Protein AF-0000000078526249 (afdb_homodimer)

Radius of gyration: 53.79 Å; Cα contacts (8 Å, |Δi|>4): 766; chains: 2; bounding box: 48×163×97 Å

Solvent-accessible surface area (backbone atoms only — not comparable to full-atom values): 36369 Å² total; per-residue (Å²): 118,70,72,59,51,61,48,41,41,43,64,54,56,53,46,47,48,53,42,48,51,45,42,50,48,41,50,50,52,46,53,54,42,45,56,53,38,50,55,27,34,44,26,17,44,45,28,42,70,28,26,48,55,40,25,49,48,27,41,48,41,37,35,47,51,46,52,41,50,46,46,49,52,49,38,38,71,46,83,48,70,68,58,40,51,52,42,52,50,53,43,52,51,47,52,49,51,44,53,47,43,58,56,58,44,63,79,35,58,81,49,71,68,51,47,51,40,47,51,51,17,51,49,33,39,50,55,33,48,56,52,46,55,55,41,49,57,42,18,75,71,61,38,39,69,62,29,49,56,40,52,71,44,65,48,39,54,34,45,50,49,19,42,48,29,24,49,50,42,21,48,51,28,48,52,48,24,42,50,35,24,52,49,19,52,52,51,49,56,49,48,49,54,52,44,53,52,49,46,50,51,50,40,48,51,46,50,51,50,40,54,48,49,34,54,63,48,43,52,56,49,51,50,48,32,55,48,41,42,40,38,48,59,19,40,63,82,67,78,69,82,64,81,41,75,15,64,66,19,50,33,35,48,28,51,45,49,31,37,51,38,51,50,50,47,50,53,41,48,53,51,51,44,54,33,48,70,69,69,42,46,81,71,70,80,86,52,63,82,57,37,31,63,70,42,29,62,56,56,49,46,51,52,51,45,27,50,51,52,42,52,51,52,51,44,65,71,63,75,66,84,83,68,79,72,68,65,63,62,55,61,57,58,54,54,51,55,53,51,50,59,55,51,65,66,61,63,71,66,71,72,67,68,72,75,113,117,69,74,57,52,62,47,41,39,42,63,55,57,54,46,47,48,54,42,48,51,45,41,50,47,41,51,50,52,47,52,52,44,45,56,52,38,50,56,26,32,46,27,16,44,46,28,42,71,26,26,47,54,39,25,50,47,26,42,50,42,37,34,49,52,45,52,42,50,45,45,48,54,50,39,40,69,48,82,46,69,68,58,40,52,52,43,52,50,52,42,51,52,46,50,50,50,45,52,47,43,60,56,58,44,63,79,34,59,82,49,69,68,51,47,50,39,47,50,50,17,51,49,32,40,50,55,32,48,57,53,45,55,54,41,49,57,42,20,74,69,62,38,38,69,63,29,47,56,40,53,72,42,66,47,38,55,35,44,49,49,19,42,50,29,25,50,48,43,21,50,52,29,48,52,48,24,44,49,35,25,51,50,21,52,53,50,49,55,49,48,50,54,51,46,52,51,47,45,52,52,50,39,45,53,45,50,52,51,41,55,48,49,35,54,63,46,44,51,56,48,52,52,49,30,56,47,40,42,41,38,47,60,20,41,64,81,68,75,70,81,63,82,40,75,14,66,65,19,49,34,37,49,27,51,46,48,29,39,52,39,51,50,50,48,52,54,41,50,52,52,51,44,53,34,49,69,70,68,41,46,81,71,72,79,89,51,64,82,59,39,31,62,71,42,30,62,55,54,50,46,52,51,52,46,27,50,52,51,42,53,52,51,50,45,64,70,62,73,65,83,82,70,79,74,70,65,65,63,54,63,57,56,54,56,51,55,55,51,52,58,54,51,64,68,60,62,70,65,72,69,64,68,72,79,112

InterPro domains:
  IPR003660 HAMP domain [PF00672] (219-263)
  IPR003660 HAMP domain [PS50885] (215-267)
  IPR003660 HAMP domain [SM00304] (215-267)
  IPR024478 Chemotaxis methyl-accepting receptor HlyB-like, 4HB MCP domain [PF12729] (8-188)
  IPR047347 Putative sensory transducer protein YvaQ-like, ligand-binding sensor domain [cd19411] (47-181)

Sequence (712 aa):
MKVKFIRDIKIKTKLLLLGGISILGLIFMGTESVITARQINEASTEISQSWVPAIIIAEELNTRTSDYRIKEYNHVITGDSRDMDRLESEMTQIREDITRGFTDYELYITNESDRKLMEEAEGEWNKYLEYSDRLLVISRQNHTQEAFDMIIGDSRQLFDDASDGLLKVADFNRKGAEAASIQGDNLYDQLAKVKIITICLIGGIISLLVIYIIIAIDKPVKALVEGTRRVANGDLEVYLPYRSKDEIGILTNSVNQLIKRLKNIIDDEKYLFREIGSENFEVKSTCEHAYRGDFAPILYSITSLMSRLDAAKKRKESGTEDLTAENEKEELAKRAVCREITKHGRRKMDATDKKGMKVKFIRDIKIKTKLLLLGGISILGLIFMGTESVITARQINEASTEISQSWVPAIIIAEELNTRTSDYRIKEYNHVITGDSRDMDRLESEMTQIREDITRGFTDYELYITNESDRKLMEEAEGEWNKYLEYSDRLLVISRQNHTQEAFDMIIGDSRQLFDDASDGLLKVADFNRKGAEAASIQGDNLYDQLAKVKIITICLIGGIISLLVIYIIIAIDKPVKALVEGTRRVANGDLEVYLPYRSKDEIGILTNSVNQLIKRLKNIIDDEKYLFREIGSENFEVKSTCEHAYRGDFAPILYSITSLMSRLDAAKKRKESGTEDLTAENEKEELAKRAVCREITKHGRRKMDATDKKG

Structure (mmCIF, N/CA/C/O backbone):
data_AF-0000000078526249-model_v1
#
loop_
_entity.id
_entity.type
_entity.pdbx_description
1 polymer 'Histidine kinase'
#
loop_
_atom_site.group_PDB
_atom_site.id
_atom_site.type_symbol
_atom_site.label_atom_id
_atom_site.label_alt_id
_atom_site.label_comp_id
_atom_site.label_asym_id
_atom_site.label_entity_id
_atom_site.label_seq_id
_atom_site.pdbx_PDB_ins_code
_atom_site.Cartn_x
_atom_site.Cartn_y
_atom_site.Cartn_z
_atom_site.occupancy
_atom_site.B_iso_or_equiv
_atom_site.auth_seq_id
_atom_site.auth_comp_id
_atom_site.auth_asym_id
_atom_site.auth_atom_id
_atom_site.pdbx_PDB_model_num
ATOM 1 N N . MET A 1 1 ? 15.031 -18.234 -27.312 1 37.25 1 MET A N 1
ATOM 2 C CA . MET A 1 1 ? 16.047 -18.797 -26.438 1 37.25 1 MET A CA 1
ATOM 3 C C . MET A 1 1 ? 15.523 -18.922 -25 1 37.25 1 MET A C 1
ATOM 5 O O . MET A 1 1 ? 15.797 -19.906 -24.328 1 37.25 1 MET A O 1
ATOM 9 N N . LYS A 1 2 ? 14.742 -17.797 -24.547 1 46.75 2 LYS A N 1
ATOM 10 C CA . LYS A 1 2 ? 14.305 -17.641 -23.172 1 46.75 2 LYS A CA 1
ATOM 11 C C . LYS A 1 2 ? 13.156 -18.578 -22.844 1 46.75 2 LYS A C 1
ATOM 13 O O . LYS A 1 2 ? 13.016 -19.031 -21.703 1 46.75 2 LYS A O 1
ATOM 18 N N . VAL A 1 3 ? 12.258 -18.844 -23.828 1 50.03 3 VAL A N 1
ATOM 19 C CA . VAL A 1 3 ? 11.078 -19.688 -23.719 1 50.03 3 VAL A CA 1
ATOM 20 C C . VAL A 1 3 ? 11.508 -21.141 -23.5 1 50.03 3 VAL A C 1
ATOM 22 O O . VAL A 1 3 ? 10.852 -21.891 -22.766 1 50.03 3 VAL A O 1
ATOM 25 N N . LYS A 1 4 ? 12.695 -21.406 -24.094 1 56.72 4 LYS A N 1
ATOM 26 C CA . LYS A 1 4 ? 13.258 -22.75 -23.984 1 56.72 4 LYS A CA 1
ATOM 27 C C . LYS A 1 4 ? 13.773 -23.016 -22.562 1 56.72 4 LYS A C 1
ATOM 29 O O . LYS A 1 4 ? 13.68 -24.125 -22.062 1 56.72 4 LYS A O 1
ATOM 34 N N . PHE A 1 5 ? 14.07 -21.781 -21.844 1 64.06 5 PHE A N 1
ATOM 35 C CA . PHE A 1 5 ? 14.664 -21.906 -20.516 1 64.06 5 PHE A CA 1
ATOM 36 C C . PHE A 1 5 ? 13.625 -22.328 -19.484 1 64.06 5 PHE A C 1
ATOM 38 O O . PHE A 1 5 ? 13.883 -23.219 -18.672 1 64.06 5 PHE A O 1
ATOM 45 N N . ILE A 1 6 ? 12.414 -21.844 -19.641 1 68.19 6 ILE A N 1
ATOM 46 C CA . ILE A 1 6 ? 11.406 -22.156 -18.641 1 68.19 6 ILE A CA 1
ATOM 47 C C . ILE A 1 6 ? 10.844 -23.562 -18.891 1 68.19 6 ILE A C 1
ATOM 49 O O . ILE A 1 6 ? 10.477 -24.266 -17.953 1 68.19 6 ILE A O 1
ATOM 53 N N . ARG A 1 7 ? 11.008 -23.859 -20.141 1 73.62 7 ARG A N 1
ATOM 54 C CA . ARG A 1 7 ? 10.477 -25.172 -20.5 1 73.62 7 ARG A CA 1
ATOM 55 C C . ARG A 1 7 ? 11.359 -26.297 -19.938 1 73.62 7 ARG A C 1
ATOM 57 O O . ARG A 1 7 ? 10.859 -27.375 -19.609 1 73.62 7 ARG A O 1
ATOM 64 N N . ASP A 1 8 ? 12.586 -25.922 -19.688 1 81.81 8 ASP A N 1
ATOM 65 C CA . ASP A 1 8 ? 13.531 -26.953 -19.266 1 81.81 8 ASP A CA 1
ATOM 66 C C . ASP A 1 8 ? 13.602 -27.047 -17.734 1 81.81 8 ASP A C 1
ATOM 68 O O . ASP A 1 8 ? 14.242 -27.938 -17.188 1 81.81 8 ASP A O 1
ATOM 72 N N . ILE A 1 9 ? 12.836 -26.141 -17.125 1 86.12 9 ILE A N 1
ATOM 73 C CA . ILE A 1 9 ? 12.875 -26.109 -15.664 1 86.12 9 ILE A CA 1
ATOM 74 C C . ILE A 1 9 ? 11.82 -27.062 -15.102 1 86.12 9 ILE A C 1
ATOM 76 O O . ILE A 1 9 ? 10.75 -27.234 -15.688 1 86.12 9 ILE A O 1
ATOM 80 N N . LYS A 1 10 ? 12.156 -27.594 -13.938 1 89.81 10 LYS A N 1
ATOM 81 C CA . LYS A 1 10 ? 11.266 -28.531 -13.273 1 89.81 10 LYS A CA 1
ATOM 82 C C . LYS A 1 10 ? 9.922 -27.891 -12.938 1 89.81 10 LYS A C 1
ATOM 84 O O . LYS A 1 10 ? 9.852 -26.672 -12.734 1 89.81 10 LYS A O 1
ATOM 89 N N . ILE A 1 11 ? 8.883 -28.641 -12.961 1 88.56 11 ILE A N 1
ATOM 90 C CA . ILE A 1 11 ? 7.531 -28.172 -12.68 1 88.56 11 ILE A CA 1
ATOM 91 C C . ILE A 1 11 ? 7.496 -27.484 -11.312 1 88.56 11 ILE A C 1
ATOM 93 O O . ILE A 1 11 ? 6.945 -26.391 -11.18 1 88.56 11 ILE A O 1
ATOM 97 N N . LYS A 1 12 ? 8.133 -28.109 -10.297 1 89.75 12 LYS A N 1
ATOM 98 C CA . LYS A 1 12 ? 8.195 -27.547 -8.953 1 89.75 12 LYS A CA 1
ATOM 99 C C . LYS A 1 12 ? 8.812 -26.156 -8.961 1 89.75 12 LYS A C 1
ATOM 101 O O . LYS A 1 12 ? 8.289 -25.234 -8.32 1 89.75 12 LYS A O 1
ATOM 106 N N . THR A 1 13 ? 9.852 -25.953 -9.664 1 90.88 13 THR A N 1
ATOM 107 C CA . THR A 1 13 ? 10.562 -24.672 -9.727 1 90.88 13 THR A CA 1
ATOM 108 C C . THR A 1 13 ? 9.719 -23.625 -10.445 1 90.88 13 THR A C 1
ATOM 110 O O . THR A 1 13 ? 9.742 -22.438 -10.07 1 90.88 13 THR A O 1
ATOM 113 N N . LYS A 1 14 ? 9.016 -24.047 -11.539 1 89.38 14 LYS A N 1
ATOM 114 C CA . LYS A 1 14 ? 8.133 -23.125 -12.242 1 89.38 14 LYS A CA 1
ATOM 115 C C . LYS A 1 14 ? 7.062 -22.562 -11.312 1 89.38 14 LYS A C 1
ATOM 117 O O . LYS A 1 14 ? 6.789 -21.359 -11.32 1 89.38 14 LYS A O 1
ATOM 122 N N . LEU A 1 15 ? 6.512 -23.484 -10.508 1 89.69 15 LEU A N 1
ATOM 123 C CA . LEU A 1 15 ? 5.43 -23.094 -9.609 1 89.69 15 LEU A CA 1
ATOM 124 C C . LEU A 1 15 ? 5.961 -22.234 -8.461 1 89.69 15 LEU A C 1
ATOM 126 O O . LEU A 1 15 ? 5.316 -21.266 -8.047 1 89.69 15 LEU A O 1
ATOM 130 N N . LEU A 1 16 ? 7.156 -22.547 -7.992 1 90.94 16 LEU A N 1
ATOM 131 C CA . LEU A 1 16 ? 7.785 -21.75 -6.941 1 90.94 16 LEU A CA 1
ATOM 132 C C . LEU A 1 16 ? 8.125 -20.344 -7.441 1 90.94 16 LEU A C 1
ATOM 134 O O . LEU A 1 16 ? 8.039 -19.375 -6.688 1 90.94 16 LEU A O 1
ATOM 138 N N . LEU A 1 17 ? 8.492 -20.297 -8.672 1 90.12 17 LEU A N 1
ATOM 139 C CA . LEU A 1 17 ? 8.789 -19 -9.266 1 90.12 17 LEU A CA 1
ATOM 140 C C . LEU A 1 17 ? 7.539 -18.141 -9.336 1 90.12 17 LEU A C 1
ATOM 142 O O . LEU A 1 17 ? 7.59 -16.938 -9.055 1 90.12 17 LEU A O 1
ATOM 146 N N . LEU A 1 18 ? 6.461 -18.781 -9.766 1 90.31 18 LEU A N 1
ATOM 147 C CA . LEU A 1 18 ? 5.199 -18.062 -9.828 1 90.31 18 LEU A CA 1
ATOM 148 C C . LEU A 1 18 ? 4.781 -17.562 -8.445 1 90.31 18 LEU A C 1
ATOM 150 O O . LEU A 1 18 ? 4.418 -16.406 -8.281 1 90.31 18 LEU A O 1
ATOM 154 N N . GLY A 1 19 ? 4.875 -18.5 -7.496 1 90.94 19 GLY A N 1
ATOM 155 C CA . GLY A 1 19 ? 4.555 -18.094 -6.133 1 90.94 19 GLY A CA 1
ATOM 156 C C . GLY A 1 19 ? 5.508 -17.062 -5.574 1 90.94 19 GLY A C 1
ATOM 157 O O . GLY A 1 19 ? 5.078 -16.109 -4.926 1 90.94 19 GLY A O 1
ATOM 158 N N . GLY A 1 20 ? 6.781 -17.234 -5.836 1 91.06 20 GLY A N 1
ATOM 159 C CA . GLY A 1 20 ? 7.789 -16.297 -5.359 1 91.06 20 GLY A CA 1
ATOM 160 C C . GLY A 1 20 ? 7.621 -14.898 -5.914 1 91.06 20 GLY A C 1
ATOM 161 O O . GLY A 1 20 ? 7.688 -13.914 -5.168 1 91.06 20 GLY A O 1
ATOM 162 N N . ILE A 1 21 ? 7.359 -14.805 -7.168 1 90.62 21 ILE A N 1
ATOM 163 C CA . ILE A 1 21 ? 7.176 -13.516 -7.812 1 90.62 21 ILE A CA 1
ATOM 164 C C . ILE A 1 21 ? 5.914 -12.844 -7.273 1 90.62 21 ILE A C 1
ATOM 166 O O . ILE A 1 21 ? 5.883 -11.625 -7.078 1 90.62 21 ILE A O 1
ATOM 170 N N . SER A 1 22 ? 4.883 -13.641 -7.066 1 91.31 22 SER A N 1
ATOM 171 C CA . SER A 1 22 ? 3.643 -13.109 -6.512 1 91.31 22 SER A CA 1
ATOM 172 C C . SER A 1 22 ? 3.865 -12.539 -5.117 1 91.31 22 SER A C 1
ATOM 174 O O . SER A 1 22 ? 3.412 -11.43 -4.816 1 91.31 22 SER A O 1
ATOM 176 N N . ILE A 1 23 ? 4.629 -13.227 -4.309 1 91.38 23 ILE A N 1
ATOM 177 C CA . ILE A 1 23 ? 4.887 -12.781 -2.943 1 91.38 23 ILE A CA 1
ATOM 178 C C . ILE A 1 23 ? 5.812 -11.57 -2.959 1 91.38 23 ILE A C 1
ATOM 180 O O . ILE A 1 23 ? 5.621 -10.625 -2.189 1 91.38 23 ILE A O 1
ATOM 184 N N . LEU A 1 24 ? 6.773 -11.555 -3.828 1 90.31 24 LEU A N 1
ATOM 185 C CA . LEU A 1 24 ? 7.672 -10.414 -3.963 1 90.31 24 LEU A CA 1
ATOM 186 C C . LEU A 1 24 ? 6.906 -9.164 -4.387 1 90.31 24 LEU A C 1
ATOM 188 O O . LEU A 1 24 ? 7.211 -8.062 -3.932 1 90.31 24 LEU A O 1
ATOM 192 N N . GLY A 1 25 ? 5.93 -9.43 -5.34 1 88.25 25 GLY A N 1
ATOM 193 C CA . GLY A 1 25 ? 5.086 -8.312 -5.734 1 88.25 25 GLY A CA 1
ATOM 194 C C . GLY A 1 25 ? 4.285 -7.738 -4.582 1 88.25 25 GLY A C 1
ATOM 195 O O . GLY A 1 25 ? 4.152 -6.516 -4.461 1 88.25 25 GLY A O 1
ATOM 196 N N . LEU A 1 26 ? 3.85 -8.578 -3.684 1 87.44 26 LEU A N 1
ATOM 197 C CA . LEU A 1 26 ? 3.098 -8.148 -2.508 1 87.44 26 LEU A CA 1
ATOM 198 C C . LEU A 1 26 ? 3.984 -7.352 -1.557 1 87.44 26 LEU A C 1
ATOM 200 O O . LEU A 1 26 ? 3.572 -6.305 -1.051 1 87.44 26 LEU A O 1
ATOM 204 N N . ILE A 1 27 ? 5.18 -7.871 -1.358 1 88.44 27 ILE A N 1
ATOM 205 C CA . ILE A 1 27 ? 6.117 -7.211 -0.455 1 88.44 27 ILE A CA 1
ATOM 206 C C . ILE A 1 27 ? 6.512 -5.852 -1.023 1 88.44 27 ILE A C 1
ATOM 208 O O . ILE A 1 27 ? 6.578 -4.863 -0.292 1 88.44 27 ILE A O 1
ATOM 212 N N . PHE A 1 28 ? 6.695 -5.785 -2.25 1 87.81 28 PHE A N 1
ATOM 213 C CA . PHE A 1 28 ? 7.051 -4.539 -2.912 1 87.81 28 PHE A CA 1
ATOM 214 C C . PHE A 1 28 ? 5.934 -3.51 -2.764 1 87.81 28 PHE A C 1
ATOM 216 O O . PHE A 1 28 ? 6.188 -2.355 -2.41 1 87.81 28 PHE A O 1
ATOM 223 N N . MET A 1 29 ? 4.781 -3.932 -3.018 1 84 29 MET A N 1
ATOM 224 C CA . MET A 1 29 ? 3.631 -3.039 -2.918 1 84 29 MET A CA 1
ATOM 225 C C . MET A 1 29 ? 3.428 -2.568 -1.482 1 84 29 MET A C 1
ATOM 227 O O . MET A 1 29 ? 3.123 -1.397 -1.245 1 84 29 MET A O 1
ATOM 231 N N . GLY A 1 30 ? 3.543 -3.527 -0.593 1 82.69 30 GLY A N 1
ATOM 232 C CA . GLY A 1 30 ? 3.367 -3.176 0.807 1 82.69 30 GLY A CA 1
ATOM 233 C C . GLY A 1 30 ? 4.406 -2.195 1.312 1 82.69 30 GLY A C 1
ATOM 234 O O . GLY A 1 30 ? 4.074 -1.227 1.997 1 82.69 30 GLY A O 1
ATOM 235 N N . THR A 1 31 ? 5.691 -2.371 0.98 1 85.31 31 THR A N 1
ATOM 236 C CA . THR A 1 31 ? 6.781 -1.515 1.433 1 85.31 31 THR A CA 1
A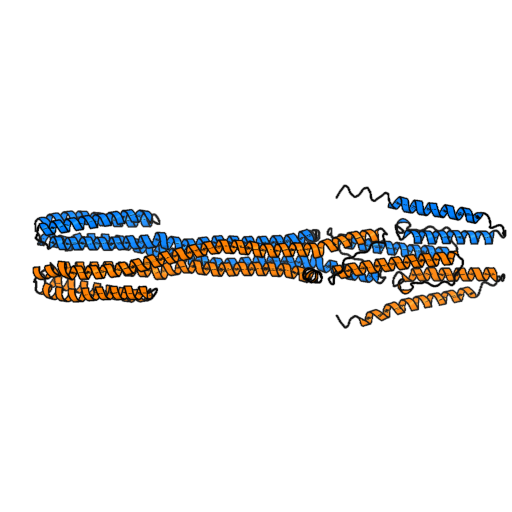TOM 237 C C . THR A 1 31 ? 6.652 -0.116 0.836 1 85.31 31 THR A C 1
ATOM 239 O O . THR A 1 31 ? 6.844 0.882 1.533 1 85.31 31 THR A O 1
ATOM 242 N N . GLU A 1 32 ? 6.32 -0.079 -0.423 1 83.56 32 GLU A N 1
ATOM 243 C CA . GLU A 1 32 ? 6.145 1.213 -1.081 1 83.56 32 GLU A CA 1
ATOM 244 C C . GLU A 1 32 ? 5 2 -0.452 1 83.56 32 GLU A C 1
ATOM 246 O O . GLU A 1 32 ? 5.086 3.221 -0.3 1 83.56 32 GLU A O 1
ATOM 251 N N . SER A 1 33 ? 3.934 1.345 -0.084 1 80.88 33 SER A N 1
ATOM 252 C CA . SER A 1 33 ? 2.779 1.996 0.526 1 80.88 33 SER A CA 1
ATOM 253 C C . SER A 1 33 ? 3.135 2.594 1.883 1 80.88 33 SER A C 1
ATOM 255 O O . SER A 1 33 ? 2.719 3.709 2.203 1 80.88 33 SER A O 1
ATOM 257 N N . VAL A 1 34 ? 3.969 1.872 2.619 1 81.81 34 VAL A N 1
ATOM 258 C CA . VAL A 1 34 ? 4.332 2.318 3.959 1 81.81 34 VAL A CA 1
ATOM 259 C C . VAL A 1 34 ? 5.254 3.533 3.867 1 81.81 34 VAL A C 1
ATOM 261 O O . VAL A 1 34 ? 5.09 4.5 4.613 1 81.81 34 VAL A O 1
ATOM 264 N N . ILE A 1 35 ? 6.16 3.531 2.963 1 82.69 35 ILE A N 1
ATOM 265 C CA . ILE A 1 35 ? 7.105 4.633 2.801 1 82.69 35 ILE A CA 1
ATOM 266 C C . ILE A 1 35 ? 6.355 5.895 2.375 1 82.69 35 ILE A C 1
ATOM 268 O O . ILE A 1 35 ? 6.578 6.973 2.93 1 82.69 35 ILE A O 1
ATOM 272 N N . THR A 1 36 ? 5.438 5.758 1.449 1 80.69 36 THR A N 1
ATOM 273 C CA . THR A 1 36 ? 4.691 6.914 0.964 1 80.69 36 THR A CA 1
ATOM 274 C C . THR A 1 36 ? 3.746 7.438 2.039 1 80.69 36 THR A C 1
ATOM 276 O O . THR A 1 36 ? 3.582 8.648 2.191 1 80.69 36 THR A O 1
ATOM 279 N N . ALA A 1 37 ? 3.15 6.566 2.787 1 80.62 37 ALA A N 1
ATOM 280 C CA . ALA A 1 37 ? 2.26 6.965 3.875 1 80.62 37 ALA A CA 1
ATOM 281 C C . ALA A 1 37 ? 3.018 7.754 4.941 1 80.62 37 ALA A C 1
ATOM 283 O O . ALA A 1 37 ? 2.473 8.688 5.531 1 80.62 37 ALA A O 1
ATOM 284 N N . ARG A 1 38 ? 4.242 7.367 5.16 1 83.38 38 ARG A N 1
ATOM 285 C CA . ARG A 1 38 ? 5.07 8.086 6.125 1 83.38 38 ARG A CA 1
ATOM 286 C C . ARG A 1 38 ? 5.309 9.523 5.68 1 83.38 38 ARG A C 1
ATOM 288 O O . ARG A 1 38 ? 5.254 10.445 6.492 1 83.38 38 ARG A O 1
ATOM 295 N N . GLN A 1 39 ? 5.535 9.688 4.449 1 83.06 39 GLN A N 1
ATOM 296 C CA . GLN A 1 39 ? 5.809 11.016 3.908 1 83.06 39 GLN A CA 1
ATOM 297 C C . GLN A 1 39 ? 4.562 11.898 3.969 1 83.06 39 GLN A C 1
ATOM 299 O O . GLN A 1 39 ? 4.656 13.094 4.266 1 83.06 39 GLN A O 1
ATOM 304 N N . ILE A 1 40 ? 3.426 11.305 3.693 1 82.06 40 ILE A N 1
ATOM 305 C CA . ILE A 1 40 ? 2.164 12.031 3.771 1 82.06 40 ILE A CA 1
ATOM 306 C C . ILE A 1 40 ? 1.894 12.445 5.219 1 82.06 40 ILE A C 1
ATOM 308 O O . ILE A 1 40 ? 1.492 13.578 5.48 1 82.06 40 ILE A O 1
ATOM 312 N N . ASN A 1 41 ? 2.199 11.547 6.113 1 84 41 ASN A N 1
ATOM 313 C CA . ASN A 1 41 ? 1.978 11.82 7.527 1 84 41 ASN A CA 1
ATOM 314 C C . ASN A 1 41 ? 2.938 12.883 8.047 1 84 41 ASN A C 1
ATOM 316 O O . ASN A 1 41 ? 2.602 13.633 8.969 1 84 41 ASN A O 1
ATOM 320 N N . GLU A 1 42 ? 4.105 12.938 7.504 1 85.31 42 GLU A N 1
ATOM 321 C CA . GLU A 1 42 ? 5.102 13.922 7.914 1 85.31 42 GLU A CA 1
ATOM 322 C C . GLU A 1 42 ? 4.617 15.344 7.648 1 85.31 42 GLU A C 1
ATOM 324 O O . GLU A 1 42 ? 4.934 16.266 8.406 1 85.31 42 GLU A O 1
ATOM 329 N N . ALA A 1 43 ? 3.838 15.5 6.617 1 83.62 43 ALA A N 1
ATOM 330 C CA . ALA A 1 43 ? 3.285 16.812 6.324 1 83.62 43 ALA A CA 1
ATOM 331 C C . ALA A 1 43 ? 2.381 17.297 7.453 1 83.62 43 ALA A C 1
ATOM 333 O O . ALA A 1 43 ? 2.514 18.438 7.922 1 83.62 43 ALA A O 1
ATOM 334 N N . SER A 1 44 ? 1.5 16.438 7.91 1 84.5 44 SER A N 1
ATOM 335 C CA . SER A 1 44 ? 0.598 16.797 9 1 84.5 44 SER A CA 1
ATOM 336 C C . SER A 1 44 ? 1.366 17.047 10.289 1 84.5 44 SER A C 1
ATOM 338 O O . SER A 1 44 ? 1.029 17.969 11.047 1 84.5 44 SER A O 1
ATOM 340 N N . THR A 1 45 ? 2.412 16.281 10.516 1 85.69 45 THR A N 1
ATOM 341 C CA . THR A 1 45 ? 3.227 16.438 11.711 1 85.69 45 THR A CA 1
ATOM 342 C C . THR A 1 45 ? 4.012 17.734 11.68 1 85.69 45 THR A C 1
ATOM 344 O O . THR A 1 45 ? 4.082 18.453 12.68 1 85.69 45 THR A O 1
ATOM 347 N N . GLU A 1 46 ? 4.543 18 10.531 1 87.88 46 GLU A N 1
ATOM 348 C CA . GLU A 1 46 ? 5.301 19.25 10.383 1 87.88 46 GLU A CA 1
ATOM 349 C C . GLU A 1 46 ? 4.406 20.469 10.57 1 87.88 46 GLU A C 1
ATOM 351 O O . GLU A 1 46 ? 4.801 21.438 11.219 1 87.88 46 GLU A O 1
ATOM 356 N N . ILE A 1 47 ? 3.211 20.406 10.031 1 90.44 47 ILE A N 1
ATOM 357 C CA . ILE A 1 47 ? 2.283 21.531 10.156 1 90.44 47 ILE A CA 1
ATOM 358 C C . ILE A 1 47 ? 1.898 21.719 11.625 1 90.44 47 ILE A C 1
ATOM 360 O O . ILE A 1 47 ? 2.035 22.812 12.164 1 90.44 47 ILE A O 1
ATOM 364 N N . SER A 1 48 ? 1.531 20.641 12.266 1 88.94 48 SER A N 1
ATOM 365 C CA . SER A 1 48 ? 0.969 20.719 13.609 1 88.94 48 SER A CA 1
ATOM 366 C C . SER A 1 48 ? 2.051 21 14.648 1 88.94 48 SER A C 1
ATOM 368 O O . SER A 1 48 ? 1.808 21.703 15.625 1 88.94 48 SER A O 1
ATOM 370 N N . GLN A 1 49 ? 3.279 20.578 14.461 1 88.31 49 GLN A N 1
ATOM 371 C CA . GLN A 1 49 ? 4.27 20.625 15.531 1 88.31 49 GLN A CA 1
ATOM 372 C C . GLN A 1 49 ? 5.316 21.703 15.266 1 88.31 49 GLN A C 1
ATOM 374 O O . GLN A 1 49 ? 6.086 22.062 16.156 1 88.31 49 GLN A O 1
ATOM 379 N N . SER A 1 50 ? 5.301 22.219 14.062 1 90.69 50 SER A N 1
ATOM 380 C CA . SER A 1 50 ? 6.305 23.25 13.773 1 90.69 50 SER A CA 1
ATOM 381 C C . SER A 1 50 ? 5.656 24.531 13.281 1 90.69 50 SER A C 1
ATOM 383 O O . SER A 1 50 ? 5.691 25.562 13.969 1 90.69 50 SER A O 1
ATOM 385 N N . TRP A 1 51 ? 4.836 24.469 12.227 1 92.81 51 TRP A N 1
ATOM 386 C CA . TRP A 1 51 ? 4.297 25.656 11.594 1 92.81 51 TRP A CA 1
ATOM 387 C C . TRP A 1 51 ? 3.232 26.312 12.469 1 92.81 51 TRP A C 1
ATOM 389 O O . TRP A 1 51 ? 3.242 27.531 12.664 1 92.81 51 TRP A O 1
ATOM 399 N N . VAL A 1 52 ? 2.336 25.516 13.062 1 93.56 52 VAL A N 1
ATOM 400 C CA . VAL A 1 52 ? 1.208 26.047 13.82 1 93.56 52 VAL A CA 1
ATOM 401 C C . VAL A 1 52 ? 1.714 26.734 15.086 1 93.56 52 VAL A C 1
ATOM 403 O O . VAL A 1 52 ? 1.4 27.906 15.336 1 93.56 52 VAL A O 1
ATOM 406 N N . PRO A 1 53 ? 2.562 26.078 15.898 1 93.88 53 PRO A N 1
ATOM 407 C CA . PRO A 1 53 ? 3.066 26.781 17.078 1 93.88 53 PRO A CA 1
ATOM 408 C C . PRO A 1 53 ? 3.824 28.062 16.734 1 93.88 53 PRO A C 1
ATOM 410 O O . PRO A 1 53 ? 3.732 29.047 17.453 1 93.88 53 PRO A O 1
ATOM 413 N N . ALA A 1 54 ? 4.578 28.047 15.641 1 96.38 54 ALA A N 1
ATOM 414 C CA . ALA A 1 54 ? 5.305 29.234 15.203 1 96.38 54 ALA A CA 1
ATOM 415 C C . ALA A 1 54 ? 4.348 30.391 14.914 1 96.38 54 ALA A C 1
ATOM 417 O O . ALA A 1 54 ? 4.602 31.531 15.305 1 96.38 54 ALA A O 1
ATOM 418 N N . ILE A 1 55 ? 3.246 30.094 14.242 1 95.75 55 ILE A N 1
ATOM 419 C CA . ILE A 1 55 ? 2.229 31.094 13.93 1 95.75 55 ILE A CA 1
ATOM 420 C C . ILE A 1 55 ? 1.634 31.656 15.219 1 95.75 55 ILE A C 1
ATOM 422 O O . ILE A 1 55 ? 1.507 32.875 15.375 1 95.75 55 ILE A O 1
ATOM 426 N N . ILE A 1 56 ? 1.313 30.781 16.141 1 94.69 56 ILE A N 1
ATOM 427 C CA . ILE A 1 56 ? 0.658 31.156 17.391 1 94.69 56 ILE A CA 1
ATOM 428 C C . ILE A 1 56 ? 1.582 32.062 18.203 1 94.69 56 ILE A C 1
ATOM 430 O O . ILE A 1 56 ? 1.168 33.125 18.672 1 94.69 56 ILE A O 1
ATOM 434 N N . ILE A 1 57 ? 2.826 31.656 18.344 1 96.25 57 ILE A N 1
ATOM 435 C CA . ILE A 1 57 ? 3.773 32.438 19.141 1 96.25 57 ILE A CA 1
ATOM 436 C C . ILE A 1 57 ? 3.949 33.812 18.5 1 96.25 57 ILE A C 1
ATOM 438 O O . ILE A 1 57 ? 3.941 34.844 19.203 1 96.25 57 ILE A O 1
ATOM 442 N N . ALA A 1 58 ? 4.082 33.906 17.172 1 97.31 58 ALA A N 1
ATOM 443 C CA . ALA A 1 58 ? 4.246 35.188 16.484 1 97.31 58 ALA A CA 1
ATOM 444 C C . ALA A 1 58 ? 3.039 36.094 16.719 1 97.31 58 ALA A C 1
ATOM 446 O O . ALA A 1 58 ? 3.193 37.281 17.016 1 97.31 58 ALA A O 1
ATOM 447 N N . GLU A 1 59 ? 1.909 35.5 16.578 1 95.75 59 GLU A N 1
ATOM 448 C CA . GLU A 1 59 ? 0.679 36.281 16.781 1 95.75 59 GLU A CA 1
ATOM 449 C C . GLU A 1 59 ? 0.541 36.719 18.234 1 95.75 59 GLU A C 1
ATOM 451 O O . GLU A 1 59 ? 0.104 37.844 18.516 1 95.75 59 GLU A O 1
ATOM 456 N N . GLU A 1 60 ? 0.857 35.844 19.156 1 94.56 60 GLU A N 1
ATOM 457 C CA . GLU A 1 60 ? 0.774 36.188 20.578 1 94.56 60 GLU A CA 1
ATOM 458 C C . GLU A 1 60 ? 1.789 37.25 20.938 1 94.56 60 GLU A C 1
ATOM 460 O O . GLU A 1 60 ? 1.504 38.125 21.766 1 94.56 60 GLU A O 1
ATOM 465 N N . LEU A 1 61 ? 2.959 37.125 20.406 1 97.25 61 LEU A N 1
ATOM 466 C CA . LEU A 1 61 ? 3.939 38.188 20.609 1 97.25 61 LEU A CA 1
ATOM 467 C C . LEU A 1 61 ? 3.389 39.5 20.141 1 97.25 61 LEU A C 1
ATOM 469 O O . LEU A 1 61 ? 3.533 40.531 20.828 1 97.25 61 LEU A O 1
ATOM 473 N N . ASN A 1 62 ? 2.773 39.5 18.953 1 96.31 62 ASN A N 1
ATOM 474 C CA . ASN A 1 62 ? 2.168 40.719 18.438 1 96.31 62 ASN A CA 1
ATOM 475 C C . ASN A 1 62 ? 1.13 41.312 19.391 1 96.31 62 ASN A C 1
ATOM 477 O O . ASN A 1 62 ? 1.109 42.5 19.641 1 96.31 62 ASN A O 1
ATOM 481 N N . THR A 1 63 ? 0.296 40.438 19.891 1 93 63 THR A N 1
ATOM 482 C CA . THR A 1 63 ? -0.711 40.844 20.859 1 93 63 THR A CA 1
ATOM 483 C C . THR A 1 63 ? -0.052 41.438 22.109 1 93 63 THR A C 1
ATOM 485 O O . THR A 1 63 ? -0.499 42.438 22.641 1 93 63 THR A O 1
ATOM 488 N N . ARG A 1 64 ? 0.958 40.781 22.625 1 94.75 64 ARG A N 1
ATOM 489 C CA . ARG A 1 64 ? 1.641 41.219 23.828 1 94.75 64 ARG A CA 1
ATOM 490 C C . ARG A 1 64 ? 2.295 42.594 23.625 1 94.75 64 ARG A C 1
ATOM 492 O O . ARG A 1 64 ? 2.375 43.406 24.547 1 94.75 64 ARG A O 1
ATOM 499 N N . THR A 1 65 ? 2.812 42.844 22.406 1 96.62 65 THR A N 1
ATOM 500 C CA . THR A 1 65 ? 3.371 44.188 22.125 1 96.62 65 THR A CA 1
ATOM 501 C C . THR A 1 65 ? 2.293 45.25 22.219 1 96.62 65 THR A C 1
ATOM 503 O O . THR A 1 65 ? 2.551 46.344 22.719 1 96.62 65 THR A O 1
ATOM 506 N N . SER A 1 66 ? 1.146 44.906 21.703 1 94.69 66 SER A N 1
ATOM 507 C CA . SER A 1 66 ? 0.027 45.812 21.828 1 94.69 66 SER A CA 1
ATOM 508 C C . SER A 1 66 ? -0.336 46.031 23.297 1 94.69 66 SER A C 1
ATOM 510 O O . SER A 1 66 ? -0.634 47.156 23.703 1 94.69 66 SER A O 1
ATOM 512 N N . ASP A 1 67 ? -0.292 44.969 24.109 1 92.88 67 ASP A N 1
ATOM 513 C CA . ASP A 1 67 ? -0.562 45.094 25.547 1 92.88 67 ASP A CA 1
ATOM 514 C C . ASP A 1 67 ? 0.434 46.031 26.219 1 92.88 67 ASP A C 1
ATOM 516 O O . ASP A 1 67 ? 0.061 46.812 27.094 1 92.88 67 ASP A O 1
ATOM 520 N N . TYR A 1 68 ? 1.642 45.875 25.859 1 96.81 68 TYR A N 1
ATOM 521 C CA . TYR A 1 68 ? 2.674 46.75 26.406 1 96.81 68 TYR A CA 1
ATOM 522 C C . TYR A 1 68 ? 2.363 48.219 26.094 1 96.81 68 TYR A C 1
ATOM 524 O O . TYR A 1 68 ? 2.449 49.062 26.969 1 96.81 68 TYR A O 1
ATOM 532 N N . ARG A 1 69 ? 2.023 48.469 24.859 1 95.25 69 ARG A N 1
ATOM 533 C CA . ARG A 1 69 ? 1.74 49.844 24.438 1 95.25 69 ARG A CA 1
ATOM 534 C C . ARG A 1 69 ? 0.545 50.406 25.203 1 95.25 69 ARG A C 1
ATOM 536 O O . ARG A 1 69 ? 0.523 51.594 25.531 1 95.25 69 ARG A O 1
ATOM 543 N N . ILE A 1 70 ? -0.408 49.625 25.453 1 93.06 70 ILE A N 1
ATOM 544 C CA . ILE A 1 70 ? -1.576 50.031 26.203 1 93.06 70 ILE A CA 1
ATOM 545 C C . ILE A 1 70 ? -1.145 50.5 27.594 1 93.06 70 ILE A C 1
ATOM 547 O O . ILE A 1 70 ? -1.597 51.531 28.078 1 93.06 70 ILE A O 1
ATOM 551 N N . LYS A 1 71 ? -0.297 49.719 28.219 1 94 71 LYS A N 1
ATOM 552 C CA . LYS A 1 71 ? 0.207 50.094 29.531 1 94 71 LYS A CA 1
ATOM 553 C C . LYS A 1 71 ? 0.984 51.406 29.453 1 94 71 LYS A C 1
ATOM 555 O O . LYS A 1 71 ? 0.96 52.219 30.391 1 94 71 LYS A O 1
ATOM 560 N N . GLU A 1 72 ? 1.687 51.656 28.359 1 94.88 72 GLU A N 1
ATOM 561 C CA . GLU A 1 72 ? 2.393 52.906 28.156 1 94.88 72 GLU A CA 1
ATOM 562 C C . GLU A 1 72 ? 1.424 54.094 28.141 1 94.88 72 GLU A C 1
ATOM 564 O O . GLU A 1 72 ? 1.681 55.125 28.75 1 94.88 72 GLU A O 1
ATOM 569 N N . TYR A 1 73 ? 0.434 53.906 27.406 1 92 73 TYR A N 1
ATOM 570 C CA . TYR A 1 73 ? -0.576 54.969 27.328 1 92 73 TYR A CA 1
ATOM 571 C C . TYR A 1 73 ? -1.143 55.25 28.719 1 92 73 TYR A C 1
ATOM 573 O O . TYR A 1 73 ? -1.325 56.406 29.078 1 92 73 TYR A O 1
ATOM 581 N N . ASN A 1 74 ? -1.396 54.219 29.484 1 91.25 74 ASN A N 1
ATOM 582 C CA . ASN A 1 74 ? -1.867 54.375 30.844 1 91.25 74 ASN A CA 1
ATOM 583 C C . ASN A 1 74 ? -0.867 55.188 31.688 1 91.25 74 ASN A C 1
ATOM 585 O O . ASN A 1 74 ? -1.255 56.062 32.469 1 91.25 74 ASN A O 1
ATOM 589 N N . HIS A 1 75 ? 0.313 54.812 31.531 1 93.25 75 HIS A N 1
ATOM 590 C CA . HIS A 1 75 ? 1.383 55.469 32.281 1 93.25 75 HIS A CA 1
ATOM 591 C C . HIS A 1 75 ? 1.453 56.969 31.953 1 93.25 75 HIS A C 1
ATOM 593 O O . HIS A 1 75 ? 1.652 57.781 32.844 1 93.25 75 HIS A O 1
ATOM 599 N N . VAL A 1 76 ? 1.283 57.344 30.703 1 90.56 76 VAL A N 1
ATOM 600 C CA . VAL A 1 76 ? 1.383 58.719 30.25 1 90.56 76 VAL A CA 1
ATOM 601 C C . VAL A 1 76 ? 0.216 59.531 30.812 1 90.56 76 VAL A C 1
ATOM 603 O O . VAL A 1 76 ? 0.383 60.719 31.172 1 90.56 76 VAL A O 1
ATOM 606 N N . ILE A 1 77 ? -0.844 58.938 30.938 1 85.88 77 ILE A N 1
ATOM 607 C CA . ILE A 1 77 ? -2.051 59.688 31.328 1 85.88 77 ILE A CA 1
ATOM 608 C C . ILE A 1 77 ? -2.123 59.781 32.844 1 85.88 77 ILE A C 1
ATOM 610 O O . ILE A 1 77 ? -2.631 60.781 33.375 1 85.88 77 ILE A O 1
ATOM 614 N N . THR A 1 78 ? -1.556 58.688 33.438 1 85.69 78 THR A N 1
ATOM 615 C CA . THR A 1 78 ? -1.657 58.688 34.906 1 85.69 78 THR A CA 1
ATOM 616 C C . THR A 1 78 ? -0.703 59.688 35.531 1 85.69 78 THR A C 1
ATOM 618 O O . THR A 1 78 ? 0.386 59.938 35 1 85.69 78 THR A O 1
ATOM 621 N N . GLY A 1 79 ? -1.076 60.5 36.469 1 79.69 79 GLY A N 1
ATOM 622 C CA . GLY A 1 79 ? -0.233 61.469 37.156 1 79.69 79 GLY A CA 1
ATOM 623 C C . GLY A 1 79 ? 0.145 61.031 38.562 1 79.69 79 GLY A C 1
ATOM 624 O O . GLY A 1 79 ? 0.9 61.719 39.25 1 79.69 79 GLY A O 1
ATOM 625 N N . ASP A 1 80 ? -0.26 59.844 38.969 1 88 80 ASP A N 1
ATOM 626 C CA . ASP A 1 80 ? -0.028 59.344 40.312 1 88 80 ASP A CA 1
ATOM 627 C C . ASP A 1 80 ? 1.188 58.438 40.344 1 88 80 ASP A C 1
ATOM 629 O O . ASP A 1 80 ? 1.283 57.5 39.562 1 88 80 ASP A O 1
ATOM 633 N N . SER A 1 81 ? 2.084 58.75 41.281 1 91.5 81 SER A N 1
ATOM 634 C CA . SER A 1 81 ? 3.336 58 41.375 1 91.5 81 SER A CA 1
ATOM 635 C C . SER A 1 81 ? 3.092 56.531 41.75 1 91.5 81 SER A C 1
ATOM 637 O O . SER A 1 81 ? 3.791 55.656 41.25 1 91.5 81 SER A O 1
ATOM 639 N N . ARG A 1 82 ? 2.174 56.25 42.531 1 93.06 82 ARG A N 1
ATOM 640 C CA . ARG A 1 82 ? 1.87 54.875 42.906 1 93.06 82 ARG A CA 1
ATOM 641 C C . ARG A 1 82 ? 1.353 54.062 41.719 1 93.06 82 ARG A C 1
ATOM 643 O O . ARG A 1 82 ? 1.745 52.906 41.531 1 93.06 82 ARG A O 1
ATOM 650 N N . ASP A 1 83 ? 0.516 54.688 40.969 1 91.5 83 ASP A N 1
ATOM 651 C CA . ASP A 1 83 ? -0.023 54.031 39.781 1 91.5 83 ASP A CA 1
ATOM 652 C C . ASP A 1 83 ? 1.065 53.844 38.75 1 91.5 83 ASP A C 1
ATOM 654 O O . ASP A 1 83 ? 1.08 52.812 38.062 1 91.5 83 ASP A O 1
ATOM 658 N N . MET A 1 84 ? 1.923 54.812 38.625 1 94.5 84 MET A N 1
ATOM 659 C CA . MET A 1 84 ? 3.025 54.688 37.688 1 94.5 84 MET A CA 1
ATOM 660 C C . MET A 1 84 ? 3.936 53.531 38.031 1 94.5 84 MET A C 1
ATOM 662 O O . MET A 1 84 ? 4.406 52.781 37.156 1 94.5 84 MET A O 1
ATOM 666 N N . ASP A 1 85 ? 4.125 53.344 39.375 1 95.31 85 ASP A N 1
ATOM 667 C CA . ASP A 1 85 ? 4.93 52.219 39.844 1 95.31 85 ASP A CA 1
ATOM 668 C C . ASP A 1 85 ? 4.277 50.875 39.469 1 95.31 85 ASP A C 1
ATOM 670 O O . ASP A 1 85 ? 4.953 49.969 39 1 95.31 85 ASP A O 1
ATOM 674 N N . ARG A 1 86 ? 3.037 50.812 39.688 1 94.88 86 ARG A N 1
ATOM 675 C CA . ARG A 1 86 ? 2.291 49.594 39.344 1 94.88 86 ARG A CA 1
ATOM 676 C C . ARG A 1 86 ? 2.359 49.312 37.844 1 94.88 86 ARG A C 1
ATOM 678 O O . ARG A 1 86 ? 2.596 48.188 37.438 1 94.88 86 ARG A O 1
ATOM 685 N N . LEU A 1 87 ? 2.137 50.281 37.062 1 95.31 87 LEU A N 1
ATOM 686 C CA . LEU A 1 87 ? 2.162 50.156 35.594 1 95.31 87 LEU A CA 1
ATOM 687 C C . LEU A 1 87 ? 3.549 49.719 35.125 1 95.31 87 LEU A C 1
ATOM 689 O O . LEU A 1 87 ? 3.676 48.875 34.25 1 95.31 87 LEU A O 1
ATOM 693 N N . GLU A 1 88 ? 4.555 50.344 35.688 1 96.62 88 GLU A N 1
ATOM 694 C CA . GLU A 1 88 ? 5.918 49.969 35.312 1 96.62 88 GLU A CA 1
ATOM 695 C C . GLU A 1 88 ? 6.207 48.5 35.656 1 96.62 88 GLU A C 1
ATOM 697 O O . GLU A 1 88 ? 6.906 47.812 34.906 1 96.62 88 GLU A O 1
ATOM 702 N N . SER A 1 89 ? 5.68 48.062 36.75 1 97 89 SER A N 1
ATOM 703 C CA . SER A 1 89 ? 5.82 46.656 37.094 1 97 89 SER A CA 1
ATOM 704 C C . SER A 1 89 ? 5.117 45.75 36.094 1 97 89 SER A C 1
ATOM 706 O O . SER A 1 89 ? 5.66 44.719 35.688 1 97 89 SER A O 1
ATOM 708 N N . GLU A 1 90 ? 3.932 46.062 35.719 1 96.12 90 GLU A N 1
ATOM 709 C CA . GLU A 1 90 ? 3.182 45.281 34.719 1 96.12 90 GLU A CA 1
ATOM 710 C C . GLU A 1 90 ? 3.9 45.281 33.375 1 96.12 90 GLU A C 1
ATOM 712 O O . GLU A 1 90 ? 3.941 44.281 32.688 1 96.12 90 GLU A O 1
ATOM 717 N N . MET A 1 91 ? 4.398 46.438 33.031 1 97.06 91 MET A N 1
ATOM 718 C CA . MET A 1 91 ? 5.141 46.562 31.781 1 97.06 91 MET A CA 1
ATOM 719 C C . MET A 1 91 ? 6.375 45.656 31.781 1 97.06 91 MET A C 1
ATOM 721 O O . MET A 1 91 ? 6.695 45.031 30.766 1 97.06 91 MET A O 1
ATOM 725 N N . THR A 1 92 ? 7.047 45.594 32.938 1 97.19 92 THR A N 1
ATOM 726 C CA . THR A 1 92 ? 8.211 44.75 33.062 1 97.19 92 THR A CA 1
ATOM 727 C C . THR A 1 92 ? 7.812 43.281 32.875 1 97.19 92 THR A C 1
ATOM 729 O O . THR A 1 92 ? 8.523 42.5 32.25 1 97.19 92 THR A O 1
ATOM 732 N N . GLN A 1 93 ? 6.727 42.906 33.438 1 97.06 93 GLN A N 1
ATOM 733 C CA . GLN A 1 93 ? 6.234 41.531 33.281 1 97.06 93 GLN A CA 1
ATOM 734 C C . GLN A 1 93 ? 5.934 41.219 31.797 1 97.06 93 GLN A C 1
ATOM 736 O O . GLN A 1 93 ? 6.25 40.156 31.312 1 97.06 93 GLN A O 1
ATOM 741 N N . ILE A 1 94 ? 5.262 42.094 31.109 1 97.31 94 ILE A N 1
ATOM 742 C CA . ILE A 1 94 ? 4.949 41.906 29.688 1 97.31 94 ILE A CA 1
ATOM 743 C C . ILE A 1 94 ? 6.242 41.781 28.891 1 97.31 94 ILE A C 1
ATOM 745 O O . ILE A 1 94 ? 6.328 40.969 27.969 1 97.31 94 ILE A O 1
ATOM 749 N N . ARG A 1 95 ? 7.219 42.656 29.25 1 97.38 95 ARG A N 1
ATOM 750 C CA . ARG A 1 95 ? 8.516 42.562 28.578 1 97.38 95 ARG A CA 1
ATOM 751 C C . ARG A 1 95 ? 9.133 41.188 28.766 1 97.38 95 ARG A C 1
ATOM 753 O O . ARG A 1 95 ? 9.711 40.625 27.828 1 97.38 95 ARG A O 1
ATOM 760 N N . GLU A 1 96 ? 9.023 40.625 29.922 1 97.12 96 GLU A N 1
ATOM 761 C CA . GLU A 1 96 ? 9.547 39.281 30.188 1 97.12 96 GLU A CA 1
ATOM 762 C C . GLU A 1 96 ? 8.805 38.25 29.375 1 97.12 96 GLU A C 1
ATOM 764 O O . GLU A 1 96 ? 9.422 37.312 28.859 1 97.12 96 GLU A O 1
ATOM 769 N N . ASP A 1 97 ? 7.551 38.344 29.344 1 96.56 97 ASP A N 1
ATOM 770 C CA . ASP A 1 97 ? 6.75 37.438 28.547 1 96.56 97 ASP A CA 1
ATOM 771 C C . ASP A 1 97 ? 7.156 37.469 27.078 1 96.56 97 ASP A C 1
ATOM 773 O O . ASP A 1 97 ? 7.219 36.438 26.406 1 96.56 97 ASP A O 1
ATOM 777 N N . ILE A 1 98 ? 7.312 38.688 26.594 1 97.88 98 ILE A N 1
ATOM 778 C CA . ILE A 1 98 ? 7.711 38.875 25.203 1 97.88 98 ILE A CA 1
ATOM 779 C C . ILE A 1 98 ? 9.078 38.25 24.969 1 97.88 98 ILE A C 1
ATOM 781 O O . ILE A 1 98 ? 9.281 37.531 23.984 1 97.88 98 ILE A O 1
ATOM 785 N N . THR A 1 99 ? 10.008 38.469 25.891 1 97.44 99 THR A N 1
ATOM 786 C CA . THR A 1 99 ? 11.328 37.875 25.781 1 97.44 99 THR A CA 1
ATOM 787 C C . THR A 1 99 ? 11.219 36.344 25.781 1 97.44 99 THR A C 1
ATOM 789 O O . THR A 1 99 ? 11.891 35.656 25 1 97.44 99 THR A O 1
ATOM 792 N N . ARG A 1 100 ? 10.398 35.844 26.609 1 97 100 ARG A N 1
ATOM 793 C CA . ARG A 1 100 ? 10.164 34.406 26.641 1 97 100 ARG A CA 1
ATOM 794 C C . ARG A 1 100 ? 9.578 33.906 25.312 1 97 100 ARG A C 1
ATOM 796 O O . ARG A 1 100 ? 9.922 32.844 24.828 1 97 100 ARG A O 1
ATOM 803 N N . GLY A 1 101 ? 8.656 34.688 24.812 1 97.31 101 GLY A N 1
ATOM 804 C CA . GLY A 1 101 ? 8.086 34.344 23.516 1 97.31 101 GLY A CA 1
ATOM 805 C C . GLY A 1 101 ? 9.125 34.25 22.422 1 97.31 101 GLY A C 1
ATOM 806 O O . GLY A 1 101 ? 9.094 33.281 21.625 1 97.31 101 GLY A O 1
ATOM 807 N N . PHE A 1 102 ? 10.055 35.188 22.391 1 97.62 102 PHE A N 1
ATOM 808 C CA . PHE A 1 102 ? 11.133 35.125 21.406 1 97.62 102 PHE A CA 1
ATOM 809 C C . PHE A 1 102 ? 12 33.906 21.609 1 97.62 102 PHE A C 1
ATOM 811 O O . PHE A 1 102 ? 12.398 33.25 20.641 1 97.62 102 PHE A O 1
ATOM 818 N N . THR A 1 103 ? 12.258 33.531 22.812 1 96.88 103 THR A N 1
ATOM 819 C CA . THR A 1 103 ? 13.055 32.375 23.141 1 96.88 103 THR A CA 1
ATOM 820 C C . THR A 1 103 ? 12.336 31.078 22.734 1 96.88 103 THR A C 1
ATOM 822 O O . THR A 1 103 ? 12.938 30.188 22.141 1 96.88 103 THR A O 1
ATOM 825 N N . ASP A 1 104 ? 11.102 30.984 23.078 1 96.06 104 ASP A N 1
ATOM 826 C CA . ASP A 1 104 ? 10.305 29.812 22.734 1 96.06 104 ASP A CA 1
ATOM 827 C C . ASP A 1 104 ? 10.25 29.594 21.234 1 96.06 104 ASP A C 1
ATOM 829 O O . ASP A 1 104 ? 10.25 28.469 20.75 1 96.06 104 ASP A O 1
ATOM 833 N N . TYR A 1 105 ? 10.195 30.734 20.531 1 97.38 105 TYR A N 1
ATOM 834 C CA . TYR A 1 105 ? 10.078 30.672 19.078 1 97.38 105 TYR A CA 1
ATOM 835 C C . TYR A 1 105 ? 11.297 29.984 18.469 1 97.38 105 TYR A C 1
ATOM 837 O O . TYR A 1 105 ? 11.195 29.375 17.406 1 97.38 105 TYR A O 1
ATOM 845 N N . GLU A 1 106 ? 12.453 29.984 19.094 1 95.38 106 GLU A N 1
ATOM 846 C CA . GLU A 1 106 ? 13.688 29.375 18.594 1 95.38 106 GLU A CA 1
ATOM 847 C C . GLU A 1 106 ? 13.531 27.875 18.391 1 95.38 106 GLU A C 1
ATOM 849 O O . GLU A 1 106 ? 14.148 27.297 17.516 1 95.38 106 GLU A O 1
ATOM 854 N N . LEU A 1 107 ? 12.656 27.281 19.141 1 94.19 107 LEU A N 1
ATOM 855 C CA . LEU A 1 107 ? 12.438 25.844 19.078 1 94.19 107 LEU A CA 1
ATOM 856 C C . LEU A 1 107 ? 11.648 25.469 17.828 1 94.19 107 LEU A C 1
ATOM 858 O O . LEU A 1 107 ? 11.625 24.297 17.438 1 94.19 107 LEU A O 1
ATOM 862 N N . TYR A 1 108 ? 11.062 26.5 17.188 1 95 108 TYR A N 1
ATOM 863 C CA . TYR A 1 108 ? 10.141 26.188 16.109 1 95 108 TYR A CA 1
ATOM 864 C C . TYR A 1 108 ? 10.609 26.812 14.797 1 95 108 TYR A C 1
ATOM 866 O O . TYR A 1 108 ? 9.852 26.875 13.828 1 95 108 TYR A O 1
ATOM 874 N N . ILE A 1 109 ? 11.875 27.281 14.781 1 94.62 109 ILE A N 1
ATOM 875 C CA . ILE A 1 109 ? 12.414 27.875 13.562 1 94.62 109 ILE A CA 1
ATOM 876 C C . ILE A 1 109 ? 12.508 26.812 12.477 1 94.62 109 ILE A C 1
ATOM 878 O O . ILE A 1 109 ? 13.078 25.734 12.695 1 94.62 109 ILE A O 1
ATOM 882 N N . THR A 1 110 ? 11.93 27.109 11.328 1 90.06 110 THR A N 1
ATOM 883 C CA . THR A 1 110 ? 11.805 26.109 10.266 1 90.06 110 THR A CA 1
ATOM 884 C C . THR A 1 110 ? 12.992 26.172 9.32 1 90.06 110 THR A C 1
ATOM 886 O O . THR A 1 110 ? 13.469 25.141 8.836 1 90.06 110 THR A O 1
ATOM 889 N N . ASN A 1 111 ? 13.453 27.359 8.961 1 92.12 111 ASN A N 1
ATOM 890 C CA . ASN A 1 111 ? 14.586 27.531 8.055 1 92.12 111 ASN A CA 1
ATOM 891 C C . ASN A 1 111 ? 15.281 28.859 8.266 1 92.12 111 ASN A C 1
ATOM 893 O O . ASN A 1 111 ? 14.953 29.609 9.195 1 92.12 111 ASN A O 1
ATOM 897 N N . GLU A 1 112 ? 16.219 29.25 7.477 1 95.12 112 GLU A N 1
ATOM 898 C CA . GLU A 1 112 ? 17.031 30.438 7.648 1 95.12 112 GLU A CA 1
ATOM 899 C C . GLU A 1 112 ? 16.219 31.703 7.398 1 95.12 112 GLU A C 1
ATOM 901 O O . GLU A 1 112 ? 16.453 32.75 8.031 1 95.12 112 GLU A O 1
ATOM 906 N N . SER A 1 113 ? 15.312 31.641 6.469 1 96.12 113 SER A N 1
ATOM 907 C CA . SER A 1 113 ? 14.438 32.781 6.215 1 96.12 113 SER A CA 1
ATOM 908 C C . SER A 1 113 ? 13.57 33.094 7.43 1 96.12 113 SER A C 1
ATOM 910 O O . SER A 1 113 ? 13.375 34.281 7.77 1 96.12 113 SER A O 1
ATOM 912 N N . ASP A 1 114 ? 13.125 32.031 8 1 96.62 114 ASP A N 1
ATOM 913 C CA . ASP A 1 114 ? 12.344 32.156 9.227 1 96.62 114 ASP A CA 1
ATOM 914 C C . ASP A 1 114 ? 13.164 32.812 10.336 1 96.62 114 ASP A C 1
ATOM 916 O O . ASP A 1 114 ? 12.695 33.75 10.992 1 96.62 114 ASP A O 1
ATOM 920 N N . ARG A 1 115 ? 14.305 32.375 10.5 1 96.44 115 ARG A N 1
ATOM 921 C CA . ARG A 1 115 ? 15.211 32.906 11.523 1 96.44 115 ARG A CA 1
ATOM 922 C C . ARG A 1 115 ? 15.484 34.375 11.305 1 96.44 115 ARG A C 1
ATOM 924 O O . ARG A 1 115 ? 15.438 35.188 12.242 1 96.44 115 ARG A O 1
ATOM 931 N N . LYS A 1 116 ? 15.742 34.719 10.109 1 97.44 116 LYS A N 1
ATOM 932 C CA . LYS A 1 116 ? 16.047 36.125 9.766 1 97.44 116 LYS A CA 1
ATOM 933 C C . LYS A 1 116 ? 14.852 37.031 10.031 1 97.44 116 LYS A C 1
ATOM 935 O O . LYS A 1 116 ? 15.008 38.125 10.555 1 97.44 116 LYS A O 1
ATOM 940 N N . LEU A 1 117 ? 13.672 36.531 9.641 1 97.62 117 LEU A N 1
ATOM 941 C CA . LEU A 1 117 ? 12.461 37.312 9.852 1 97.62 117 LEU A CA 1
ATOM 942 C C . LEU A 1 117 ? 12.227 37.562 11.344 1 97.62 117 LEU A C 1
ATOM 944 O O . LEU A 1 117 ? 11.883 38.688 11.742 1 97.62 117 LEU A O 1
ATOM 948 N N . MET A 1 118 ? 12.477 36.562 12.133 1 97.62 118 MET A N 1
ATOM 949 C CA . MET A 1 118 ? 12.242 36.688 13.562 1 97.62 118 MET A CA 1
ATOM 950 C C . MET A 1 118 ? 13.297 37.594 14.211 1 97.62 118 MET A C 1
ATOM 952 O O . MET A 1 118 ? 12.977 38.375 15.094 1 97.62 118 MET A O 1
ATOM 956 N N . GLU A 1 119 ? 14.453 37.469 13.734 1 97.25 119 GLU A N 1
ATOM 957 C CA . GLU A 1 119 ? 15.516 38.344 14.227 1 97.25 119 GLU A CA 1
ATOM 958 C C . GLU A 1 119 ? 15.234 39.812 13.906 1 97.25 119 GLU A C 1
ATOM 960 O O . GLU A 1 119 ? 15.469 40.688 14.727 1 97.25 119 GLU A O 1
ATOM 965 N N . GLU A 1 120 ? 14.773 40.031 12.734 1 97.81 120 GLU A N 1
ATOM 966 C CA . GLU A 1 120 ? 14.398 41.375 12.328 1 97.81 120 GLU A CA 1
ATOM 967 C C . GLU A 1 120 ? 13.25 41.906 13.188 1 97.81 120 GLU A C 1
ATOM 969 O O . GLU A 1 120 ? 13.258 43.062 13.594 1 97.81 120 GLU A O 1
ATOM 974 N N . ALA A 1 121 ? 12.266 41.062 13.414 1 98.12 121 ALA A N 1
ATOM 975 C CA . ALA A 1 121 ? 11.141 41.438 14.25 1 98.12 121 ALA A CA 1
ATOM 976 C C . ALA A 1 121 ? 11.602 41.781 15.672 1 98.12 121 ALA A C 1
ATOM 978 O O . ALA A 1 121 ? 11.141 42.75 16.266 1 98.12 121 ALA A O 1
ATOM 979 N N . GLU A 1 122 ? 12.461 40.938 16.203 1 97.94 122 GLU A N 1
ATOM 980 C CA . GLU A 1 122 ? 13 41.188 17.547 1 97.94 122 GLU A CA 1
ATOM 981 C C . GLU A 1 122 ? 13.797 42.5 17.578 1 97.94 122 GLU A C 1
ATOM 983 O O . GLU A 1 122 ? 13.734 43.219 18.562 1 97.94 122 GLU A O 1
ATOM 988 N N . GLY A 1 123 ? 14.523 42.719 16.531 1 98 123 GLY A N 1
ATOM 989 C CA . GLY A 1 123 ? 15.266 43.969 16.438 1 98 123 GLY A CA 1
ATOM 990 C C . GLY A 1 123 ? 14.367 45.188 16.438 1 98 123 GLY A C 1
ATOM 991 O O . GLY A 1 123 ? 14.664 46.156 17.109 1 98 123 GLY A O 1
ATOM 992 N N . GLU A 1 124 ? 13.305 45.094 15.664 1 98.12 124 GLU A N 1
ATOM 993 C CA . GLU A 1 124 ? 12.352 46.219 15.633 1 98.12 124 GLU A CA 1
ATOM 994 C C . GLU A 1 124 ? 11.711 46.438 17 1 98.12 124 GLU A C 1
ATOM 996 O O . GLU A 1 124 ? 11.492 47.562 17.406 1 98.12 124 GLU A O 1
ATOM 1001 N N . TRP A 1 125 ? 11.406 45.375 17.672 1 98.06 125 TRP A N 1
ATOM 1002 C CA . TRP A 1 125 ? 10.844 45.469 19.016 1 98.06 125 TRP A CA 1
ATOM 1003 C C . TRP A 1 125 ? 11.828 46.125 19.984 1 98.06 125 TRP A C 1
ATOM 1005 O O . TRP A 1 125 ? 11.438 46.969 20.797 1 98.06 125 TRP A O 1
ATOM 1015 N N . ASN A 1 126 ? 13.094 45.781 19.906 1 97.88 126 ASN A N 1
ATOM 1016 C CA . ASN A 1 126 ? 14.117 46.344 20.781 1 97.88 126 ASN A CA 1
ATOM 1017 C C . ASN A 1 126 ? 14.273 47.844 20.531 1 97.88 126 ASN A C 1
ATOM 1019 O O . ASN A 1 126 ? 14.484 48.625 21.469 1 97.88 126 ASN A O 1
ATOM 1023 N N . LYS A 1 127 ? 14.18 48.25 19.266 1 97.75 127 LYS A N 1
ATOM 1024 C CA . LYS A 1 127 ? 14.195 49.688 18.953 1 97.75 127 LYS A CA 1
ATOM 1025 C C . LYS A 1 127 ? 13.023 50.406 19.625 1 97.75 127 LYS A C 1
ATOM 1027 O O . LYS A 1 127 ? 13.188 51.5 20.156 1 97.75 127 LYS A O 1
ATOM 1032 N N . TYR A 1 128 ? 11.898 49.719 19.531 1 98.06 128 TYR A N 1
ATOM 1033 C CA . TYR A 1 128 ? 10.711 50.281 20.188 1 98.06 128 TYR A CA 1
ATOM 1034 C C . TYR A 1 128 ? 10.914 50.406 21.688 1 98.06 128 TYR A C 1
ATOM 1036 O O . TYR A 1 128 ? 10.562 51.438 22.281 1 98.06 128 TYR A O 1
ATOM 1044 N N . LEU A 1 129 ? 11.516 49.406 22.312 1 97.44 129 LEU A N 1
ATOM 1045 C CA . LEU A 1 129 ? 11.719 49.406 23.75 1 97.44 129 LEU A CA 1
ATOM 1046 C C . LEU A 1 129 ? 12.672 50.5 24.188 1 97.44 129 LEU A C 1
ATOM 1048 O O . LEU A 1 129 ? 12.484 51.125 25.234 1 97.44 129 LEU A O 1
ATOM 1052 N N . GLU A 1 130 ? 13.664 50.719 23.422 1 97 130 GLU A N 1
ATOM 1053 C CA . GLU A 1 130 ? 14.617 51.781 23.734 1 97 130 GLU A CA 1
ATOM 1054 C C . GLU A 1 130 ? 13.922 53.156 23.75 1 97 130 GLU A C 1
ATOM 1056 O O . GLU A 1 130 ? 14.164 53.969 24.641 1 97 130 GLU A O 1
ATOM 1061 N N . TYR A 1 131 ? 13.109 53.312 22.719 1 97.31 131 TYR A N 1
ATOM 1062 C CA . TYR A 1 131 ? 12.367 54.562 22.672 1 97.31 131 TYR A CA 1
ATOM 1063 C C . TYR A 1 131 ? 11.367 54.625 23.828 1 97.31 131 TYR A C 1
ATOM 1065 O O . TYR A 1 131 ? 11.156 55.719 24.391 1 97.31 131 TYR A O 1
ATOM 1073 N N . SER A 1 132 ? 10.773 53.562 24.125 1 97 132 SER A N 1
ATOM 1074 C CA . SER A 1 132 ? 9.812 53.469 25.219 1 97 132 SER A CA 1
ATOM 1075 C C . SER A 1 132 ? 10.461 53.844 26.547 1 97 132 SER A C 1
ATOM 1077 O O . SER A 1 132 ? 9.859 54.562 27.359 1 97 132 SER A O 1
ATOM 1079 N N . ASP A 1 133 ? 11.648 53.406 26.844 1 96.62 133 ASP A N 1
ATOM 1080 C CA . ASP A 1 133 ? 12.367 53.719 28.078 1 96.62 133 ASP A CA 1
ATOM 1081 C C . ASP A 1 133 ? 12.57 55.219 28.234 1 96.62 133 ASP A C 1
ATOM 1083 O O . ASP A 1 133 ? 12.438 55.75 29.328 1 96.62 133 ASP A O 1
ATOM 1087 N N . ARG A 1 134 ? 12.836 55.812 27.125 1 95.94 134 ARG A N 1
ATOM 1088 C CA . ARG A 1 134 ? 12.984 57.281 27.141 1 95.94 134 ARG A CA 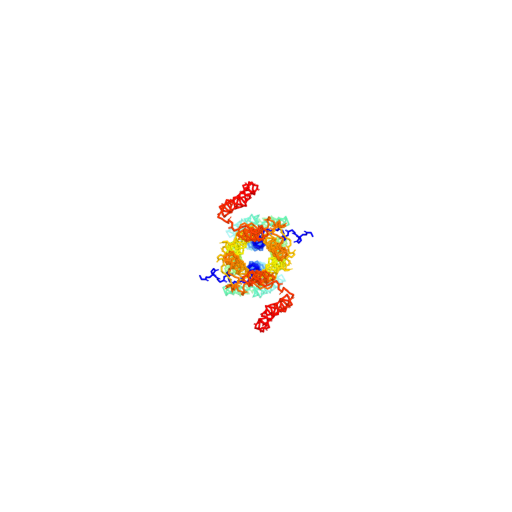1
ATOM 1089 C C . ARG A 1 134 ? 11.648 57.969 27.422 1 95.94 134 ARG A C 1
ATOM 1091 O O . ARG A 1 134 ? 11.586 58.938 28.188 1 95.94 134 ARG A O 1
ATOM 1098 N N . LEU A 1 135 ? 10.68 57.438 26.812 1 96.25 135 LEU A N 1
ATOM 1099 C CA . LEU A 1 135 ? 9.328 57.969 26.969 1 96.25 135 LEU A CA 1
ATOM 1100 C C . LEU A 1 135 ? 8.875 57.875 28.422 1 96.25 135 LEU A C 1
ATOM 1102 O O . LEU A 1 135 ? 8.281 58.812 28.953 1 96.25 135 LEU A O 1
ATOM 1106 N N . LEU A 1 136 ? 9.188 56.812 29.094 1 95.62 136 LEU A N 1
ATOM 1107 C CA . LEU A 1 136 ? 8.719 56.562 30.453 1 95.62 136 LEU A CA 1
ATOM 1108 C C . LEU A 1 136 ? 9.406 57.5 31.438 1 95.62 136 LEU A C 1
ATOM 1110 O O . LEU A 1 136 ? 8.805 57.906 32.438 1 95.62 136 LEU A O 1
ATOM 1114 N N . VAL A 1 137 ? 10.656 57.875 31.156 1 95.12 137 VAL A N 1
ATOM 1115 C CA . VAL A 1 137 ? 11.375 58.844 31.984 1 95.12 137 VAL A CA 1
ATOM 1116 C C . VAL A 1 137 ? 10.688 60.188 31.938 1 95.12 137 VAL A C 1
ATOM 1118 O O . VAL A 1 137 ? 10.5 60.844 32.969 1 95.12 137 VAL A O 1
ATOM 1121 N N . ILE A 1 138 ? 10.289 60.594 30.75 1 95.44 138 ILE A N 1
ATOM 1122 C CA . ILE A 1 138 ? 9.602 61.844 30.547 1 95.44 138 ILE A CA 1
ATOM 1123 C C . ILE A 1 138 ? 8.227 61.812 31.203 1 95.44 138 ILE A C 1
ATOM 1125 O O . ILE A 1 138 ? 7.805 62.781 31.844 1 95.44 138 ILE A O 1
ATOM 1129 N N . SER A 1 139 ? 7.57 60.75 31.047 1 94.75 139 SER A N 1
ATOM 1130 C CA . SER A 1 139 ? 6.25 60.562 31.641 1 94.75 139 SER A CA 1
ATOM 1131 C C . SER A 1 139 ? 6.316 60.594 33.156 1 94.75 139 SER A C 1
ATOM 1133 O O . SER A 1 139 ? 5.438 61.188 33.812 1 94.75 139 SER A O 1
ATOM 1135 N N . ARG A 1 140 ? 7.305 60 33.781 1 93.62 140 ARG A N 1
ATOM 1136 C CA . ARG A 1 140 ? 7.461 59.938 35.25 1 93.62 140 ARG A CA 1
ATOM 1137 C C . ARG A 1 140 ? 7.652 61.344 35.812 1 93.62 140 ARG A C 1
ATOM 1139 O O . ARG A 1 140 ? 7.352 61.594 37 1 93.62 140 ARG A O 1
ATOM 1146 N N . GLN A 1 141 ? 8.133 62.25 35 1 93.56 141 GLN A N 1
ATOM 1147 C CA . GLN A 1 141 ? 8.312 63.656 35.406 1 93.56 141 GLN A CA 1
ATOM 1148 C C . GLN A 1 141 ? 7.035 64.438 35.219 1 93.56 141 GLN A C 1
ATOM 1150 O O . GLN A 1 141 ? 7.027 65.688 35.406 1 93.56 141 GLN A O 1
ATOM 1155 N N . ASN A 1 142 ? 6.012 63.781 34.781 1 90.62 142 ASN A N 1
ATOM 1156 C CA . ASN A 1 142 ? 4.676 64.375 34.594 1 90.62 142 ASN A CA 1
ATOM 1157 C C . ASN A 1 142 ? 4.668 65.438 33.5 1 90.62 142 ASN A C 1
ATOM 1159 O O . ASN A 1 142 ? 3.912 66.375 33.562 1 90.62 142 ASN A O 1
ATOM 1163 N N . HIS A 1 143 ? 5.598 65.25 32.594 1 91.56 143 HIS A N 1
ATOM 1164 C CA . HIS A 1 143 ? 5.516 66 31.344 1 91.56 143 HIS A CA 1
ATOM 1165 C C . HIS A 1 143 ? 4.555 65.375 30.375 1 91.56 143 HIS A C 1
ATOM 1167 O O . HIS A 1 143 ? 4.973 64.875 29.312 1 91.56 143 HIS A O 1
ATOM 1173 N N . THR A 1 144 ? 3.338 65.438 30.656 1 88.62 144 THR A N 1
ATOM 1174 C CA . THR A 1 144 ? 2.299 64.625 30.031 1 88.62 144 THR A CA 1
ATOM 1175 C C . THR A 1 144 ? 2.166 65 28.547 1 88.62 144 THR A C 1
ATOM 1177 O O . THR A 1 144 ? 2.061 64.125 27.703 1 88.62 144 THR A O 1
ATOM 1180 N N . GLN A 1 145 ? 2.162 66.25 28.219 1 88.94 145 GLN A N 1
ATOM 1181 C CA . GLN A 1 145 ? 1.983 66.688 26.828 1 88.94 145 GLN A CA 1
ATOM 1182 C C . GLN A 1 145 ? 3.17 66.25 25.969 1 88.94 145 GLN A C 1
ATOM 1184 O O . GLN A 1 145 ? 2.992 65.75 24.844 1 88.94 145 GLN A O 1
ATOM 1189 N N . GLU A 1 146 ? 4.297 66.375 26.516 1 93.06 146 GLU A N 1
ATOM 1190 C CA . GLU A 1 146 ? 5.496 65.938 25.797 1 93.06 146 GLU A CA 1
ATOM 1191 C C . GLU A 1 146 ? 5.512 64.438 25.594 1 93.06 146 GLU A C 1
ATOM 1193 O O . GLU A 1 146 ? 5.855 63.969 24.516 1 93.06 146 GLU A O 1
ATOM 1198 N N . ALA A 1 147 ? 5.195 63.719 26.641 1 93.94 147 ALA A N 1
ATOM 1199 C CA . ALA A 1 147 ? 5.137 62.281 26.562 1 93.94 147 ALA A CA 1
ATOM 1200 C C . ALA A 1 147 ? 4.094 61.812 25.547 1 93.94 147 ALA A C 1
ATOM 1202 O O . ALA A 1 147 ? 4.312 60.844 24.812 1 93.94 147 ALA A O 1
ATOM 1203 N N . PHE A 1 148 ? 3.049 62.5 25.547 1 90.69 148 PHE A N 1
ATOM 1204 C CA . PHE A 1 148 ? 1.974 62.156 24.625 1 90.69 148 PHE A CA 1
ATOM 1205 C C . PHE A 1 148 ? 2.404 62.406 23.188 1 90.69 148 PHE A C 1
ATOM 1207 O O . PHE A 1 148 ? 2.113 61.594 22.297 1 90.69 148 PHE A O 1
ATOM 1214 N N . ASP A 1 149 ? 3.066 63.531 22.922 1 91.56 149 ASP A N 1
ATOM 1215 C CA . ASP A 1 149 ? 3.582 63.844 21.578 1 91.56 149 ASP A CA 1
ATOM 1216 C C . ASP A 1 149 ? 4.551 62.75 21.109 1 91.56 149 ASP A C 1
ATOM 1218 O O . ASP A 1 149 ? 4.574 62.406 19.938 1 91.56 149 ASP A O 1
ATOM 1222 N N . MET A 1 150 ? 5.227 62.156 22.047 1 93.94 150 MET A N 1
ATOM 1223 C CA . MET A 1 150 ? 6.176 61.094 21.734 1 93.94 150 MET A CA 1
ATOM 1224 C C . MET A 1 150 ? 5.445 59.812 21.359 1 93.94 150 MET A C 1
ATOM 1226 O O . MET A 1 150 ? 5.809 59.125 20.391 1 93.94 150 MET A O 1
ATOM 1230 N N . ILE A 1 151 ? 4.473 59.438 22.109 1 93.06 151 ILE A N 1
ATOM 1231 C CA . ILE A 1 151 ? 3.814 58.156 21.953 1 93.06 151 ILE A CA 1
ATOM 1232 C C . ILE A 1 151 ? 3.029 58.125 20.641 1 93.06 151 ILE A C 1
ATOM 1234 O O . ILE A 1 151 ? 2.939 57.094 19.984 1 93.06 151 ILE A O 1
ATOM 1238 N N . ILE A 1 152 ? 2.469 59.281 20.188 1 89.38 152 ILE A N 1
ATOM 1239 C CA . ILE A 1 152 ? 1.643 59.312 18.984 1 89.38 152 ILE A CA 1
ATOM 1240 C C . ILE A 1 152 ? 2.518 59.562 17.766 1 89.38 152 ILE A C 1
ATOM 1242 O O . ILE A 1 152 ? 2.072 59.406 16.625 1 89.38 152 ILE A O 1
ATOM 1246 N N . GLY A 1 153 ? 3.766 60 17.906 1 91.12 153 GLY A N 1
ATOM 1247 C CA . GLY A 1 153 ? 4.668 60.344 16.812 1 91.12 153 GLY A CA 1
ATOM 1248 C C . GLY A 1 153 ? 5.621 59.219 16.469 1 91.12 153 GLY A C 1
ATOM 1249 O O . GLY A 1 153 ? 5.207 58.188 15.922 1 91.12 153 GLY A O 1
ATOM 1250 N N . ASP A 1 154 ? 6.84 59.375 16.969 1 93.44 154 ASP A N 1
ATOM 1251 C CA . ASP A 1 154 ? 7.891 58.438 16.609 1 93.44 154 ASP A CA 1
ATOM 1252 C C . ASP A 1 154 ? 7.621 57.062 17.219 1 93.44 154 ASP A C 1
ATOM 1254 O O . ASP A 1 154 ? 7.91 56.031 16.594 1 93.44 154 ASP A O 1
ATOM 1258 N N . SER A 1 155 ? 7.152 57.031 18.375 1 95.75 155 SER A N 1
ATOM 1259 C CA . SER A 1 155 ? 6.859 55.75 19.047 1 95.75 155 SER A CA 1
ATOM 1260 C C . SER A 1 155 ? 5.852 54.938 18.25 1 95.75 155 SER A C 1
ATOM 1262 O O . SER A 1 155 ? 5.949 53.688 18.203 1 95.75 155 SER A O 1
ATOM 1264 N N . ARG A 1 156 ? 4.918 55.562 17.641 1 93.62 156 ARG A N 1
ATOM 1265 C CA . ARG A 1 156 ? 3.896 54.875 16.859 1 93.62 156 ARG A CA 1
ATOM 1266 C C . ARG A 1 156 ? 4.52 54.125 15.672 1 93.62 156 ARG A C 1
ATOM 1268 O O . ARG A 1 156 ? 4.18 52.969 15.398 1 93.62 156 ARG A O 1
ATOM 1275 N N . GLN A 1 157 ? 5.387 54.875 15.016 1 95 157 GLN A N 1
ATOM 1276 C CA . GLN A 1 157 ? 6.035 54.25 13.859 1 95 157 GLN A CA 1
ATOM 1277 C C . GLN A 1 157 ? 6.871 53.031 14.281 1 95 157 GLN A C 1
ATOM 1279 O O . GLN A 1 157 ? 6.859 52 13.617 1 95 157 GLN A O 1
ATOM 1284 N N . LEU A 1 158 ? 7.617 53.188 15.336 1 97 158 LEU A N 1
ATOM 1285 C CA . LEU A 1 158 ? 8.422 52.094 15.844 1 97 158 LEU A CA 1
ATOM 1286 C C . LEU A 1 158 ? 7.531 50.906 16.234 1 97 158 LEU A C 1
ATOM 1288 O O . LEU A 1 158 ? 7.887 49.75 15.992 1 97 158 LEU A O 1
ATOM 1292 N N . PHE A 1 159 ? 6.434 51.188 16.812 1 96.44 159 PHE A N 1
ATOM 1293 C CA . PHE A 1 159 ? 5.48 50.156 17.203 1 96.44 159 PHE A CA 1
ATOM 1294 C C . PHE A 1 159 ? 4.93 49.438 15.977 1 96.44 159 PHE A C 1
ATOM 1296 O O . PHE A 1 159 ? 4.848 48.188 15.953 1 96.44 159 PHE A O 1
ATOM 1303 N N . ASP A 1 160 ? 4.543 50.188 14.977 1 94.75 160 ASP A N 1
ATOM 1304 C CA . ASP A 1 160 ? 4.008 49.625 13.742 1 94.75 160 ASP A CA 1
ATOM 1305 C C . ASP A 1 160 ? 5.031 48.719 13.062 1 94.75 160 ASP A C 1
ATOM 1307 O O . ASP A 1 160 ? 4.684 47.656 12.547 1 94.75 160 ASP A O 1
ATOM 1311 N N . ASP A 1 161 ? 6.211 49.156 13.102 1 96.69 161 ASP A N 1
ATOM 1312 C CA . ASP A 1 161 ? 7.273 48.375 12.508 1 96.69 161 ASP A CA 1
ATOM 1313 C C . ASP A 1 161 ? 7.441 47.031 13.258 1 96.69 161 ASP A C 1
ATOM 1315 O O . ASP A 1 161 ? 7.613 46 12.633 1 96.69 161 ASP A O 1
ATOM 1319 N N . ALA A 1 162 ? 7.445 47.062 14.57 1 96.75 162 ALA A N 1
ATOM 1320 C CA . ALA A 1 162 ? 7.562 45.875 15.383 1 96.75 162 ALA A CA 1
ATOM 1321 C C . ALA A 1 162 ? 6.391 44.938 15.141 1 96.75 162 ALA A C 1
ATOM 1323 O O . ALA A 1 162 ? 6.582 43.719 14.953 1 96.75 162 ALA A O 1
ATOM 1324 N N . SER A 1 163 ? 5.211 45.469 15.133 1 96.25 163 SER A N 1
ATOM 1325 C CA . SER A 1 163 ? 4 44.688 14.898 1 96.25 163 SER A CA 1
ATOM 1326 C C . SER A 1 163 ? 4.012 44.062 13.516 1 96.25 163 SER A C 1
ATOM 1328 O O . SER A 1 163 ? 3.723 42.875 13.375 1 96.25 163 SER A O 1
ATOM 1330 N N . ASP A 1 164 ? 4.363 44.875 12.531 1 95.38 164 ASP A N 1
ATOM 1331 C CA . ASP A 1 164 ? 4.426 44.375 11.156 1 95.38 164 ASP A CA 1
ATOM 1332 C C . ASP A 1 164 ? 5.445 43.25 11.023 1 95.38 164 ASP A C 1
ATOM 1334 O O . ASP A 1 164 ? 5.227 42.281 10.273 1 95.38 164 ASP A O 1
ATOM 1338 N N . GLY A 1 165 ? 6.586 43.438 11.641 1 97 165 GLY A N 1
ATOM 1339 C CA . GLY A 1 165 ? 7.586 42.375 11.617 1 97 165 GLY A CA 1
ATOM 1340 C C . GLY A 1 165 ? 7.062 41.062 12.125 1 97 165 GLY A C 1
ATOM 1341 O O . GLY A 1 165 ? 7.312 40 11.523 1 97 165 GLY A O 1
ATOM 1342 N N . LEU A 1 166 ? 6.359 41.031 13.195 1 97.44 166 LEU A N 1
ATOM 1343 C CA . LEU A 1 166 ? 5.801 39.812 13.773 1 97.44 166 LEU A CA 1
ATOM 1344 C C . LEU A 1 166 ? 4.723 39.219 12.867 1 97.44 166 LEU A C 1
ATOM 1346 O O . LEU A 1 166 ? 4.598 38 12.75 1 97.44 166 LEU A O 1
ATOM 1350 N N . LEU A 1 167 ? 3.92 40.062 12.203 1 95.62 167 LEU A N 1
ATOM 1351 C CA . LEU A 1 167 ? 2.898 39.625 11.273 1 95.62 167 LEU A CA 1
ATOM 1352 C C . LEU A 1 167 ? 3.533 38.969 10.047 1 95.62 167 LEU A C 1
ATOM 1354 O O . LEU A 1 167 ? 2.986 38 9.5 1 95.62 167 LEU A O 1
ATOM 1358 N N . LYS A 1 168 ? 4.656 39.531 9.656 1 96.69 168 LYS A N 1
ATOM 1359 C CA . LYS A 1 168 ? 5.387 38.906 8.547 1 96.69 168 LYS A CA 1
ATOM 1360 C C . LYS A 1 168 ? 5.852 37.5 8.922 1 96.69 168 LYS A C 1
ATOM 1362 O O . LYS A 1 168 ? 5.828 36.594 8.086 1 96.69 168 LYS A O 1
ATOM 1367 N N . VAL A 1 169 ? 6.328 37.344 10.133 1 97.44 169 VAL A N 1
ATOM 1368 C CA . VAL A 1 169 ? 6.746 36.031 10.609 1 97.44 169 VAL A CA 1
ATOM 1369 C C . VAL A 1 169 ? 5.555 35.062 10.602 1 97.44 169 VAL A C 1
ATOM 1371 O O . VAL A 1 169 ? 5.672 33.938 10.148 1 97.44 169 VAL A O 1
ATOM 1374 N N . ALA A 1 170 ? 4.43 35.469 11.102 1 96.5 170 ALA A N 1
ATOM 1375 C CA . ALA A 1 170 ? 3.221 34.656 11.117 1 96.5 170 ALA A CA 1
ATOM 1376 C C . ALA A 1 170 ? 2.797 34.281 9.703 1 96.5 170 ALA A C 1
ATOM 1378 O O . ALA A 1 170 ? 2.424 33.125 9.445 1 96.5 170 ALA A O 1
ATOM 1379 N N . ASP A 1 171 ? 2.873 35.25 8.812 1 95.25 171 ASP A N 1
ATOM 1380 C CA . ASP A 1 171 ? 2.482 35 7.426 1 95.25 171 ASP A CA 1
ATOM 1381 C C . ASP A 1 171 ? 3.424 34 6.758 1 95.25 171 ASP A C 1
ATOM 1383 O O . ASP A 1 171 ? 2.986 33.156 5.973 1 95.25 171 ASP A O 1
ATOM 1387 N N . PHE A 1 172 ? 4.699 34.156 7.035 1 96.44 172 PHE A N 1
ATOM 1388 C CA . PHE A 1 172 ? 5.68 33.219 6.512 1 96.44 172 PHE A CA 1
ATOM 1389 C C . PHE A 1 172 ? 5.34 31.781 6.938 1 96.44 172 PHE A C 1
ATOM 1391 O O . PHE A 1 172 ? 5.355 30.859 6.113 1 96.44 172 PHE A O 1
ATOM 1398 N N . ASN A 1 173 ? 5.082 31.672 8.133 1 95.62 173 ASN A N 1
ATOM 1399 C CA . ASN A 1 173 ? 4.785 30.344 8.664 1 95.62 173 ASN A CA 1
ATOM 1400 C C . ASN A 1 173 ? 3.434 29.828 8.172 1 95.62 173 ASN A C 1
ATOM 1402 O O . ASN A 1 173 ? 3.256 28.625 7.969 1 95.62 173 ASN A O 1
ATOM 1406 N N . ARG A 1 174 ? 2.457 30.734 8.031 1 94.25 174 ARG A N 1
ATOM 1407 C CA . ARG A 1 174 ? 1.188 30.344 7.422 1 94.25 174 ARG A CA 1
ATOM 1408 C C . ARG A 1 174 ? 1.4 29.781 6.023 1 94.25 174 ARG A C 1
ATOM 1410 O O . ARG A 1 174 ? 0.851 28.719 5.688 1 94.25 174 ARG A O 1
ATOM 1417 N N . LYS A 1 175 ? 2.166 30.469 5.223 1 94 175 LYS A N 1
ATOM 1418 C CA . LYS A 1 175 ? 2.463 30.016 3.871 1 94 175 LYS A CA 1
ATOM 1419 C C . LYS A 1 175 ? 3.227 28.688 3.898 1 94 175 LYS A C 1
ATOM 1421 O O . LYS A 1 175 ? 3.035 27.844 3.027 1 94 175 LYS A O 1
ATOM 1426 N N . GLY A 1 176 ? 4.074 28.578 4.863 1 93.12 176 GLY A N 1
ATOM 1427 C CA . GLY A 1 176 ? 4.773 27.312 5.039 1 93.12 176 GLY A CA 1
ATOM 1428 C C . GLY A 1 176 ? 3.844 26.156 5.344 1 93.12 176 GLY A C 1
ATOM 1429 O O . GLY A 1 176 ? 3.979 25.078 4.766 1 93.12 176 GLY A O 1
ATOM 1430 N N . ALA A 1 177 ? 2.939 26.359 6.242 1 92.06 177 ALA A N 1
ATOM 1431 C CA . ALA A 1 177 ? 1.948 25.344 6.582 1 92.06 177 ALA A CA 1
ATOM 1432 C C . ALA A 1 177 ? 1.11 24.953 5.363 1 92.06 177 ALA A C 1
ATOM 1434 O O . ALA A 1 177 ? 0.835 23.781 5.137 1 92.06 177 ALA A O 1
ATOM 1435 N N . GLU A 1 178 ? 0.696 25.969 4.598 1 90.81 178 GLU A N 1
ATOM 1436 C CA . GLU A 1 178 ? -0.073 25.719 3.381 1 90.81 178 GLU A CA 1
ATOM 1437 C C . GLU A 1 178 ? 0.738 24.922 2.367 1 90.81 178 GLU A C 1
ATOM 1439 O O . GLU A 1 178 ? 0.215 24 1.736 1 90.81 178 GLU A O 1
ATOM 1444 N N . ALA A 1 179 ? 1.946 25.328 2.221 1 90.44 179 ALA A N 1
ATOM 1445 C CA . ALA A 1 179 ? 2.822 24.625 1.285 1 90.44 179 ALA A CA 1
ATOM 1446 C C . ALA A 1 179 ? 3.018 23.172 1.701 1 90.44 179 ALA A C 1
ATOM 1448 O O . ALA A 1 179 ? 3.074 22.266 0.853 1 90.44 179 ALA A O 1
ATOM 1449 N N . ALA A 1 180 ? 3.182 22.953 2.951 1 87.44 180 ALA A N 1
ATOM 1450 C CA . ALA A 1 180 ? 3.328 21.594 3.465 1 87.44 180 ALA A CA 1
ATOM 1451 C C . ALA A 1 180 ? 2.088 20.75 3.164 1 87.44 180 ALA A C 1
ATOM 1453 O O . ALA A 1 180 ? 2.195 19.578 2.799 1 87.44 180 ALA A O 1
ATOM 1454 N N . SER A 1 181 ? 0.919 21.328 3.357 1 88.38 181 SER A N 1
ATOM 1455 C CA . SER A 1 181 ? -0.334 20.641 3.061 1 88.38 181 SER A CA 1
ATOM 1456 C C . SER A 1 181 ? -0.451 20.328 1.575 1 88.38 181 SER A C 1
ATOM 1458 O O . SER A 1 181 ? -0.852 19.219 1.204 1 88.38 181 SER A O 1
ATOM 1460 N N . ILE A 1 182 ? -0.108 21.297 0.721 1 87.38 182 ILE A N 1
ATOM 1461 C CA . ILE A 1 182 ? -0.149 21.094 -0.723 1 87.38 182 ILE A CA 1
ATOM 1462 C C . ILE A 1 182 ? 0.812 19.984 -1.117 1 87.38 182 ILE A C 1
ATOM 1464 O O . ILE A 1 182 ? 0.492 19.156 -1.973 1 87.38 182 ILE A O 1
ATOM 1468 N N . GLN A 1 183 ? 1.94 20 -0.471 1 84.75 183 GLN A N 1
ATOM 1469 C CA . GLN A 1 183 ? 2.9 18.938 -0.732 1 84.75 183 GLN A CA 1
ATOM 1470 C C . GLN A 1 183 ? 2.324 17.562 -0.359 1 84.75 183 GLN A C 1
ATOM 1472 O O . GLN A 1 183 ? 2.521 16.594 -1.078 1 84.75 183 GLN A O 1
ATOM 1477 N N . GLY A 1 184 ? 1.664 17.531 0.81 1 82.75 184 GLY A N 1
ATOM 1478 C CA . GLY A 1 184 ? 0.978 16.312 1.199 1 82.75 184 GLY A CA 1
ATOM 1479 C C . GLY A 1 184 ? -0.051 15.852 0.182 1 82.75 184 GLY A C 1
ATOM 1480 O O . GLY A 1 184 ? -0.111 14.672 -0.161 1 82.75 184 GLY A O 1
ATOM 1481 N N . ASP A 1 185 ? -0.824 16.781 -0.385 1 83.75 185 ASP A N 1
ATOM 1482 C CA . ASP A 1 185 ? -1.84 16.484 -1.393 1 83.75 185 ASP A CA 1
ATOM 1483 C C . ASP A 1 185 ? -1.206 15.945 -2.67 1 83.75 185 ASP A C 1
ATOM 1485 O O . ASP A 1 185 ? -1.721 15 -3.27 1 83.75 185 ASP A O 1
ATOM 1489 N N . ASN A 1 186 ? -0.136 16.562 -3.076 1 84.38 186 ASN A N 1
ATOM 1490 C CA . ASN A 1 186 ? 0.565 16.125 -4.277 1 84.38 186 ASN A CA 1
ATOM 1491 C C . ASN A 1 186 ? 1.112 14.703 -4.117 1 84.38 186 ASN A C 1
ATOM 1493 O O . ASN A 1 186 ? 1.055 13.898 -5.051 1 84.38 186 ASN A O 1
ATOM 1497 N N . LEU A 1 187 ? 1.641 14.445 -2.914 1 79.5 187 LEU A N 1
ATOM 1498 C CA . LEU A 1 187 ? 2.18 13.117 -2.637 1 79.5 187 LEU A CA 1
ATOM 1499 C C . LEU A 1 187 ? 1.08 12.062 -2.689 1 79.5 187 LEU A C 1
ATOM 1501 O O . LEU A 1 187 ? 1.287 10.977 -3.223 1 79.5 187 LEU A O 1
ATOM 1505 N N . TYR A 1 188 ? -0.062 12.391 -2.213 1 81.94 188 TYR A N 1
ATOM 1506 C CA . TYR A 1 188 ? -1.194 11.469 -2.242 1 81.94 188 TYR A CA 1
ATOM 1507 C C . TYR A 1 188 ? -1.626 11.18 -3.676 1 81.94 188 TYR A C 1
ATOM 1509 O O . TYR A 1 188 ? -1.871 10.031 -4.039 1 81.94 188 TYR A O 1
ATOM 1517 N N . ASP A 1 189 ? -1.734 12.188 -4.504 1 81.62 189 ASP A N 1
ATOM 1518 C CA . ASP A 1 189 ? -2.139 12.008 -5.895 1 81.62 189 ASP A CA 1
ATOM 1519 C C . ASP A 1 189 ? -1.13 11.148 -6.648 1 81.62 189 ASP A C 1
ATOM 1521 O O . ASP A 1 189 ? -1.514 10.297 -7.457 1 81.62 189 ASP A O 1
ATOM 1525 N N . GLN A 1 190 ? 0.085 11.336 -6.375 1 81 190 GLN A N 1
ATOM 1526 C CA . GLN A 1 190 ? 1.141 10.555 -7.016 1 81 190 GLN A CA 1
ATOM 1527 C C . GLN A 1 190 ? 1.113 9.102 -6.543 1 81 190 GLN A C 1
ATOM 1529 O O . GLN A 1 190 ? 1.339 8.188 -7.336 1 81 190 GLN A O 1
ATOM 1534 N N . LEU A 1 191 ? 0.816 8.969 -5.238 1 79.56 191 LEU A N 1
ATOM 1535 C CA . LEU A 1 191 ? 0.755 7.621 -4.672 1 79.56 191 LEU A CA 1
ATOM 1536 C C . LEU A 1 191 ? -0.329 6.793 -5.352 1 79.56 191 LEU A C 1
ATOM 1538 O O . LEU A 1 191 ? -0.099 5.637 -5.711 1 79.56 191 LEU A O 1
ATOM 1542 N N . ALA A 1 192 ? -1.48 7.383 -5.57 1 81.69 192 ALA A N 1
ATOM 1543 C CA . ALA A 1 192 ? -2.602 6.672 -6.184 1 81.69 192 ALA A CA 1
ATOM 1544 C C . ALA A 1 192 ? -2.264 6.242 -7.605 1 81.69 192 ALA A C 1
ATOM 1546 O O . ALA A 1 192 ? -2.527 5.102 -7.996 1 81.69 192 ALA A O 1
ATOM 1547 N N . LYS A 1 193 ? -1.653 7.105 -8.375 1 85.19 193 LYS A N 1
ATOM 1548 C CA . LYS A 1 193 ? -1.287 6.809 -9.758 1 85.19 193 LYS A CA 1
ATOM 1549 C C . LYS A 1 193 ? -0.199 5.738 -9.82 1 85.19 193 LYS A C 1
ATOM 1551 O O . LYS A 1 193 ? -0.294 4.797 -10.609 1 85.19 193 LYS A O 1
ATOM 1556 N N . VAL A 1 194 ? 0.816 5.906 -9 1 83.38 194 VAL A N 1
ATOM 1557 C CA . VAL A 1 194 ? 1.934 4.965 -8.977 1 83.38 194 VAL A CA 1
ATOM 1558 C C . VAL A 1 194 ? 1.44 3.586 -8.555 1 83.38 194 VAL A C 1
ATOM 1560 O O . VAL A 1 194 ? 1.894 2.568 -9.086 1 83.38 194 VAL A O 1
ATOM 1563 N N . LYS A 1 195 ? 0.485 3.57 -7.582 1 85 195 LYS A N 1
ATOM 1564 C CA . LYS A 1 195 ? -0.051 2.297 -7.109 1 85 195 LYS A CA 1
ATOM 1565 C C . LYS A 1 195 ? -0.792 1.562 -8.219 1 85 195 LYS A C 1
ATOM 1567 O O . LYS A 1 195 ? -0.643 0.349 -8.375 1 85 195 LYS A O 1
ATOM 1572 N N . ILE A 1 196 ? -1.584 2.268 -9.062 1 86.56 196 ILE A N 1
ATOM 1573 C CA . ILE A 1 196 ? -2.328 1.668 -10.164 1 86.56 196 ILE A CA 1
ATOM 1574 C C . ILE A 1 196 ? -1.356 1.103 -11.195 1 86.56 196 ILE A C 1
ATOM 1576 O O . ILE A 1 196 ? -1.522 -0.028 -11.664 1 86.56 196 ILE A O 1
ATOM 1580 N N . ILE A 1 197 ? -0.318 1.821 -11.469 1 88.31 197 ILE A N 1
ATOM 1581 C CA . ILE A 1 197 ? 0.674 1.397 -12.453 1 88.31 197 ILE A CA 1
ATOM 1582 C C . ILE A 1 197 ? 1.402 0.155 -11.945 1 88.31 197 ILE A C 1
ATOM 1584 O O . ILE A 1 197 ? 1.609 -0.8 -12.695 1 88.31 197 ILE A O 1
ATOM 1588 N N . THR A 1 198 ? 1.742 0.229 -10.633 1 86.94 198 THR A N 1
ATOM 1589 C CA . THR A 1 198 ? 2.479 -0.888 -10.047 1 86.94 198 THR A CA 1
ATOM 1590 C C . THR A 1 198 ? 1.625 -2.152 -10.039 1 86.94 198 THR A C 1
ATOM 1592 O O . THR A 1 198 ? 2.117 -3.24 -10.352 1 86.94 198 THR A O 1
ATOM 1595 N N . ILE A 1 199 ? 0.311 -2.02 -9.734 1 88.25 199 ILE A N 1
ATOM 1596 C CA . ILE A 1 199 ? -0.598 -3.16 -9.727 1 88.25 199 ILE A CA 1
ATOM 1597 C C . ILE A 1 199 ? -0.711 -3.74 -11.133 1 88.25 199 ILE A C 1
ATOM 1599 O O . ILE A 1 199 ? -0.648 -4.957 -11.32 1 88.25 199 ILE A O 1
ATOM 1603 N N . CYS A 1 200 ? -0.792 -2.879 -12.164 1 91.75 200 CYS A N 1
ATOM 1604 C CA . CYS A 1 200 ? -0.917 -3.318 -13.547 1 91.75 200 CYS A CA 1
ATOM 1605 C C . CYS A 1 200 ? 0.362 -4 -14.016 1 91.75 200 CYS A C 1
ATOM 1607 O O . CYS A 1 200 ? 0.309 -5.031 -14.688 1 91.75 200 CYS A O 1
ATOM 1609 N N . LEU A 1 201 ? 1.484 -3.471 -13.594 1 91.88 201 LEU A N 1
ATOM 1610 C CA . LEU A 1 201 ? 2.77 -4.027 -14.008 1 91.88 201 LEU A CA 1
ATOM 1611 C C . LEU A 1 201 ? 2.992 -5.402 -13.383 1 91.88 201 LEU A C 1
ATOM 1613 O O . LEU A 1 201 ? 3.273 -6.371 -14.094 1 91.88 201 LEU A O 1
ATOM 1617 N N . ILE A 1 202 ? 2.822 -5.504 -12.031 1 91.19 202 ILE A N 1
ATOM 1618 C CA . ILE A 1 202 ? 3.049 -6.762 -11.328 1 91.19 202 ILE A CA 1
ATOM 1619 C C . ILE A 1 202 ? 1.976 -7.773 -11.727 1 91.19 202 ILE A C 1
ATOM 1621 O O . ILE A 1 202 ? 2.275 -8.953 -11.953 1 91.19 202 ILE A O 1
ATOM 1625 N N . GLY A 1 203 ? 0.712 -7.227 -11.789 1 91.88 203 GLY A N 1
ATOM 1626 C CA . GLY A 1 203 ? -0.358 -8.086 -12.266 1 91.88 203 GLY A CA 1
ATOM 1627 C C . GLY A 1 203 ? -0.121 -8.617 -13.664 1 91.88 203 GLY A C 1
ATOM 1628 O O . GLY A 1 203 ? -0.392 -9.789 -13.945 1 91.88 203 GLY A O 1
ATOM 1629 N N . GLY A 1 204 ? 0.418 -7.742 -14.547 1 93.94 204 GLY A N 1
ATOM 1630 C CA . GLY A 1 204 ? 0.769 -8.156 -15.891 1 93.94 204 GLY A CA 1
ATOM 1631 C C . GLY A 1 204 ? 1.846 -9.227 -15.93 1 93.94 204 GLY A C 1
ATOM 1632 O O . GLY A 1 204 ? 1.734 -10.203 -16.672 1 93.94 204 GLY A O 1
ATOM 1633 N N . ILE A 1 205 ? 2.846 -9.07 -15.117 1 93.62 205 ILE A N 1
ATOM 1634 C CA . ILE A 1 205 ? 3.941 -10.031 -15.039 1 93.62 205 ILE A CA 1
ATOM 1635 C C . ILE A 1 205 ? 3.416 -11.375 -14.547 1 93.62 205 ILE A C 1
ATOM 1637 O O . ILE A 1 205 ? 3.744 -12.422 -15.109 1 93.62 205 ILE A O 1
ATOM 1641 N N . ILE A 1 206 ? 2.549 -11.344 -13.484 1 92.75 206 ILE A N 1
ATOM 1642 C CA . ILE A 1 206 ? 1.969 -12.562 -12.938 1 92.75 206 ILE A CA 1
ATOM 1643 C C . ILE A 1 206 ? 1.095 -13.234 -13.992 1 92.75 206 ILE A C 1
ATOM 1645 O O . ILE A 1 206 ? 1.175 -14.453 -14.188 1 92.75 206 ILE A O 1
ATOM 1649 N N . SER A 1 207 ? 0.332 -12.406 -14.711 1 94.06 207 SER A N 1
ATOM 1650 C CA . SER A 1 207 ? -0.545 -12.938 -15.75 1 94.06 207 SER A CA 1
ATOM 1651 C C . SER A 1 207 ? 0.257 -13.594 -16.859 1 94.06 207 SER A C 1
ATOM 1653 O O . SER A 1 207 ? -0.096 -14.68 -17.328 1 94.06 207 SER A O 1
ATOM 1655 N N . LEU A 1 208 ? 1.301 -12.992 -17.281 1 94.25 208 LEU A N 1
ATOM 1656 C CA . LEU A 1 208 ? 2.16 -13.539 -18.328 1 94.25 208 LEU A CA 1
ATOM 1657 C C . LEU A 1 208 ? 2.797 -14.844 -17.875 1 94.25 208 LEU A C 1
ATOM 1659 O O . LEU A 1 208 ? 2.881 -15.805 -18.656 1 94.25 208 LEU A O 1
ATOM 1663 N N . LEU A 1 209 ? 3.234 -14.883 -16.609 1 92.19 209 LEU A N 1
ATOM 1664 C CA . LEU A 1 209 ? 3.857 -16.078 -16.078 1 92.19 209 LEU A CA 1
ATOM 1665 C C . LEU A 1 209 ? 2.85 -17.234 -15.992 1 92.19 209 LEU A C 1
ATOM 1667 O O . LEU A 1 209 ? 3.184 -18.375 -16.297 1 92.19 209 LEU A O 1
ATOM 1671 N N . VAL A 1 210 ? 1.615 -16.938 -15.57 1 92.19 210 VAL A N 1
ATOM 1672 C CA . VAL A 1 210 ? 0.56 -17.938 -15.469 1 92.19 210 VAL A CA 1
ATOM 1673 C C . VAL A 1 210 ? 0.272 -18.531 -16.844 1 92.19 210 VAL A C 1
ATOM 1675 O O . VAL A 1 210 ? 0.207 -19.75 -17.016 1 92.19 210 VAL A O 1
ATOM 1678 N N . ILE A 1 211 ? 0.121 -17.641 -17.844 1 92.12 211 ILE A N 1
ATOM 1679 C CA . ILE A 1 211 ? -0.165 -18.078 -19.203 1 92.12 211 ILE A CA 1
ATOM 1680 C C . ILE A 1 211 ? 0.98 -18.953 -19.703 1 92.12 211 ILE A C 1
ATOM 1682 O O . ILE A 1 211 ? 0.75 -20.016 -20.297 1 92.12 211 ILE A O 1
ATOM 1686 N N . TYR A 1 212 ? 2.135 -18.562 -19.391 1 92.12 212 TYR A N 1
ATOM 1687 C CA . TYR A 1 212 ? 3.316 -19.312 -19.828 1 92.12 212 TYR A CA 1
ATOM 1688 C C . TYR A 1 212 ? 3.359 -20.688 -19.172 1 92.12 212 TYR A C 1
ATOM 1690 O O . TYR A 1 212 ? 3.633 -21.688 -19.859 1 92.12 212 TYR A O 1
ATOM 1698 N N . ILE A 1 213 ? 3.141 -20.766 -17.938 1 90.5 213 ILE A N 1
ATOM 1699 C CA . ILE A 1 213 ? 3.213 -22.031 -17.219 1 90.5 213 ILE A CA 1
ATOM 1700 C C . ILE A 1 213 ? 2.09 -22.953 -17.672 1 90.5 213 ILE A C 1
ATOM 1702 O O . ILE A 1 213 ? 2.287 -24.156 -17.812 1 90.5 213 ILE A O 1
ATOM 1706 N N . ILE A 1 214 ? 0.948 -22.391 -17.953 1 90.06 214 ILE A N 1
ATOM 1707 C CA . ILE A 1 214 ? -0.173 -23.156 -18.469 1 90.06 214 ILE A CA 1
ATOM 1708 C C . ILE A 1 214 ? 0.216 -23.812 -19.797 1 90.06 214 ILE A C 1
ATOM 1710 O O . ILE A 1 214 ? 0.015 -25.016 -19.984 1 90.06 214 ILE A O 1
ATOM 1714 N N . ILE A 1 215 ? 0.829 -23.078 -20.641 1 88.62 215 ILE A N 1
ATOM 1715 C CA . ILE A 1 215 ? 1.225 -23.578 -21.953 1 88.62 215 ILE A CA 1
ATOM 1716 C C . ILE A 1 215 ? 2.34 -24.609 -21.781 1 88.62 215 ILE A C 1
ATOM 1718 O O . ILE A 1 215 ? 2.365 -25.625 -22.484 1 88.62 215 ILE A O 1
ATOM 1722 N N . ALA A 1 216 ? 3.189 -24.375 -20.812 1 87.94 216 ALA A N 1
ATOM 1723 C CA . ALA A 1 216 ? 4.367 -25.219 -20.625 1 87.94 216 ALA A CA 1
ATOM 1724 C C . ALA A 1 216 ? 3.992 -26.547 -19.953 1 87.94 216 ALA A C 1
ATOM 1726 O O . ALA A 1 216 ? 4.695 -27.547 -20.109 1 87.94 216 ALA A O 1
ATOM 1727 N N . ILE A 1 217 ? 2.936 -26.578 -19.203 1 87 217 ILE A N 1
ATOM 1728 C CA . ILE A 1 217 ? 2.58 -27.797 -18.453 1 87 217 ILE A CA 1
ATOM 1729 C C . ILE A 1 217 ? 1.319 -28.406 -19.062 1 87 217 ILE A C 1
ATOM 1731 O O . ILE A 1 217 ? 1.325 -29.578 -19.469 1 87 217 ILE A O 1
ATOM 1735 N N . ASP A 1 218 ? 0.286 -27.656 -19.219 1 87.06 218 ASP A N 1
ATOM 1736 C CA . ASP A 1 218 ? -1.032 -28.156 -19.609 1 87.06 218 ASP A CA 1
ATOM 1737 C C . ASP A 1 218 ? -1.005 -28.734 -21.016 1 87.06 218 ASP A C 1
ATOM 1739 O O . ASP A 1 218 ? -1.492 -29.844 -21.25 1 87.06 218 ASP A O 1
ATOM 1743 N N . LYS A 1 219 ? -0.456 -28.062 -22.016 1 88.38 219 LYS A N 1
ATOM 1744 C CA . LYS A 1 219 ? -0.495 -28.484 -23.422 1 88.38 219 LYS A CA 1
ATOM 1745 C C . LYS A 1 219 ? 0.257 -29.797 -23.625 1 88.38 219 LYS A C 1
ATOM 1747 O O . LYS A 1 219 ? -0.277 -30.75 -24.203 1 88.38 219 LYS A O 1
ATOM 1752 N N . PRO A 1 220 ? 1.5 -29.781 -23.078 1 89.81 220 PRO A N 1
ATOM 1753 C CA . PRO A 1 220 ? 2.217 -31.047 -23.25 1 89.81 220 PRO A CA 1
ATOM 1754 C C . PRO A 1 220 ? 1.536 -32.219 -22.547 1 89.81 220 PRO A C 1
ATOM 1756 O O . PRO A 1 220 ? 1.55 -33.344 -23.047 1 89.81 220 PRO A O 1
ATOM 1759 N N . VAL A 1 221 ? 0.967 -32.031 -21.375 1 89.81 221 VAL A N 1
ATOM 1760 C CA . VAL A 1 221 ? 0.3 -33.094 -20.641 1 89.81 221 VAL A CA 1
ATOM 1761 C C . VAL A 1 221 ? -0.918 -33.594 -21.422 1 89.81 221 VAL A C 1
ATOM 1763 O O . VAL A 1 221 ? -1.175 -34.781 -21.484 1 89.81 221 VAL A O 1
ATOM 1766 N N . LYS A 1 222 ? -1.648 -32.688 -22.016 1 90 222 LYS A N 1
ATOM 1767 C CA . LYS A 1 222 ? -2.805 -33.062 -22.828 1 90 222 LYS A CA 1
ATOM 1768 C C . LYS A 1 222 ? -2.387 -33.875 -24.047 1 90 222 LYS A C 1
ATOM 1770 O O . LYS A 1 222 ? -3.078 -34.844 -24.422 1 90 222 LYS A O 1
ATOM 1775 N N . ALA A 1 223 ? -1.265 -33.5 -24.641 1 90.69 223 ALA A N 1
ATOM 1776 C CA . ALA A 1 223 ? -0.73 -34.25 -25.766 1 90.69 223 ALA A CA 1
ATOM 1777 C C . ALA A 1 223 ? -0.36 -35.688 -25.344 1 90.69 223 ALA A C 1
ATOM 1779 O O . ALA A 1 223 ? -0.588 -36.625 -26.078 1 90.69 223 ALA A O 1
ATOM 1780 N N . LEU A 1 224 ? 0.204 -35.781 -24.141 1 92.06 224 LEU A N 1
ATOM 1781 C CA . LEU A 1 224 ? 0.566 -37.094 -23.594 1 92.06 224 LEU A CA 1
ATOM 1782 C C . LEU A 1 224 ? -0.675 -37.938 -23.359 1 92.06 224 LEU A C 1
ATOM 1784 O O . LEU A 1 224 ? -0.66 -39.156 -23.609 1 92.06 224 LEU A O 1
ATOM 1788 N N . VAL A 1 225 ? -1.698 -37.281 -22.797 1 90.88 225 VAL A N 1
ATOM 1789 C CA . VAL A 1 225 ? -2.951 -38 -22.547 1 90.88 225 VAL A CA 1
ATOM 1790 C C . VAL A 1 225 ? -3.502 -38.562 -23.859 1 90.88 225 VAL A C 1
ATOM 1792 O O . VAL A 1 225 ? -3.842 -39.75 -23.938 1 90.88 225 VAL A O 1
ATOM 1795 N N . GLU A 1 226 ? -3.588 -37.75 -24.891 1 92.19 226 GLU A N 1
ATOM 1796 C CA . GLU A 1 226 ? -4.109 -38.156 -26.188 1 92.19 226 GLU A CA 1
ATOM 1797 C C . GLU A 1 226 ? -3.23 -39.25 -26.812 1 92.19 226 GLU A C 1
ATOM 1799 O O . GLU A 1 226 ? -3.736 -40.219 -27.344 1 92.19 226 GLU A O 1
ATOM 1804 N N . GLY A 1 227 ? -1.919 -39.031 -26.766 1 90.38 227 GLY A N 1
ATOM 1805 C CA . GLY A 1 227 ? -0.986 -40 -27.312 1 90.38 227 GLY A CA 1
ATOM 1806 C C . GLY A 1 227 ? -1.057 -41.344 -26.625 1 90.38 227 GLY A C 1
ATOM 1807 O O . GLY A 1 227 ? -1.132 -42.406 -27.297 1 90.38 227 GLY A O 1
ATOM 1808 N N . THR A 1 228 ? -1.08 -41.344 -25.281 1 90.69 228 THR A N 1
ATOM 1809 C CA . THR A 1 228 ? -1.1 -42.594 -24.516 1 90.69 228 THR A CA 1
ATOM 1810 C C . THR A 1 228 ? -2.432 -43.312 -24.688 1 90.69 228 THR A C 1
ATOM 1812 O O . THR A 1 228 ? -2.479 -44.531 -24.703 1 90.69 228 THR A O 1
ATOM 1815 N N . ARG A 1 229 ? -3.482 -42.531 -24.797 1 89.56 229 ARG A N 1
ATOM 1816 C CA . ARG A 1 229 ? -4.789 -43.125 -25.062 1 89.56 229 ARG A CA 1
ATOM 1817 C C . ARG A 1 229 ? -4.801 -43.844 -26.406 1 89.56 229 ARG A C 1
ATOM 1819 O O . ARG A 1 229 ? -5.348 -44.938 -26.516 1 89.56 229 ARG A O 1
ATOM 1826 N N . ARG A 1 230 ? -4.223 -43.25 -27.406 1 91 230 ARG A N 1
ATOM 1827 C CA . ARG A 1 230 ? -4.137 -43.844 -28.719 1 91 230 ARG A CA 1
ATOM 1828 C C . ARG A 1 230 ? -3.297 -45.125 -28.672 1 91 230 ARG A C 1
ATOM 1830 O O . ARG A 1 230 ? -3.664 -46.125 -29.266 1 91 230 ARG A O 1
ATOM 1837 N N . VAL A 1 231 ? -2.234 -45.125 -27.969 1 88.31 231 VAL A N 1
ATOM 1838 C CA . VAL A 1 231 ? -1.37 -46.281 -27.828 1 88.31 231 VAL A CA 1
ATOM 1839 C C . VAL A 1 231 ? -2.113 -47.375 -27.078 1 88.31 231 VAL A C 1
ATOM 1841 O O . VAL A 1 231 ? -2.031 -48.562 -27.453 1 88.31 231 VAL A O 1
ATOM 1844 N N . ALA A 1 232 ? -2.771 -46.938 -25.984 1 86.38 232 ALA A N 1
ATOM 1845 C CA . ALA A 1 232 ? -3.555 -47.906 -25.219 1 86.38 232 ALA A CA 1
ATOM 1846 C C . ALA A 1 232 ? -4.617 -48.562 -26.078 1 86.38 232 ALA A C 1
ATOM 1848 O O . ALA A 1 232 ? -5.012 -49.719 -25.828 1 86.38 232 ALA A O 1
ATOM 1849 N N . ASN A 1 233 ? -5.016 -47.875 -27.141 1 86.94 233 ASN A N 1
ATOM 1850 C CA . ASN A 1 233 ? -6.027 -48.406 -28.047 1 86.94 233 ASN A CA 1
ATOM 1851 C C . ASN A 1 233 ? -5.391 -49.125 -29.234 1 86.94 233 ASN A C 1
ATOM 1853 O O . ASN A 1 233 ? -6.078 -49.5 -30.188 1 86.94 233 ASN A O 1
ATOM 1857 N N . GLY A 1 234 ? -4.074 -49.344 -29.188 1 86.88 234 GLY A N 1
ATOM 1858 C CA . GLY A 1 234 ? -3.396 -50.219 -30.141 1 86.88 234 GLY A CA 1
ATOM 1859 C C . GLY A 1 234 ? -2.697 -49.469 -31.25 1 86.88 234 GLY A C 1
ATOM 1860 O O . GLY A 1 234 ? -2.184 -50.062 -32.188 1 86.88 234 GLY A O 1
ATOM 1861 N N . ASP A 1 235 ? -2.707 -48.125 -31.172 1 90.5 235 ASP A N 1
ATOM 1862 C CA . ASP A 1 235 ? -2.02 -47.344 -32.188 1 90.5 235 ASP A CA 1
ATOM 1863 C C . ASP A 1 235 ? -0.548 -47.156 -31.828 1 90.5 235 ASP A C 1
ATOM 1865 O O . ASP A 1 235 ? -0.203 -46.25 -31.047 1 90.5 235 ASP A O 1
ATOM 1869 N N . LEU A 1 236 ? 0.313 -47.906 -32.438 1 90.38 236 LEU A N 1
ATOM 1870 C CA . LEU A 1 236 ? 1.731 -47.812 -32.125 1 90.38 236 LEU A CA 1
ATOM 1871 C C . LEU A 1 236 ? 2.459 -46.906 -33.094 1 90.38 236 LEU A C 1
ATOM 1873 O O . LEU A 1 236 ? 3.689 -46.812 -33.062 1 90.38 236 LEU A O 1
ATOM 1877 N N . GLU A 1 237 ? 1.696 -46.156 -33.969 1 91.19 237 GLU A N 1
ATOM 1878 C CA . GLU A 1 237 ? 2.281 -45.188 -34.906 1 91.19 237 GLU A CA 1
ATOM 1879 C C . GLU A 1 237 ? 2.365 -43.812 -34.281 1 91.19 237 GLU A C 1
ATOM 1881 O O . GLU A 1 237 ? 2.939 -42.875 -34.875 1 91.19 237 GLU A O 1
ATOM 1886 N N . VAL A 1 238 ? 1.858 -43.75 -33.125 1 91.62 238 VAL A N 1
ATOM 1887 C CA . VAL A 1 238 ? 1.863 -42.469 -32.438 1 91.62 238 VAL A CA 1
ATOM 1888 C C . VAL A 1 238 ? 3.297 -42.094 -32.062 1 91.62 238 VAL A C 1
ATOM 1890 O O . VAL A 1 238 ? 4.102 -42.969 -31.703 1 91.62 238 VAL A O 1
ATOM 1893 N N . TYR A 1 239 ? 3.723 -40.812 -32.281 1 90.56 239 TYR A N 1
ATOM 1894 C CA . TYR A 1 239 ? 4.988 -40.25 -31.844 1 90.56 239 TYR A CA 1
ATOM 1895 C C . TYR A 1 239 ? 4.77 -38.906 -31.141 1 90.56 239 TYR A C 1
ATOM 1897 O O . TYR A 1 239 ? 4.148 -38 -31.703 1 90.56 239 TYR A O 1
ATOM 1905 N N . LEU A 1 240 ? 5.195 -38.812 -29.906 1 91.38 240 LEU A N 1
ATOM 1906 C CA . LEU A 1 240 ? 5.074 -37.594 -29.125 1 91.38 240 LEU A CA 1
ATOM 1907 C C . LEU A 1 240 ? 6.316 -36.719 -29.297 1 91.38 240 LEU A C 1
ATOM 1909 O O . LEU A 1 240 ? 7.383 -37.062 -28.766 1 91.38 240 LEU A O 1
ATOM 1913 N N . PRO A 1 241 ? 6.195 -35.531 -29.953 1 88.88 241 PRO A N 1
ATOM 1914 C CA . PRO A 1 241 ? 7.355 -34.719 -30.328 1 88.88 241 PRO A CA 1
ATOM 1915 C C . PRO A 1 241 ? 7.855 -33.844 -29.188 1 88.88 241 PRO A C 1
ATOM 1917 O O . PRO A 1 241 ? 8.93 -33.219 -29.297 1 88.88 241 PRO A O 1
ATOM 1920 N N . TYR A 1 242 ? 7.176 -33.812 -28.125 1 88.06 242 TYR A N 1
ATOM 1921 C CA . TYR A 1 242 ? 7.562 -32.875 -27.062 1 88.06 242 TYR A CA 1
ATOM 1922 C C . TYR A 1 242 ? 8.914 -33.25 -26.469 1 88.06 242 TYR A C 1
ATOM 1924 O O . TYR A 1 242 ? 9.125 -34.406 -26.062 1 88.06 242 TYR A O 1
ATOM 1932 N N . ARG A 1 243 ? 9.898 -32.188 -26.562 1 87.19 243 ARG A N 1
ATOM 1933 C CA . ARG A 1 243 ? 11.234 -32.406 -26.016 1 87.19 243 ARG A CA 1
ATOM 1934 C C . ARG A 1 243 ? 11.57 -31.391 -24.953 1 87.19 243 ARG A C 1
ATOM 1936 O O . ARG A 1 243 ? 11.383 -30.188 -25.156 1 87.19 243 ARG A O 1
ATOM 1943 N N . SER A 1 244 ? 11.727 -31.875 -23.766 1 88.44 244 SER A N 1
ATOM 1944 C CA . SER A 1 244 ? 12.125 -31.031 -22.641 1 88.44 244 SER A CA 1
ATOM 1945 C C . SER A 1 244 ? 12.891 -31.828 -21.594 1 88.44 244 SER A C 1
ATOM 1947 O O . SER A 1 244 ? 12.867 -33.062 -21.625 1 88.44 244 SER A O 1
ATOM 1949 N N . LYS A 1 245 ? 13.688 -31.062 -20.781 1 88.12 245 LYS A N 1
ATOM 1950 C CA . LYS A 1 245 ? 14.453 -31.734 -19.719 1 88.12 245 LYS A CA 1
ATOM 1951 C C . LYS A 1 245 ? 13.625 -31.875 -18.453 1 88.12 245 LYS A C 1
ATOM 1953 O O . LYS A 1 245 ? 14.07 -32.5 -17.484 1 88.12 245 LYS A O 1
ATOM 1958 N N . ASP A 1 246 ? 12.414 -31.391 -18.438 1 88.25 246 ASP A N 1
ATOM 1959 C CA . ASP A 1 246 ? 11.586 -31.484 -17.234 1 88.25 246 ASP A CA 1
ATOM 1960 C C . ASP A 1 246 ? 10.898 -32.844 -17.141 1 88.25 246 ASP A C 1
ATOM 1962 O O . ASP A 1 246 ? 11.219 -33.75 -17.906 1 88.25 246 ASP A O 1
ATOM 1966 N N . GLU A 1 247 ? 10.031 -33 -16.109 1 90.56 247 GLU A N 1
ATOM 1967 C CA . GLU A 1 247 ? 9.352 -34.25 -15.828 1 90.56 247 GLU A CA 1
ATOM 1968 C C . GLU A 1 247 ? 8.477 -34.688 -17 1 90.56 247 GLU A C 1
ATOM 1970 O O . GLU A 1 247 ? 8.383 -35.875 -17.328 1 90.56 247 GLU A O 1
ATOM 1975 N N . ILE A 1 248 ? 7.91 -33.656 -17.688 1 90.56 248 ILE A N 1
ATOM 1976 C CA . ILE A 1 248 ? 7.02 -33.969 -18.812 1 90.56 248 ILE A CA 1
ATOM 1977 C C . ILE A 1 248 ? 7.836 -34.469 -20 1 90.56 248 ILE A C 1
ATOM 1979 O O . ILE A 1 248 ? 7.418 -35.406 -20.703 1 90.56 248 ILE A O 1
ATOM 1983 N N . GLY A 1 249 ? 8.977 -33.844 -20.219 1 90.38 249 GLY A N 1
ATOM 1984 C CA . GLY A 1 249 ? 9.867 -34.281 -21.281 1 90.38 249 GLY A CA 1
ATOM 1985 C C . GLY A 1 249 ? 10.367 -35.719 -21.062 1 90.38 249 GLY A C 1
ATOM 1986 O O . GLY A 1 249 ? 10.383 -36.531 -21.984 1 90.38 249 GLY A O 1
ATOM 1987 N N . ILE A 1 250 ? 10.742 -36.031 -19.844 1 90.25 250 ILE A N 1
ATOM 1988 C CA . ILE A 1 250 ? 11.219 -37.375 -19.5 1 90.25 250 ILE A CA 1
ATOM 1989 C C . ILE A 1 250 ? 10.102 -38.375 -19.688 1 90.25 250 ILE A C 1
ATOM 1991 O O . ILE A 1 250 ? 10.32 -39.469 -20.219 1 90.25 250 ILE A O 1
ATOM 1995 N N . LEU A 1 251 ? 8.938 -38 -19.234 1 90.81 251 LEU A N 1
ATOM 1996 C CA . LEU A 1 251 ? 7.773 -38.844 -19.406 1 90.81 251 LEU A CA 1
ATOM 1997 C C . LEU A 1 251 ? 7.508 -39.125 -20.875 1 90.81 251 LEU A C 1
ATOM 1999 O O . LEU A 1 251 ? 7.254 -40.281 -21.266 1 90.81 251 LEU A O 1
ATOM 2003 N N . THR A 1 252 ? 7.527 -38.062 -21.703 1 92.5 252 THR A N 1
ATOM 2004 C CA . THR A 1 252 ? 7.305 -38.156 -23.141 1 92.5 252 THR A CA 1
ATOM 2005 C C . THR A 1 252 ? 8.312 -39.125 -23.766 1 92.5 252 THR A C 1
ATOM 2007 O O . THR A 1 252 ? 7.945 -39.969 -24.578 1 92.5 252 THR A O 1
ATOM 2010 N N . ASN A 1 253 ? 9.539 -39 -23.406 1 91.25 253 ASN A N 1
ATOM 2011 C CA . ASN A 1 253 ? 10.594 -39.875 -23.906 1 91.25 253 ASN A CA 1
ATOM 2012 C C . ASN A 1 253 ? 10.375 -41.312 -23.5 1 91.25 253 ASN A C 1
ATOM 2014 O O . ASN A 1 253 ? 10.602 -42.25 -24.297 1 91.25 253 ASN A O 1
ATOM 2018 N N . SER A 1 254 ? 9.984 -41.5 -22.266 1 89 254 SER A N 1
ATOM 2019 C CA . SER A 1 254 ? 9.734 -42.875 -21.766 1 89 254 SER A CA 1
ATOM 2020 C C . SER A 1 254 ? 8.594 -43.531 -22.531 1 89 254 SER A C 1
ATOM 2022 O O . SER A 1 254 ? 8.68 -44.719 -22.859 1 89 254 SER A O 1
ATOM 2024 N N . VAL A 1 255 ? 7.586 -42.781 -22.828 1 91 255 VAL A N 1
ATOM 2025 C CA . VAL A 1 255 ? 6.449 -43.312 -23.578 1 91 255 VAL A CA 1
ATOM 2026 C C . VAL A 1 255 ? 6.879 -43.656 -25 1 91 255 VAL A C 1
ATOM 2028 O O . VAL A 1 255 ? 6.547 -44.719 -25.531 1 91 255 VAL A O 1
ATOM 2031 N N . ASN A 1 256 ? 7.621 -42.75 -25.609 1 92.81 256 ASN A N 1
ATOM 2032 C CA . ASN A 1 256 ? 8.117 -43 -26.953 1 92.81 256 ASN A CA 1
ATOM 2033 C C . ASN A 1 256 ? 9.008 -44.25 -27.016 1 92.81 256 ASN A C 1
ATOM 2035 O O . ASN A 1 256 ? 8.953 -45 -27.984 1 92.81 256 ASN A O 1
ATOM 2039 N N . GLN A 1 257 ? 9.805 -44.406 -26 1 90.19 257 GLN A N 1
ATOM 2040 C CA . GLN A 1 257 ? 10.664 -45.594 -25.938 1 90.19 257 GLN A CA 1
ATOM 2041 C C . GLN A 1 257 ? 9.844 -46.875 -25.828 1 90.19 257 GLN A C 1
ATOM 2043 O O . GLN A 1 257 ? 10.195 -47.875 -26.422 1 90.19 257 GLN A O 1
ATOM 2048 N N . LEU A 1 258 ? 8.852 -46.812 -25.016 1 87.56 258 LEU A N 1
ATOM 2049 C CA . LEU A 1 258 ? 7.961 -47.938 -24.875 1 87.56 258 LEU A CA 1
ATOM 2050 C C . LEU A 1 258 ? 7.312 -48.281 -26.219 1 87.56 258 LEU A C 1
ATOM 2052 O O . LEU A 1 258 ? 7.266 -49.469 -26.609 1 87.56 258 LEU A O 1
ATOM 2056 N N . ILE A 1 259 ? 6.801 -47.25 -26.906 1 90.38 259 ILE A N 1
ATOM 2057 C CA . ILE A 1 259 ? 6.168 -47.438 -28.203 1 90.38 259 ILE A CA 1
ATOM 2058 C C . ILE A 1 259 ? 7.152 -48.062 -29.172 1 90.38 259 ILE A C 1
ATOM 2060 O O . ILE A 1 259 ? 6.809 -49.031 -29.875 1 90.38 259 ILE A O 1
ATOM 2064 N N . LYS A 1 260 ? 8.32 -47.531 -29.188 1 90.56 260 LYS A N 1
ATOM 2065 C CA . LYS A 1 260 ? 9.359 -48.062 -30.062 1 90.56 260 LYS A CA 1
ATOM 2066 C C . LYS A 1 260 ? 9.664 -49.531 -29.734 1 90.56 260 LYS A C 1
ATOM 2068 O O . LYS A 1 260 ? 9.82 -50.344 -30.641 1 90.56 260 LYS A O 1
ATOM 2073 N N . ARG A 1 261 ? 9.758 -49.906 -28.531 1 88.56 261 ARG A N 1
ATOM 2074 C CA . ARG A 1 261 ? 10.023 -51.281 -28.078 1 88.56 261 ARG A CA 1
ATOM 2075 C C . ARG A 1 261 ? 8.906 -52.219 -28.516 1 88.56 261 ARG A C 1
ATOM 2077 O O . ARG A 1 261 ? 9.172 -53.312 -29.016 1 88.56 261 ARG A O 1
ATOM 2084 N N . LEU A 1 262 ? 7.699 -51.781 -28.344 1 88.69 262 LEU A N 1
ATOM 2085 C CA . LEU A 1 262 ? 6.547 -52.594 -28.734 1 88.69 262 LEU A CA 1
ATOM 2086 C C . LEU A 1 262 ? 6.516 -52.812 -30.234 1 88.69 262 LEU A C 1
ATOM 2088 O O . LEU A 1 262 ? 6.242 -53.938 -30.688 1 88.69 262 LEU A O 1
ATOM 2092 N N . LYS A 1 263 ? 6.812 -51.75 -30.922 1 89.62 263 LYS A N 1
ATOM 2093 C CA . LYS A 1 263 ? 6.871 -51.906 -32.375 1 89.62 263 LYS A CA 1
ATOM 2094 C C . LYS A 1 263 ? 7.938 -52.906 -32.781 1 89.62 263 LYS A C 1
ATOM 2096 O O . LYS A 1 263 ? 7.711 -53.719 -33.688 1 89.62 263 LYS A O 1
ATOM 2101 N N . ASN A 1 264 ? 9.07 -52.875 -32.188 1 90.06 264 ASN A N 1
ATOM 2102 C CA . ASN A 1 264 ? 10.164 -53.781 -32.469 1 90.06 264 ASN A CA 1
ATOM 2103 C C . ASN A 1 264 ? 9.766 -55.219 -32.156 1 90.06 264 ASN A C 1
ATOM 2105 O O . ASN A 1 264 ? 10.078 -56.125 -32.938 1 90.06 264 ASN A O 1
ATOM 2109 N N . ILE A 1 265 ? 9.133 -55.406 -31.078 1 87.44 265 ILE A N 1
ATOM 2110 C CA . ILE A 1 265 ? 8.711 -56.75 -30.672 1 87.44 265 ILE A CA 1
ATOM 2111 C C . ILE A 1 265 ? 7.695 -57.312 -31.672 1 87.44 265 ILE A C 1
ATOM 2113 O O . ILE A 1 265 ? 7.816 -58.438 -32.125 1 87.44 265 ILE A O 1
ATOM 2117 N N . ILE A 1 266 ? 6.758 -56.469 -32.062 1 86.5 266 ILE A N 1
ATOM 2118 C CA . ILE A 1 266 ? 5.707 -56.875 -32.969 1 86.5 266 ILE A CA 1
ATOM 2119 C C . ILE A 1 266 ? 6.316 -57.219 -34.344 1 86.5 266 ILE A C 1
ATOM 2121 O O . ILE A 1 266 ? 5.984 -58.25 -34.938 1 86.5 266 ILE A O 1
ATOM 2125 N N . ASP A 1 267 ? 7.172 -56.406 -34.781 1 87.81 267 ASP A N 1
ATOM 2126 C CA . ASP A 1 267 ? 7.832 -56.625 -36.062 1 87.81 267 ASP A CA 1
ATOM 2127 C C . ASP A 1 267 ? 8.672 -57.906 -36.031 1 87.81 267 ASP A C 1
ATOM 2129 O O . ASP A 1 267 ? 8.711 -58.656 -37 1 87.81 267 ASP A O 1
ATOM 2133 N N . ASP A 1 268 ? 9.344 -58.125 -34.938 1 90 268 ASP A N 1
ATOM 2134 C CA . ASP A 1 268 ? 10.156 -59.312 -34.75 1 90 268 ASP A CA 1
ATOM 2135 C C . ASP A 1 268 ? 9.281 -60.562 -34.719 1 90 268 ASP A C 1
ATOM 2137 O O . ASP A 1 268 ? 9.641 -61.594 -35.312 1 90 268 ASP A O 1
ATOM 2141 N N . GLU A 1 269 ? 8.172 -60.469 -34.062 1 87.19 269 GLU A N 1
ATOM 2142 C CA . GLU A 1 269 ? 7.246 -61.594 -34 1 87.19 269 GLU A CA 1
ATOM 2143 C C . GLU A 1 269 ? 6.707 -61.938 -35.375 1 87.19 269 GLU A C 1
ATOM 2145 O O . GLU A 1 269 ? 6.637 -63.125 -35.75 1 87.19 269 GLU A O 1
ATOM 2150 N N . LYS A 1 270 ? 6.402 -60.938 -36.094 1 84.12 270 LYS A N 1
ATOM 2151 C CA . LYS A 1 270 ? 5.934 -61.156 -37.469 1 84.12 270 LYS A CA 1
ATOM 2152 C C . LYS A 1 270 ? 6.996 -61.875 -38.312 1 84.12 270 LYS A C 1
ATOM 2154 O O . LYS A 1 270 ? 6.688 -62.781 -39.062 1 84.12 270 LYS A O 1
ATOM 2159 N N . TYR A 1 271 ? 8.188 -61.406 -38.125 1 86.75 271 TYR A N 1
ATOM 2160 C CA . TYR A 1 271 ? 9.312 -62 -38.844 1 86.75 271 TYR A CA 1
ATOM 2161 C C . TYR A 1 271 ? 9.508 -63.469 -38.469 1 86.75 271 TYR A C 1
ATOM 2163 O O . TYR A 1 271 ? 9.625 -64.312 -39.312 1 86.75 271 TYR A O 1
ATOM 2171 N N . LEU A 1 272 ? 9.484 -63.719 -37.188 1 87.06 272 LEU A N 1
ATOM 2172 C CA . LEU A 1 272 ? 9.695 -65.062 -36.688 1 87.06 272 LEU A CA 1
ATOM 2173 C C . LEU A 1 272 ? 8.57 -66 -37.156 1 87.06 272 LEU A C 1
ATOM 2175 O O . LEU A 1 272 ? 8.828 -67.125 -37.531 1 87.06 272 LEU A O 1
ATOM 2179 N N . PHE A 1 273 ? 7.371 -65.5 -37.219 1 84 273 PHE A N 1
ATOM 2180 C CA . PHE A 1 273 ? 6.234 -66.312 -37.625 1 84 273 PHE A CA 1
ATOM 2181 C C . PHE A 1 273 ? 6.277 -66.625 -39.094 1 84 273 PHE A C 1
ATOM 2183 O O . PHE A 1 273 ? 5.891 -67.688 -39.562 1 84 273 PHE A O 1
ATOM 2190 N N . ARG A 1 274 ? 6.723 -65.688 -39.844 1 83.25 274 ARG A N 1
ATOM 2191 C CA . ARG A 1 274 ? 6.891 -65.875 -41.281 1 83.25 274 ARG A CA 1
ATOM 2192 C C . ARG A 1 274 ? 7.93 -66.938 -41.562 1 83.25 274 ARG A C 1
ATOM 2194 O O . ARG A 1 274 ? 7.734 -67.812 -42.438 1 83.25 274 ARG A O 1
ATOM 2201 N N . GLU A 1 275 ? 8.945 -66.938 -40.781 1 84.88 275 GLU A N 1
ATOM 2202 C CA . GLU A 1 275 ? 10.016 -67.938 -40.938 1 84.88 275 GLU A CA 1
ATOM 2203 C C . GLU A 1 275 ? 9.562 -69.312 -40.5 1 84.88 275 GLU A C 1
ATOM 2205 O O . GLU A 1 275 ? 9.891 -70.312 -41.125 1 84.88 275 GLU A O 1
ATOM 2210 N N . ILE A 1 276 ? 8.859 -69.375 -39.438 1 82.19 276 ILE A N 1
ATOM 2211 C CA . ILE A 1 276 ? 8.312 -70.688 -38.969 1 82.19 276 ILE A CA 1
ATOM 2212 C C . ILE A 1 276 ? 7.352 -71.25 -40 1 82.19 276 ILE A C 1
ATOM 2214 O O . ILE A 1 276 ? 7.348 -72.438 -40.25 1 82.19 276 ILE A O 1
ATOM 2218 N N . GLY A 1 277 ? 6.551 -70.312 -40.562 1 77.19 277 GLY A N 1
ATOM 2219 C CA . GLY A 1 277 ? 5.641 -70.75 -41.625 1 77.19 277 GLY A CA 1
ATOM 2220 C C . GLY A 1 277 ? 6.355 -71.312 -42.844 1 77.19 277 GLY A C 1
ATOM 2221 O O . GLY A 1 277 ? 5.82 -72.188 -43.531 1 77.19 277 GLY A O 1
ATOM 2222 N N . SER A 1 278 ? 7.559 -70.875 -43.094 1 80.62 278 SER A N 1
ATOM 2223 C CA . SER A 1 278 ? 8.352 -71.312 -44.219 1 80.62 278 SER A CA 1
ATOM 2224 C C . SER A 1 278 ? 9.234 -72.5 -43.844 1 80.62 278 SER A C 1
ATOM 2226 O O . SER A 1 278 ? 10.125 -72.875 -44.594 1 80.62 278 SER A O 1
ATOM 2228 N N . GLU A 1 279 ? 9.008 -73.062 -42.594 1 79.38 279 GLU A N 1
ATOM 2229 C CA . GLU A 1 279 ? 9.68 -74.188 -42.031 1 79.38 279 GLU A CA 1
ATOM 2230 C C . GLU A 1 279 ? 11.164 -73.938 -41.812 1 79.38 279 GLU A C 1
ATOM 2232 O O . GLU A 1 279 ? 11.992 -74.875 -42 1 79.38 279 GLU A O 1
ATOM 2237 N N . ASN A 1 280 ? 11.484 -72.75 -41.688 1 84.56 280 ASN A N 1
ATOM 2238 C CA . ASN A 1 280 ? 12.828 -72.375 -41.25 1 84.56 280 ASN A CA 1
ATOM 2239 C C . ASN A 1 280 ? 12.891 -72.188 -39.75 1 84.56 280 ASN A C 1
ATOM 2241 O O . ASN A 1 280 ? 12.75 -71.062 -39.219 1 84.56 280 ASN A O 1
ATOM 2245 N N . PHE A 1 281 ? 13.188 -73.25 -39 1 82.75 281 PHE A N 1
ATOM 2246 C CA . PHE A 1 281 ? 13.094 -73.25 -37.562 1 82.75 281 PHE A CA 1
ATOM 2247 C C . PHE A 1 281 ? 14.406 -72.812 -36.938 1 82.75 281 PHE A C 1
ATOM 2249 O O . PHE A 1 281 ? 14.516 -72.75 -35.688 1 82.75 281 PHE A O 1
ATOM 2256 N N . GLU A 1 282 ? 15.453 -72.438 -37.688 1 82.75 282 GLU A N 1
ATOM 2257 C CA . GLU A 1 282 ? 16.766 -72.125 -37.156 1 82.75 282 GLU A CA 1
ATOM 2258 C C . GLU A 1 282 ? 16.922 -70.562 -37.094 1 82.75 282 GLU A C 1
ATOM 2260 O O . GLU A 1 282 ? 17.953 -70.062 -36.625 1 82.75 282 GLU A O 1
ATOM 2265 N N . VAL A 1 283 ? 15.852 -69.875 -37.406 1 85.81 283 VAL A N 1
ATOM 2266 C CA . VAL A 1 283 ? 15.945 -68.438 -37.438 1 85.81 283 VAL A CA 1
ATOM 2267 C C . VAL A 1 283 ? 15.969 -67.875 -36 1 85.81 283 VAL A C 1
ATOM 2269 O O . VAL A 1 283 ? 15.352 -68.438 -35.125 1 85.81 283 VAL A O 1
ATOM 2272 N N . LYS A 1 284 ? 16.828 -66.875 -35.844 1 86.88 284 LYS A N 1
ATOM 2273 C CA . LYS A 1 284 ? 16.938 -66.188 -34.531 1 86.88 284 LYS A CA 1
ATOM 2274 C C . LYS A 1 284 ? 16.297 -64.812 -34.562 1 86.88 284 LYS A C 1
ATOM 2276 O O . LYS A 1 284 ? 16.125 -64.25 -35.625 1 86.88 284 LYS A O 1
ATOM 2281 N N . SER A 1 285 ? 15.828 -64.438 -33.344 1 89.44 285 SER A N 1
ATOM 2282 C CA . SER A 1 285 ? 15.234 -63.094 -33.188 1 89.44 285 SER A CA 1
ATOM 2283 C C . SER A 1 285 ? 16.203 -62 -33.625 1 89.44 285 SER A C 1
ATOM 2285 O O . SER A 1 285 ? 17.422 -62.125 -33.438 1 89.44 285 SER A O 1
ATOM 2287 N N . THR A 1 286 ? 15.68 -60.875 -34.312 1 85.31 286 THR A N 1
ATOM 2288 C CA . THR A 1 286 ? 16.469 -59.75 -34.781 1 85.31 286 THR A CA 1
ATOM 2289 C C . THR A 1 286 ? 16.578 -58.688 -33.688 1 85.31 286 THR A C 1
ATOM 2291 O O . THR A 1 286 ? 17.391 -57.75 -33.812 1 85.31 286 THR A O 1
ATOM 2294 N N . CYS A 1 287 ? 15.789 -58.844 -32.688 1 87.75 287 CYS A N 1
ATOM 2295 C CA . CYS A 1 287 ? 15.773 -57.812 -31.672 1 87.75 287 CYS A CA 1
ATOM 2296 C C . CYS A 1 287 ? 15.625 -58.406 -30.281 1 87.75 287 CYS A C 1
ATOM 2298 O O . CYS A 1 287 ? 14.758 -58.031 -29.516 1 87.75 287 CYS A O 1
ATOM 2300 N N . GLU A 1 288 ? 16.484 -59.281 -29.922 1 86.44 288 GLU A N 1
ATOM 2301 C CA . GLU A 1 288 ? 16.453 -60 -28.641 1 86.44 288 GLU A CA 1
ATOM 2302 C C . GLU A 1 288 ? 16.469 -59 -27.469 1 86.44 288 GLU A C 1
ATOM 2304 O O . GLU A 1 288 ? 15.852 -59.281 -26.438 1 86.44 288 GLU A O 1
ATOM 2309 N N . HIS A 1 289 ? 17.078 -57.844 -27.688 1 85.12 289 HIS A N 1
ATOM 2310 C CA . HIS A 1 289 ? 17.25 -56.875 -26.609 1 85.12 289 HIS A CA 1
ATOM 2311 C C . HIS A 1 289 ? 15.914 -56.25 -26.25 1 85.12 289 HIS A C 1
ATOM 2313 O O . HIS A 1 289 ? 15.766 -55.688 -25.156 1 85.12 289 HIS A O 1
ATOM 2319 N N . ALA A 1 290 ? 14.945 -56.25 -27.156 1 85.56 290 ALA A N 1
ATOM 2320 C CA . ALA A 1 290 ? 13.641 -55.656 -26.922 1 85.56 290 ALA A CA 1
ATOM 2321 C C . ALA A 1 290 ? 12.789 -56.531 -26 1 85.56 290 ALA A C 1
ATOM 2323 O O . ALA A 1 290 ? 11.875 -56 -25.344 1 85.56 290 ALA A O 1
ATOM 2324 N N . TYR A 1 291 ? 13.094 -57.812 -25.969 1 88.31 291 TYR A N 1
ATOM 2325 C CA . TYR A 1 291 ? 12.32 -58.75 -25.156 1 88.31 291 TYR A CA 1
ATOM 2326 C C . TYR A 1 291 ? 12.828 -58.781 -23.719 1 88.31 291 TYR A C 1
ATOM 2328 O O . TYR A 1 291 ? 13.297 -59.812 -23.25 1 88.31 291 TYR A O 1
ATOM 2336 N N . ARG A 1 292 ? 12.82 -57.688 -23.031 1 83.88 292 ARG A N 1
ATOM 2337 C CA . ARG A 1 292 ? 13.297 -57.594 -21.656 1 83.88 292 ARG A CA 1
ATOM 2338 C C . ARG A 1 292 ? 12.141 -57.688 -20.672 1 83.88 292 ARG A C 1
ATOM 2340 O O . ARG A 1 292 ? 11.008 -57.312 -20.984 1 83.88 292 ARG A O 1
ATOM 2347 N N . GLY A 1 293 ? 12.5 -58.25 -19.469 1 85.56 293 GLY A N 1
ATOM 2348 C CA . GLY A 1 293 ? 11.508 -58.312 -18.422 1 85.56 293 GLY A CA 1
ATOM 2349 C C . GLY A 1 293 ? 10.367 -59.281 -18.719 1 85.56 293 GLY A C 1
ATOM 2350 O O . GLY A 1 293 ? 10.594 -60.438 -19.078 1 85.56 293 GLY A O 1
ATOM 2351 N N . ASP A 1 294 ? 9.133 -58.688 -18.672 1 85.81 294 ASP A N 1
ATOM 2352 C CA . ASP A 1 294 ? 7.938 -59.5 -18.828 1 85.81 294 ASP A CA 1
ATOM 2353 C C . ASP A 1 294 ? 7.688 -59.844 -20.281 1 85.81 294 ASP A C 1
ATOM 2355 O O . ASP A 1 294 ? 6.805 -60.656 -20.609 1 85.81 294 ASP A O 1
ATOM 2359 N N . PHE A 1 295 ? 8.555 -59.281 -21.172 1 87.56 295 PHE A N 1
ATOM 2360 C CA . PHE A 1 295 ? 8.438 -59.594 -22.594 1 87.56 295 PHE A CA 1
ATOM 2361 C C . PHE A 1 295 ? 9.305 -60.812 -22.953 1 87.56 295 PHE A C 1
ATOM 2363 O O . PHE A 1 295 ? 9.133 -61.406 -24.016 1 87.56 295 PHE A O 1
ATOM 2370 N N . ALA A 1 296 ? 10.18 -61.219 -22.109 1 87.88 296 ALA A N 1
ATOM 2371 C CA . ALA A 1 296 ? 11.164 -62.25 -22.375 1 87.88 296 ALA A CA 1
ATOM 2372 C C . ALA A 1 296 ? 10.484 -63.594 -22.609 1 87.88 296 ALA A C 1
ATOM 2374 O O . ALA A 1 296 ? 10.875 -64.375 -23.5 1 87.88 296 ALA A O 1
ATOM 2375 N N . PRO A 1 297 ? 9.461 -63.875 -21.766 1 83.75 297 PRO A N 1
ATOM 2376 C CA . PRO A 1 297 ? 8.812 -65.188 -21.938 1 83.75 297 PRO A CA 1
ATOM 2377 C C . PRO A 1 297 ? 8.211 -65.375 -23.328 1 83.75 297 PRO A C 1
ATOM 2379 O O . PRO A 1 297 ? 8.055 -66.5 -23.781 1 83.75 297 PRO A O 1
ATOM 2382 N N . ILE A 1 298 ? 7.91 -64.375 -24 1 85.25 298 ILE A N 1
ATOM 2383 C CA . ILE A 1 298 ? 7.355 -64.438 -25.344 1 85.25 298 ILE A CA 1
ATOM 2384 C C . ILE A 1 298 ? 8.398 -65 -26.297 1 85.25 298 ILE A C 1
ATOM 2386 O O . ILE A 1 298 ? 8.117 -66 -27.016 1 85.25 298 ILE A O 1
ATOM 2390 N N . LEU A 1 299 ? 9.508 -64.438 -26.219 1 87.44 299 LEU A N 1
ATOM 2391 C CA . LEU A 1 299 ? 10.586 -64.875 -27.094 1 87.44 299 LEU A CA 1
ATOM 2392 C C . LEU A 1 299 ? 10.969 -66.312 -26.75 1 87.44 299 LEU A C 1
ATOM 2394 O O . LEU A 1 299 ? 11.242 -67.125 -27.656 1 87.44 299 LEU A O 1
ATOM 2398 N N . TYR A 1 300 ? 10.945 -66.625 -25.5 1 84.25 300 TYR A N 1
ATOM 2399 C CA . TYR A 1 300 ? 11.258 -68 -25.078 1 84.25 300 TYR A CA 1
ATOM 2400 C C . TYR A 1 300 ? 10.234 -69 -25.609 1 84.25 300 TYR A C 1
ATOM 2402 O O . TYR A 1 300 ? 10.586 -70.062 -26.047 1 84.25 300 TYR A O 1
ATOM 2410 N N . SER A 1 301 ? 9.023 -68.562 -25.562 1 84.5 301 SER A N 1
ATOM 2411 C CA . SER A 1 301 ? 7.953 -69.438 -26.031 1 84.5 301 SER A CA 1
ATOM 2412 C C . SER A 1 301 ? 8.055 -69.688 -27.531 1 84.5 301 SER A C 1
ATOM 2414 O O . SER A 1 301 ? 7.84 -70.812 -28.016 1 84.5 301 SER A O 1
ATOM 2416 N N . ILE A 1 302 ? 8.438 -68.688 -28.203 1 85.75 302 ILE A N 1
ATOM 2417 C CA . ILE A 1 302 ? 8.57 -68.75 -29.656 1 85.75 302 ILE A CA 1
ATOM 2418 C C . ILE A 1 302 ? 9.766 -69.688 -30 1 85.75 302 ILE A C 1
ATOM 2420 O O . ILE A 1 302 ? 9.664 -70.562 -30.844 1 85.75 302 ILE A O 1
ATOM 2424 N N . THR A 1 303 ? 10.883 -69.5 -29.312 1 84.44 303 THR A N 1
ATOM 2425 C CA . THR A 1 303 ? 12.086 -70.25 -29.562 1 84.44 303 THR A CA 1
ATOM 2426 C C . THR A 1 303 ? 11.859 -71.75 -29.203 1 84.44 303 THR A C 1
ATOM 2428 O O . THR A 1 303 ? 12.352 -72.625 -29.891 1 84.44 303 THR A O 1
ATOM 2431 N N . SER A 1 304 ? 11.148 -71.938 -28.125 1 84.94 304 SER A N 1
ATOM 2432 C CA . SER A 1 304 ? 10.828 -73.312 -27.719 1 84.94 304 SER A CA 1
ATOM 2433 C C . SER A 1 304 ? 9.953 -74 -28.766 1 84.94 304 SER A C 1
ATOM 2435 O O . SER A 1 304 ? 10.156 -75.188 -29.062 1 84.94 304 SER A O 1
ATOM 2437 N N . LEU A 1 305 ? 9.039 -73.312 -29.25 1 82.5 305 LEU A N 1
ATOM 2438 C CA . LEU A 1 305 ? 8.172 -73.812 -30.297 1 82.5 305 LEU A CA 1
ATOM 2439 C C . LEU A 1 305 ? 8.984 -74.188 -31.547 1 82.5 305 LEU A C 1
ATOM 2441 O O . LEU A 1 305 ? 8.789 -75.188 -32.156 1 82.5 305 LEU A O 1
ATOM 2445 N N . MET A 1 306 ? 9.852 -73.312 -31.891 1 83.69 306 MET A N 1
ATOM 2446 C CA . MET A 1 306 ? 10.695 -73.5 -33.062 1 83.69 306 MET A CA 1
ATOM 2447 C C . MET A 1 306 ? 11.562 -74.75 -32.906 1 83.69 306 MET A C 1
ATOM 2449 O O . MET A 1 306 ? 11.727 -75.5 -33.844 1 83.69 306 MET A O 1
ATOM 2453 N N . SER A 1 307 ? 12.07 -74.938 -31.75 1 83.88 307 SER A N 1
ATOM 2454 C CA . SER A 1 307 ? 12.898 -76.125 -31.469 1 83.88 307 SER A CA 1
ATOM 2455 C C . SER A 1 307 ? 12.094 -77.375 -31.578 1 83.88 307 SER A C 1
ATOM 2457 O O . SER A 1 307 ? 12.578 -78.375 -32.125 1 83.88 307 SER A O 1
ATOM 2459 N N . ARG A 1 308 ? 10.914 -77.375 -31.156 1 80.25 308 ARG A N 1
ATOM 2460 C CA . ARG A 1 308 ? 10.039 -78.562 -31.203 1 80.25 308 ARG A CA 1
ATOM 2461 C C . ARG A 1 308 ? 9.648 -78.875 -32.625 1 80.25 308 ARG A C 1
ATOM 2463 O O . ARG A 1 308 ? 9.609 -80 -33.031 1 80.25 308 ARG A O 1
ATOM 2470 N N 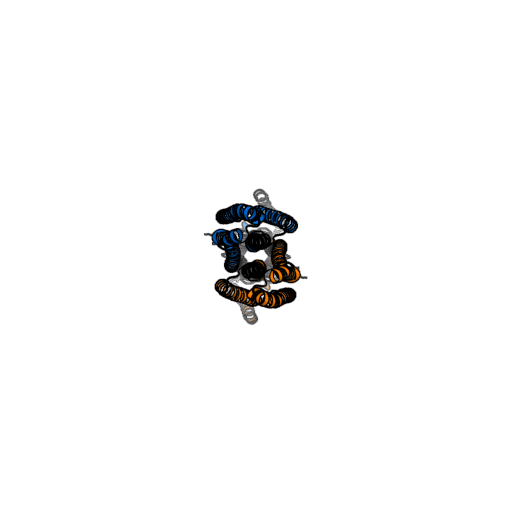. LEU A 1 309 ? 9.414 -77.812 -33.344 1 80.94 309 LEU A N 1
ATOM 2471 C CA . LEU A 1 309 ? 9.016 -78 -34.719 1 80.94 309 LEU A CA 1
ATOM 2472 C C . LEU A 1 309 ? 10.203 -78.5 -35.562 1 80.94 309 LEU A C 1
ATOM 2474 O O . LEU A 1 309 ? 10.039 -79.312 -36.469 1 80.94 309 LEU A O 1
ATOM 2478 N N . ASP A 1 310 ? 11.336 -78 -35.188 1 82.5 310 ASP A N 1
ATOM 2479 C CA . ASP A 1 310 ? 12.547 -78.438 -35.875 1 82.5 310 ASP A CA 1
ATOM 2480 C C . ASP A 1 310 ? 12.82 -79.875 -35.594 1 82.5 310 ASP A C 1
ATOM 2482 O O . ASP A 1 310 ? 13.18 -80.625 -36.5 1 82.5 310 ASP A O 1
ATOM 2486 N N . ALA A 1 311 ? 12.656 -80.312 -34.406 1 81.12 311 ALA A N 1
ATOM 2487 C CA . ALA A 1 311 ? 12.828 -81.75 -34.031 1 81.12 311 ALA A CA 1
ATOM 2488 C C . ALA A 1 311 ? 11.812 -82.625 -34.75 1 81.12 311 ALA A C 1
ATOM 2490 O O . ALA A 1 311 ? 12.141 -83.75 -35.188 1 81.12 311 ALA A O 1
ATOM 2491 N N . ALA A 1 312 ? 10.656 -82.125 -34.812 1 76.19 312 ALA A N 1
ATOM 2492 C CA . ALA A 1 312 ? 9.609 -82.875 -35.5 1 76.19 312 ALA A CA 1
ATOM 2493 C C . ALA A 1 312 ? 9.914 -83 -36.969 1 76.19 312 ALA A C 1
ATOM 2495 O O . ALA A 1 312 ? 9.672 -84.062 -37.594 1 76.19 312 ALA A O 1
ATOM 2496 N N . LYS A 1 313 ? 10.438 -82.062 -37.594 1 78.19 313 LYS A N 1
ATOM 2497 C CA . LYS A 1 313 ? 10.812 -82.062 -39 1 78.19 313 LYS A CA 1
ATOM 2498 C C . LYS A 1 313 ? 11.961 -83.062 -39.25 1 78.19 313 LYS A C 1
ATOM 2500 O O . LYS A 1 313 ? 11.93 -83.812 -40.219 1 78.19 313 LYS A O 1
ATOM 2505 N N . LYS A 1 314 ? 12.898 -83.062 -38.406 1 80.19 314 LYS A N 1
ATOM 2506 C CA . LYS A 1 314 ? 14.047 -83.938 -38.531 1 80.19 314 LYS A CA 1
ATOM 2507 C C . LYS A 1 314 ? 13.633 -85.375 -38.344 1 80.19 314 LYS A C 1
ATOM 2509 O O . LYS A 1 314 ? 14.156 -86.312 -39 1 80.19 314 LYS A O 1
ATOM 2514 N N . ARG A 1 315 ? 12.719 -85.75 -37.438 1 75.88 315 ARG A N 1
ATOM 2515 C CA . ARG A 1 315 ? 12.195 -87.062 -37.25 1 75.88 315 ARG A CA 1
ATOM 2516 C C . ARG A 1 315 ? 11.453 -87.562 -38.5 1 75.88 315 ARG A C 1
ATOM 2518 O O . ARG A 1 315 ? 11.555 -88.75 -38.875 1 75.88 315 ARG A O 1
ATOM 2525 N N . LYS A 1 316 ? 10.781 -86.75 -39.062 1 69.69 316 LYS A N 1
ATOM 2526 C CA . LYS A 1 316 ? 10.039 -87.062 -40.281 1 69.69 316 LYS A CA 1
ATOM 2527 C C . LYS A 1 316 ? 10.977 -87.375 -41.438 1 69.69 316 LYS A C 1
ATOM 2529 O O . LYS A 1 316 ? 10.719 -88.25 -42.25 1 69.69 316 LYS A O 1
ATOM 2534 N N . GLU A 1 317 ? 12 -86.625 -41.469 1 70.44 317 GLU A N 1
ATOM 2535 C CA . GLU A 1 317 ? 12.945 -86.812 -42.562 1 70.44 317 GLU A CA 1
ATOM 2536 C C . GLU A 1 317 ? 13.805 -88.062 -42.312 1 70.44 317 GLU A C 1
ATOM 2538 O O . GLU A 1 317 ? 14.227 -88.75 -43.281 1 70.44 317 GLU A O 1
ATOM 2543 N N . SER A 1 318 ? 14.164 -88.375 -40.969 1 68 318 SER A N 1
ATOM 2544 C CA . SER A 1 318 ? 15.008 -89.562 -40.719 1 68 318 SER A CA 1
ATOM 2545 C C . SER A 1 318 ? 14.18 -90.812 -40.688 1 68 318 SER A C 1
ATOM 2547 O O . SER A 1 318 ? 14.734 -91.938 -40.719 1 68 318 SER A O 1
ATOM 2549 N N . GLY A 1 319 ? 12.938 -91.062 -41.062 1 58 319 GLY A N 1
ATOM 2550 C CA . GLY A 1 319 ? 12.141 -92.312 -41.125 1 58 319 GLY A CA 1
ATOM 2551 C C . GLY A 1 319 ? 12.109 -93.062 -39.812 1 58 319 GLY A C 1
ATOM 2552 O O . GLY A 1 319 ? 11.523 -94.125 -39.75 1 58 319 GLY A O 1
ATOM 2553 N N . THR A 1 320 ? 13.117 -93.125 -38.844 1 50.66 320 THR A N 1
ATOM 2554 C CA . THR A 1 320 ? 13.359 -94.062 -37.719 1 50.66 320 THR A CA 1
ATOM 2555 C C . THR A 1 320 ? 12.625 -93.625 -36.469 1 50.66 320 THR A C 1
ATOM 2557 O O . THR A 1 320 ? 12.594 -92.438 -36.156 1 50.66 320 THR A O 1
ATOM 2560 N N . GLU A 1 321 ? 11.586 -94.375 -35.812 1 45.53 321 GLU A N 1
ATOM 2561 C CA . GLU A 1 321 ? 10.672 -94.375 -34.688 1 45.53 321 GLU A CA 1
ATOM 2562 C C . GLU A 1 321 ? 11.406 -94.062 -33.375 1 45.53 321 GLU A C 1
ATOM 2564 O O . GLU A 1 321 ? 10.805 -94.062 -32.312 1 45.53 321 GLU A O 1
ATOM 2569 N N . ASP A 1 322 ? 12.719 -94.188 -33.062 1 42.66 322 ASP A N 1
ATOM 2570 C CA . ASP A 1 322 ? 13.18 -94.375 -31.703 1 42.66 322 ASP A CA 1
ATOM 2571 C C . ASP A 1 322 ? 13.211 -93.062 -30.938 1 42.66 322 ASP A C 1
ATOM 2573 O O . ASP A 1 322 ? 14.203 -92.375 -30.984 1 42.66 322 ASP A O 1
ATOM 2577 N N . LEU A 1 323 ? 12.227 -92.312 -30.734 1 42.47 323 LEU A N 1
ATOM 2578 C CA . LEU A 1 323 ? 12.141 -90.938 -30.188 1 42.47 323 LEU A CA 1
ATOM 2579 C C . LEU A 1 323 ? 12.328 -90.938 -28.672 1 42.47 323 LEU A C 1
ATOM 2581 O O . LEU A 1 323 ? 12.18 -89.938 -28.016 1 42.47 323 LEU A O 1
ATOM 2585 N N . THR A 1 324 ? 12.727 -91.938 -27.875 1 40.34 324 THR A N 1
ATOM 2586 C CA . THR A 1 324 ? 12.719 -91.75 -26.422 1 40.34 324 THR A CA 1
ATOM 2587 C C . THR A 1 324 ? 13.758 -90.688 -26 1 40.34 324 THR A C 1
ATOM 2589 O O . THR A 1 324 ? 13.562 -90 -25.016 1 40.34 324 THR A O 1
ATOM 2592 N N . ALA A 1 325 ? 15.008 -90.625 -26.469 1 43.5 325 ALA A N 1
ATOM 2593 C CA . ALA A 1 325 ? 16.141 -90 -25.797 1 43.5 325 ALA A CA 1
ATOM 2594 C C . ALA A 1 325 ? 16.156 -88.5 -26.031 1 43.5 325 ALA A C 1
ATOM 2596 O O . ALA A 1 325 ? 16.703 -87.75 -25.234 1 43.5 325 ALA A O 1
ATOM 2597 N N . GLU A 1 326 ? 15.656 -87.875 -26.984 1 40 326 GLU A N 1
ATOM 2598 C CA . GLU A 1 326 ? 15.922 -86.5 -27.328 1 40 326 GLU A CA 1
ATOM 2599 C C . GLU A 1 326 ? 15.023 -85.562 -26.547 1 40 326 GLU A C 1
ATOM 2601 O O . GLU A 1 326 ? 15.203 -84.312 -26.594 1 40 326 GLU A O 1
ATOM 2606 N N . ASN A 1 327 ? 14.031 -85.875 -25.906 1 40.88 327 ASN A N 1
ATOM 2607 C CA . ASN A 1 327 ? 13.211 -85.062 -25.062 1 40.88 327 ASN A CA 1
ATOM 2608 C C . ASN A 1 327 ? 14 -84.5 -23.875 1 40.88 327 ASN A C 1
ATOM 2610 O O . ASN A 1 327 ? 13.586 -83.5 -23.25 1 40.88 327 ASN A O 1
ATOM 2614 N N . GLU A 1 328 ? 14.977 -85.188 -23.359 1 43.62 328 GLU A N 1
ATOM 2615 C CA . GLU A 1 328 ? 15.703 -84.812 -22.156 1 43.62 328 GLU A CA 1
ATOM 2616 C C . GLU A 1 328 ? 16.578 -83.562 -22.453 1 43.62 328 GLU A C 1
ATOM 2618 O O . GLU A 1 328 ? 16.844 -82.75 -21.578 1 43.62 328 GLU A O 1
ATOM 2623 N N . LYS A 1 329 ? 17.172 -83.438 -23.594 1 46.59 329 LYS A N 1
ATOM 2624 C CA . LYS A 1 329 ? 18.062 -82.312 -23.891 1 46.59 329 LYS A CA 1
ATOM 2625 C C . LYS A 1 329 ? 17.297 -81.062 -24.031 1 46.59 329 LYS A C 1
ATOM 2627 O O . LYS A 1 329 ? 17.875 -79.938 -23.875 1 46.59 329 LYS A O 1
ATOM 2632 N N . GLU A 1 330 ? 16.062 -81 -24.188 1 43.38 330 GLU A N 1
ATOM 2633 C CA . GLU A 1 330 ? 15.211 -79.875 -24.391 1 43.38 330 GLU A CA 1
ATOM 2634 C C . GLU A 1 330 ? 14.977 -79.125 -23.078 1 43.38 330 GLU A C 1
ATOM 2636 O O . GLU A 1 330 ? 14.891 -77.875 -23.062 1 43.38 330 GLU A O 1
ATOM 2641 N N . GLU A 1 331 ? 14.844 -79.812 -22 1 45.31 331 GLU A N 1
ATOM 2642 C CA . GLU A 1 331 ? 14.664 -79.188 -20.703 1 45.31 331 GLU A CA 1
ATOM 2643 C C . GLU A 1 331 ? 15.898 -78.375 -20.312 1 45.31 331 GLU A C 1
ATOM 2645 O O . GLU A 1 331 ? 15.789 -77.312 -19.688 1 45.31 331 GLU A O 1
ATOM 2650 N N . LEU A 1 332 ? 17.109 -78.812 -20.672 1 42.47 332 LEU A N 1
ATOM 2651 C CA . LEU A 1 332 ? 18.328 -78.125 -20.312 1 42.47 332 LEU A CA 1
ATOM 2652 C C . LEU A 1 332 ? 18.484 -76.812 -21.094 1 42.47 332 LEU A C 1
ATOM 2654 O O . LEU A 1 332 ? 18.922 -75.812 -20.547 1 42.47 332 LEU A O 1
ATOM 2658 N N . ALA A 1 333 ? 18.109 -76.75 -22.359 1 44.59 333 ALA A N 1
ATOM 2659 C CA . ALA A 1 333 ? 18.203 -75.5 -23.141 1 44.59 333 ALA A CA 1
ATOM 2660 C C . ALA A 1 333 ? 17.188 -74.438 -22.656 1 44.59 333 ALA A C 1
ATOM 2662 O O . ALA A 1 333 ? 17.422 -73.25 -22.797 1 44.59 333 ALA A O 1
ATOM 2663 N N . LYS A 1 334 ? 16.172 -74.812 -22 1 46.06 334 LYS A N 1
ATOM 2664 C CA . LYS A 1 334 ? 15.195 -74 -21.344 1 46.06 334 LYS A CA 1
ATOM 2665 C C . LYS A 1 334 ? 15.852 -73.062 -20.297 1 46.06 334 LYS A C 1
ATOM 2667 O O . LYS A 1 334 ? 15.594 -71.875 -20.234 1 46.06 334 LYS A O 1
ATOM 2672 N N . ARG A 1 335 ? 16.641 -73.75 -19.391 1 46.66 335 ARG A N 1
ATOM 2673 C CA . ARG A 1 335 ? 17.25 -73.062 -18.266 1 46.66 335 ARG A CA 1
ATOM 2674 C C . ARG A 1 335 ? 18.328 -72.125 -18.719 1 46.66 335 ARG A C 1
ATOM 2676 O O . ARG A 1 335 ? 18.562 -71.062 -18.078 1 46.66 335 ARG A O 1
ATOM 2683 N N . ALA A 1 336 ? 18.953 -72.375 -19.828 1 42.84 336 ALA A N 1
ATOM 2684 C CA . ALA A 1 336 ? 20.078 -71.562 -20.219 1 42.84 336 ALA A CA 1
ATOM 2685 C C . ALA A 1 336 ? 19.609 -70.188 -20.781 1 42.84 336 ALA A C 1
ATOM 2687 O O . ALA A 1 336 ? 20.203 -69.188 -20.5 1 42.84 336 ALA A O 1
ATOM 2688 N N . VAL A 1 337 ? 18.609 -70.188 -21.547 1 45.66 337 VAL A N 1
ATOM 2689 C CA . VAL A 1 337 ? 18.156 -68.938 -22.156 1 45.66 337 VAL A CA 1
ATOM 2690 C C . VAL A 1 337 ? 17.516 -68.062 -21.078 1 45.66 337 VAL A C 1
ATOM 2692 O O . VAL A 1 337 ? 17.734 -66.875 -21.062 1 45.66 337 VAL A O 1
ATOM 2695 N N . CYS A 1 338 ? 16.781 -68.688 -20.141 1 43.16 338 CYS A N 1
ATOM 2696 C CA . CYS A 1 338 ? 16.25 -67.875 -19.047 1 43.16 338 CYS A CA 1
ATOM 2697 C C . CYS A 1 338 ? 17.375 -67.25 -18.219 1 43.16 338 CYS A C 1
ATOM 2699 O O . CYS A 1 338 ? 17.266 -66.125 -17.766 1 43.16 338 CYS A O 1
ATOM 2701 N N . ARG A 1 339 ? 18.422 -68.125 -17.922 1 44.25 339 ARG A N 1
ATOM 2702 C CA . ARG A 1 339 ? 19.531 -67.625 -17.125 1 44.25 339 ARG A CA 1
ATOM 2703 C C . ARG A 1 339 ? 20.25 -66.438 -17.828 1 44.25 339 ARG A C 1
ATOM 2705 O O . ARG A 1 339 ? 20.688 -65.5 -17.188 1 44.25 339 ARG A O 1
ATOM 2712 N N . GLU A 1 340 ? 20.297 -66.5 -19.109 1 43.88 340 GLU A N 1
ATOM 2713 C CA . GLU A 1 340 ? 21.062 -65.5 -19.812 1 43.88 340 GLU A CA 1
ATOM 2714 C C . GLU A 1 340 ? 20.266 -64.188 -19.906 1 43.88 340 GLU A C 1
ATOM 2716 O O . GLU A 1 340 ? 20.828 -63.094 -19.766 1 43.88 340 GLU A O 1
ATOM 2721 N N . ILE A 1 341 ? 19.062 -64.312 -20.172 1 43.22 341 ILE A N 1
ATOM 2722 C CA . ILE A 1 341 ? 18.25 -63.094 -20.281 1 43.22 341 ILE A CA 1
ATOM 2723 C C . ILE A 1 341 ? 18.078 -62.438 -18.906 1 43.22 341 ILE A C 1
ATOM 2725 O O . ILE A 1 341 ? 18.125 -61.219 -18.766 1 43.22 341 ILE A O 1
ATOM 2729 N N . THR A 1 342 ? 17.922 -63.281 -17.812 1 41.75 342 THR A N 1
ATOM 2730 C CA . THR A 1 342 ? 17.844 -62.719 -16.469 1 41.75 342 THR A CA 1
ATOM 2731 C C . THR A 1 342 ? 19.156 -62.062 -16.078 1 41.75 342 THR A C 1
ATOM 2733 O O . THR A 1 342 ? 19.188 -61.156 -15.273 1 41.75 342 THR A O 1
ATOM 2736 N N . LYS A 1 343 ? 20.25 -62.625 -16.484 1 43.19 343 LYS A N 1
ATOM 2737 C CA . LYS A 1 343 ? 21.562 -62.125 -16.094 1 43.19 343 LYS A CA 1
ATOM 2738 C C . LYS A 1 343 ? 21.844 -60.781 -16.719 1 43.19 343 LYS A C 1
ATOM 2740 O O . LYS A 1 343 ? 22.422 -59.906 -16.078 1 43.19 343 LYS A O 1
ATOM 2745 N N . HIS A 1 344 ? 21.484 -60.531 -17.906 1 41.66 344 HIS A N 1
ATOM 2746 C CA . HIS A 1 344 ? 21.812 -59.25 -18.531 1 41.66 344 HIS A CA 1
ATOM 2747 C C . HIS A 1 344 ? 20.891 -58.125 -18.016 1 41.66 344 HIS A C 1
ATOM 2749 O O . HIS A 1 344 ? 21.25 -56.969 -18.047 1 41.66 344 HIS A O 1
ATOM 2755 N N . GLY A 1 345 ? 19.75 -58.375 -17.438 1 39.62 345 GLY A N 1
ATOM 2756 C CA . GLY A 1 345 ? 18.875 -57.375 -16.859 1 39.62 345 GLY A CA 1
ATOM 2757 C C . GLY A 1 345 ? 19.375 -56.875 -15.516 1 39.62 345 GLY A C 1
ATOM 2758 O O . GLY A 1 345 ? 18.953 -55.812 -15.055 1 39.62 345 GLY A O 1
ATOM 2759 N N . ARG A 1 346 ? 20.062 -57.688 -14.641 1 38.41 346 ARG A N 1
ATOM 2760 C CA . ARG A 1 346 ? 20.562 -57.25 -13.328 1 38.41 346 ARG A CA 1
ATOM 2761 C C . ARG A 1 346 ? 21.781 -56.375 -13.461 1 38.41 346 ARG A C 1
ATOM 2763 O O . ARG A 1 346 ? 22.062 -55.531 -12.586 1 38.41 346 ARG A O 1
ATOM 2770 N N . ARG A 1 347 ? 22.672 -56.438 -14.422 1 42.12 347 ARG A N 1
ATOM 2771 C CA . ARG A 1 347 ? 23.969 -55.781 -14.367 1 42.12 347 ARG A CA 1
ATOM 2772 C C . ARG A 1 347 ? 23.812 -54.281 -14.609 1 42.12 347 ARG A C 1
ATOM 2774 O O . ARG A 1 347 ? 24.609 -53.469 -14.133 1 42.12 347 ARG A O 1
ATOM 2781 N N . LYS A 1 348 ? 23 -53.688 -15.359 1 41.78 348 LYS A N 1
ATOM 2782 C CA . LYS A 1 348 ? 23.094 -52.281 -15.695 1 41.78 348 LYS A CA 1
ATOM 2783 C C . LYS A 1 348 ? 22.422 -51.406 -14.641 1 41.78 348 LYS A C 1
ATOM 2785 O O . LYS A 1 348 ? 22.422 -50.188 -14.734 1 41.78 348 LYS A O 1
ATOM 2790 N N . MET A 1 349 ? 21.734 -51.875 -13.609 1 37.28 349 MET A N 1
ATOM 2791 C CA . MET A 1 349 ? 21.094 -50.969 -12.641 1 37.28 349 MET A CA 1
ATOM 2792 C C . MET A 1 349 ? 22.125 -50.406 -11.672 1 37.28 349 MET A C 1
ATOM 2794 O O . MET A 1 349 ? 21.844 -49.406 -10.992 1 37.28 349 MET A O 1
ATOM 2798 N N . ASP A 1 350 ? 23.25 -50.969 -11.344 1 35.97 350 ASP A N 1
ATOM 2799 C CA . ASP A 1 350 ? 24.094 -50.469 -10.266 1 35.97 350 ASP A CA 1
ATOM 2800 C C . ASP A 1 350 ? 24.781 -49.156 -10.664 1 35.97 350 ASP A C 1
ATOM 2802 O O . ASP A 1 350 ? 25.281 -48.438 -9.812 1 35.97 350 ASP A O 1
ATOM 2806 N N . ALA A 1 351 ? 25.031 -48.969 -11.875 1 39.47 351 ALA A N 1
ATOM 2807 C CA . ALA A 1 351 ? 25.969 -47.875 -12.117 1 39.47 351 ALA A CA 1
ATOM 2808 C C . ALA A 1 351 ? 25.25 -46.531 -12.023 1 39.47 351 ALA A C 1
ATOM 2810 O O . ALA A 1 351 ? 25.906 -45.469 -11.984 1 39.47 351 ALA A O 1
ATOM 2811 N N . THR A 1 352 ? 23.938 -46.344 -12.195 1 34.34 352 THR A N 1
ATOM 2812 C CA . THR A 1 352 ? 23.406 -45 -12.406 1 34.34 352 THR A CA 1
ATOM 2813 C C . THR A 1 352 ? 23.078 -44.312 -11.078 1 34.34 352 THR A C 1
ATOM 2815 O O . THR A 1 352 ? 22.578 -43.188 -11.047 1 34.34 352 THR A O 1
ATOM 2818 N N . ASP A 1 353 ? 23.156 -44.875 -9.922 1 29.28 353 ASP A N 1
ATOM 2819 C CA . ASP A 1 353 ? 22.719 -44.156 -8.727 1 29.28 353 ASP A CA 1
ATOM 2820 C C . ASP A 1 353 ? 23.75 -43.094 -8.32 1 29.28 353 ASP A C 1
ATOM 2822 O O . ASP A 1 353 ? 23.547 -42.375 -7.336 1 29.28 353 ASP A O 1
ATOM 2826 N N . LYS A 1 354 ? 25 -43.25 -8.633 1 33.09 354 LYS A N 1
ATOM 2827 C CA . LYS A 1 354 ? 25.844 -42.312 -7.902 1 33.09 354 LYS A CA 1
ATOM 2828 C C . LYS A 1 354 ? 25.703 -40.906 -8.461 1 33.09 354 LYS A C 1
ATOM 2830 O O . LYS A 1 354 ? 26.25 -39.938 -7.902 1 33.09 354 LYS A O 1
ATOM 2835 N N . LYS A 1 355 ? 25.453 -40.844 -9.797 1 32 355 LYS A N 1
ATOM 2836 C CA . LYS A 1 355 ? 25.703 -39.438 -10.156 1 32 355 LYS A CA 1
ATOM 2837 C C . LYS A 1 355 ? 24.453 -38.594 -9.922 1 32 355 LYS A C 1
ATOM 2839 O O . LYS A 1 355 ? 24.406 -37.438 -10.297 1 32 355 LYS A O 1
ATOM 2844 N N . GLY A 1 356 ? 23.203 -38.969 -9.664 1 21.33 356 GLY A N 1
ATOM 2845 C CA . GLY A 1 356 ? 22.312 -37.844 -9.398 1 21.33 356 GLY A CA 1
ATOM 2846 C C . GLY A 1 356 ? 22.5 -37.25 -8.016 1 21.33 356 GLY A C 1
ATOM 2847 O O . GLY A 1 356 ? 22.906 -37.938 -7.086 1 21.33 356 GLY A O 1
ATOM 2848 N N . MET B 1 1 ? -11.898 -34 2.24 1 36.69 1 MET B N 1
ATOM 2849 C CA . MET B 1 1 ? -12.891 -33.719 1.211 1 36.69 1 MET B CA 1
ATOM 2850 C C . MET B 1 1 ? -12.414 -32.625 0.267 1 36.69 1 MET B C 1
ATOM 2852 O O . MET B 1 1 ? -12.602 -32.719 -0.948 1 36.69 1 MET B O 1
ATOM 2856 N N . LYS B 1 2 ? -11.773 -31.531 0.884 1 46.53 2 LYS B N 1
ATOM 2857 C CA . LYS B 1 2 ? -11.43 -30.312 0.177 1 46.53 2 LYS B CA 1
ATOM 2858 C C . LYS B 1 2 ? -10.195 -30.5 -0.701 1 46.53 2 LYS B C 1
ATOM 2860 O O . LYS B 1 2 ? -10.078 -29.891 -1.761 1 46.53 2 LYS B O 1
ATOM 2865 N N . VAL B 1 3 ? -9.18 -31.328 -0.186 1 51.38 3 VAL B N 1
ATOM 2866 C CA . VAL B 1 3 ? -7.934 -31.641 -0.886 1 51.38 3 VAL B CA 1
ATOM 2867 C C . VAL B 1 3 ? -8.234 -32.406 -2.16 1 51.38 3 VAL B C 1
ATOM 2869 O O . VAL B 1 3 ? -7.527 -32.281 -3.162 1 51.38 3 VAL B O 1
ATOM 2872 N N . LYS B 1 4 ? -9.391 -33.125 -2.074 1 56.5 4 LYS B N 1
ATOM 2873 C CA . LYS B 1 4 ? -9.867 -33.938 -3.197 1 56.5 4 LYS B CA 1
ATOM 2874 C C . LYS B 1 4 ? -10.43 -33.062 -4.309 1 56.5 4 LYS B C 1
ATOM 2876 O O . LYS B 1 4 ? -10.273 -33.375 -5.492 1 56.5 4 LYS B O 1
ATOM 2881 N N . PHE B 1 5 ? -10.891 -31.828 -3.773 1 66.81 5 PHE B N 1
ATOM 2882 C CA . PHE B 1 5 ? -11.547 -30.922 -4.715 1 66.81 5 PHE B CA 1
ATOM 2883 C C . PHE B 1 5 ? -10.523 -30.297 -5.656 1 66.81 5 PHE B C 1
ATOM 2885 O O . PHE B 1 5 ? -10.75 -30.234 -6.867 1 66.81 5 PHE B O 1
ATOM 2892 N N . ILE B 1 6 ? -9.352 -29.984 -5.125 1 69 6 ILE B N 1
ATOM 2893 C CA . ILE B 1 6 ? -8.367 -29.312 -5.957 1 69 6 ILE B CA 1
ATOM 2894 C C . ILE B 1 6 ? -7.656 -30.328 -6.848 1 69 6 ILE B C 1
ATOM 2896 O O . ILE B 1 6 ? -7.266 -30.016 -7.973 1 69 6 ILE B O 1
ATOM 2900 N N . ARG B 1 7 ? -7.723 -31.516 -6.301 1 74.25 7 ARG B N 1
ATOM 2901 C CA . ARG B 1 7 ? -7.055 -32.562 -7.062 1 74.25 7 ARG B CA 1
ATOM 2902 C C . ARG B 1 7 ? -7.848 -32.938 -8.32 1 74.25 7 ARG B C 1
ATOM 2904 O O . ARG B 1 7 ? -7.266 -33.281 -9.344 1 74.25 7 ARG B O 1
ATOM 2911 N N . ASP B 1 8 ? -9.094 -32.656 -8.227 1 82.25 8 ASP B N 1
ATOM 2912 C CA . ASP B 1 8 ? -9.953 -33.062 -9.328 1 82.25 8 ASP B CA 1
ATOM 2913 C C . ASP B 1 8 ? -10.094 -31.953 -10.367 1 82.25 8 ASP B C 1
ATOM 2915 O O . ASP B 1 8 ? -10.672 -32.156 -11.438 1 82.25 8 ASP B O 1
ATOM 2919 N N . ILE B 1 9 ? -9.461 -30.844 -10.062 1 86.38 9 ILE B N 1
ATOM 2920 C CA . ILE B 1 9 ? -9.57 -29.703 -10.961 1 86.38 9 ILE B CA 1
ATOM 2921 C C . ILE B 1 9 ? -8.453 -29.75 -12 1 86.38 9 ILE B C 1
ATOM 2923 O O . ILE B 1 9 ? -7.344 -30.203 -11.711 1 86.38 9 ILE B O 1
ATOM 2927 N N . LYS B 1 10 ? -8.781 -29.234 -13.148 1 89.88 10 LYS B N 1
ATOM 2928 C CA . LYS B 1 10 ? -7.836 -29.219 -14.266 1 89.88 10 LYS B CA 1
ATOM 2929 C C . LYS B 1 10 ? -6.586 -28.422 -13.914 1 89.88 10 LYS B C 1
ATOM 2931 O O . LYS B 1 10 ? -6.645 -27.484 -13.102 1 89.88 10 LYS B O 1
ATOM 2936 N N . ILE B 1 11 ? -5.469 -28.812 -14.445 1 88.56 11 ILE B N 1
ATOM 2937 C CA . ILE B 1 11 ? -4.188 -28.172 -14.195 1 88.56 11 ILE B CA 1
ATOM 2938 C C . ILE B 1 11 ? -4.285 -26.688 -14.539 1 88.56 11 ILE B C 1
ATOM 2940 O O . ILE B 1 11 ? -3.859 -25.828 -13.758 1 88.56 11 ILE B O 1
ATOM 2944 N N . LYS B 1 12 ? -4.914 -26.359 -15.703 1 89.62 12 LYS B N 1
ATOM 2945 C CA . LYS B 1 12 ? -5.094 -24.984 -16.141 1 89.62 12 LYS B CA 1
ATOM 2946 C C . LYS B 1 12 ? -5.848 -24.172 -15.086 1 89.62 12 LYS B C 1
ATOM 2948 O O . LYS B 1 12 ? -5.461 -23.047 -14.766 1 89.62 12 LYS B O 1
ATOM 2953 N N . THR B 1 13 ? -6.863 -24.688 -14.516 1 90.75 13 THR B N 1
ATOM 2954 C CA . THR B 1 13 ? -7.695 -24 -13.531 1 90.75 13 THR B CA 1
ATOM 2955 C C . THR B 1 13 ? -6.934 -23.797 -12.227 1 90.75 13 THR B C 1
ATOM 2957 O O . THR B 1 13 ? -7.094 -22.781 -11.562 1 90.75 13 THR B O 1
ATOM 2960 N N . LYS B 1 14 ? -6.137 -24.828 -11.828 1 89.31 14 LYS B N 1
ATOM 2961 C CA . LYS B 1 14 ? -5.32 -24.703 -10.625 1 89.31 14 LYS B CA 1
ATOM 2962 C C . LYS B 1 14 ? -4.359 -23.516 -10.742 1 89.31 14 LYS B C 1
ATOM 2964 O O . LYS B 1 14 ? -4.211 -22.734 -9.805 1 89.31 14 LYS B O 1
ATOM 2969 N N . LEU B 1 15 ? -3.754 -23.422 -11.938 1 89.69 15 LEU B N 1
ATOM 2970 C CA . LEU B 1 15 ? -2.764 -22.375 -12.164 1 89.69 15 LEU B CA 1
ATOM 2971 C C . LEU B 1 15 ? -3.432 -21.016 -12.273 1 89.69 15 LEU B C 1
ATOM 2973 O O . LEU B 1 15 ? -2.906 -20.016 -11.766 1 89.69 15 LEU B O 1
ATOM 2977 N N . LEU B 1 16 ? -4.621 -20.969 -12.844 1 90.94 16 LEU B N 1
ATOM 2978 C CA . LEU B 1 16 ? -5.379 -19.719 -12.945 1 90.94 16 LEU B CA 1
ATOM 2979 C C . LEU B 1 16 ? -5.832 -19.266 -11.562 1 90.94 16 LEU B C 1
ATOM 2981 O O . LEU B 1 16 ? -5.883 -18.062 -11.297 1 90.94 16 LEU B O 1
ATOM 2985 N N . LEU B 1 17 ? -6.141 -20.203 -10.766 1 90.19 17 LEU B N 1
ATOM 2986 C CA . LEU B 1 17 ? -6.543 -19.875 -9.398 1 90.19 17 LEU B CA 1
ATOM 2987 C C . LEU B 1 17 ? -5.383 -19.25 -8.633 1 90.19 17 LEU B C 1
ATOM 2989 O O . LEU B 1 17 ? -5.566 -18.281 -7.898 1 90.19 17 LEU B O 1
ATOM 2993 N N . LEU B 1 18 ? -4.223 -19.891 -8.812 1 90.38 18 LEU B N 1
ATOM 2994 C CA . LEU B 1 18 ? -3.041 -19.344 -8.141 1 90.38 18 LEU B CA 1
ATOM 2995 C C . LEU B 1 18 ? -2.738 -17.938 -8.633 1 90.38 18 LEU B C 1
ATOM 2997 O O . LEU B 1 18 ? -2.504 -17.031 -7.824 1 90.38 18 LEU B O 1
ATOM 3001 N N . GLY B 1 19 ? -2.781 -17.797 -9.953 1 90.88 19 GLY B N 1
ATOM 3002 C CA . GLY B 1 19 ? -2.568 -16.469 -10.5 1 90.88 19 GLY B CA 1
ATOM 3003 C C . GLY B 1 19 ? -3.645 -15.484 -10.102 1 90.88 19 GLY B C 1
ATOM 3004 O O . GLY B 1 19 ? -3.344 -14.336 -9.766 1 90.88 19 GLY B O 1
ATOM 3005 N N . GLY B 1 20 ? -4.887 -15.914 -10.133 1 91.12 20 GLY B N 1
ATOM 3006 C CA . GLY B 1 20 ? -6.004 -15.055 -9.766 1 91.12 20 GLY B CA 1
ATOM 3007 C C . GLY B 1 20 ? -5.953 -14.578 -8.328 1 91.12 20 GLY B C 1
ATOM 3008 O O . GLY B 1 20 ? -6.156 -13.398 -8.055 1 91.12 20 GLY B O 1
ATOM 3009 N N . ILE B 1 21 ? -5.637 -15.469 -7.445 1 90.62 21 ILE B N 1
ATOM 3010 C CA . ILE B 1 21 ? -5.551 -15.125 -6.027 1 90.62 21 ILE B CA 1
ATOM 3011 C C . ILE B 1 21 ? -4.391 -14.156 -5.801 1 90.62 21 ILE B C 1
ATOM 3013 O O . ILE B 1 21 ? -4.496 -13.234 -4.988 1 90.62 21 ILE B O 1
ATOM 3017 N N . SER B 1 22 ? -3.299 -14.414 -6.508 1 91.25 22 SER B N 1
ATOM 3018 C CA . SER B 1 22 ? -2.146 -13.523 -6.395 1 91.25 22 SER B CA 1
ATOM 3019 C C . SER B 1 22 ? -2.492 -12.109 -6.855 1 91.25 22 SER B C 1
ATOM 3021 O O . SER B 1 22 ? -2.166 -11.133 -6.176 1 91.25 22 SER B O 1
ATOM 3023 N N . ILE B 1 23 ? -3.223 -12 -7.934 1 91.31 23 ILE B N 1
ATOM 3024 C CA . ILE B 1 23 ? -3.59 -10.703 -8.477 1 91.31 23 ILE B CA 1
ATOM 3025 C C . ILE B 1 23 ? -4.633 -10.039 -7.582 1 91.31 23 ILE B C 1
ATOM 3027 O O . ILE B 1 23 ? -4.574 -8.828 -7.34 1 91.31 23 ILE B O 1
ATOM 3031 N N . LEU B 1 24 ? -5.547 -10.789 -7.055 1 90.44 24 LEU B N 1
ATOM 3032 C CA . LEU B 1 24 ? -6.551 -10.258 -6.133 1 90.44 24 LEU B CA 1
ATOM 3033 C C . LEU B 1 24 ? -5.891 -9.719 -4.867 1 90.44 24 LEU B C 1
ATOM 3035 O O . LEU B 1 24 ? -6.324 -8.703 -4.328 1 90.44 24 LEU B O 1
ATOM 3039 N N . GLY B 1 25 ? -4.852 -10.516 -4.426 1 88.25 25 GLY B N 1
ATOM 3040 C CA . GLY B 1 25 ? -4.102 -10.031 -3.277 1 88.25 25 GLY B CA 1
ATOM 3041 C C . GLY B 1 25 ? -3.42 -8.703 -3.533 1 88.25 25 GLY B C 1
ATOM 3042 O O . GLY B 1 25 ? -3.412 -7.824 -2.666 1 88.25 25 GLY B O 1
ATOM 3043 N N . LEU B 1 26 ? -2.938 -8.508 -4.73 1 87.56 26 LEU B N 1
ATOM 3044 C CA . LEU B 1 26 ? -2.289 -7.262 -5.121 1 87.56 26 LEU B CA 1
ATOM 3045 C C . LEU B 1 26 ? -3.293 -6.117 -5.156 1 87.56 26 LEU B C 1
ATOM 3047 O O . LEU B 1 26 ? -3.012 -5.023 -4.652 1 87.56 26 LEU B O 1
ATOM 3051 N N . ILE B 1 27 ? -4.441 -6.406 -5.742 1 88.5 27 ILE B N 1
ATOM 3052 C CA . ILE B 1 27 ? -5.48 -5.391 -5.859 1 88.5 27 ILE B CA 1
ATOM 3053 C C . ILE B 1 27 ? -5.98 -5.004 -4.469 1 88.5 27 ILE B C 1
ATOM 3055 O O . ILE B 1 27 ? -6.18 -3.822 -4.18 1 88.5 27 ILE B O 1
ATOM 3059 N N . PHE B 1 28 ? -6.109 -5.922 -3.633 1 87.88 28 PHE B N 1
ATOM 3060 C CA . PHE B 1 28 ? -6.555 -5.672 -2.268 1 87.88 28 PHE B CA 1
ATOM 3061 C C . PHE B 1 28 ? -5.555 -4.801 -1.52 1 87.88 28 PHE B C 1
ATOM 3063 O O . PHE B 1 28 ? -5.934 -3.826 -0.87 1 87.88 28 PHE B O 1
ATOM 3070 N N . MET B 1 29 ? -4.359 -5.148 -1.634 1 84 29 MET B N 1
ATOM 3071 C CA . MET B 1 29 ? -3.311 -4.395 -0.957 1 84 29 MET B CA 1
ATOM 3072 C C . MET B 1 29 ? -3.221 -2.975 -1.504 1 84 29 MET B C 1
ATOM 3074 O O . MET B 1 29 ? -3.045 -2.021 -0.742 1 84 29 MET B O 1
ATOM 3078 N N . GLY B 1 30 ? -3.277 -2.906 -2.818 1 82.69 30 GLY B N 1
ATOM 3079 C CA . GLY B 1 30 ? -3.203 -1.591 -3.434 1 82.69 30 GLY B CA 1
ATOM 3080 C C . GLY B 1 30 ? -4.359 -0.686 -3.049 1 82.69 30 GLY B C 1
ATOM 3081 O O . GLY B 1 30 ? -4.156 0.487 -2.727 1 82.69 30 GLY B O 1
ATOM 3082 N N . THR B 1 31 ? -5.605 -1.177 -3.023 1 85.31 31 THR B N 1
ATOM 3083 C CA . THR B 1 31 ? -6.797 -0.397 -2.703 1 85.31 31 THR B CA 1
ATOM 3084 C C . THR B 1 31 ? -6.777 0.038 -1.24 1 85.31 31 THR B C 1
ATOM 3086 O O . THR B 1 31 ? -7.102 1.186 -0.925 1 85.31 31 THR B O 1
ATOM 3089 N N . GLU B 1 32 ? -6.387 -0.883 -0.398 1 83.62 32 GLU B N 1
ATOM 3090 C CA . GLU B 1 32 ? -6.309 -0.558 1.022 1 83.62 32 GLU B CA 1
ATOM 3091 C C . GLU B 1 32 ? -5.277 0.538 1.282 1 83.62 32 GLU B C 1
ATOM 3093 O O . GLU B 1 32 ? -5.496 1.416 2.119 1 83.62 32 GLU B O 1
ATOM 3098 N N . SER B 1 33 ? -4.188 0.516 0.588 1 80.88 33 SER B N 1
ATOM 3099 C CA . SER B 1 33 ? -3.135 1.513 0.755 1 80.88 33 SER B CA 1
ATOM 3100 C C . SER B 1 33 ? -3.611 2.898 0.333 1 80.88 33 SER B C 1
ATOM 3102 O O . SER B 1 33 ? -3.32 3.891 1.002 1 80.88 33 SER B O 1
ATOM 3104 N N . VAL B 1 34 ? -4.398 2.926 -0.728 1 81.88 34 VAL B N 1
ATOM 3105 C CA . VAL B 1 34 ? -4.871 4.203 -1.256 1 81.88 34 VAL B CA 1
ATOM 3106 C C . VAL B 1 34 ? -5.902 4.809 -0.304 1 81.88 34 VAL B C 1
ATOM 3108 O O . VAL B 1 34 ? -5.871 6.008 -0.031 1 81.88 34 VAL B O 1
ATOM 3111 N N . ILE B 1 35 ? -6.766 4.027 0.233 1 82.88 35 ILE B N 1
ATOM 3112 C CA . ILE B 1 35 ? -7.801 4.504 1.143 1 82.88 35 ILE B CA 1
ATOM 3113 C C . ILE B 1 35 ? -7.16 5.047 2.418 1 82.88 35 ILE B C 1
ATOM 3115 O O . ILE B 1 35 ? -7.516 6.129 2.887 1 82.88 35 ILE B O 1
ATOM 3119 N N . THR B 1 36 ? -6.18 4.34 2.934 1 80.56 36 THR B N 1
ATOM 3120 C CA . THR B 1 36 ? -5.527 4.77 4.168 1 80.56 36 THR B CA 1
ATOM 3121 C C . THR B 1 36 ? -4.695 6.027 3.928 1 80.56 36 THR B C 1
ATOM 3123 O O . THR B 1 36 ? -4.664 6.926 4.77 1 80.56 36 THR B O 1
ATOM 3126 N N . ALA B 1 37 ? -4.062 6.105 2.807 1 80.88 37 ALA B N 1
ATOM 3127 C CA . ALA B 1 37 ? -3.271 7.285 2.463 1 80.88 37 ALA B CA 1
ATOM 3128 C C . ALA B 1 37 ? -4.156 8.523 2.357 1 80.88 37 ALA B C 1
ATOM 3130 O O . ALA B 1 37 ? -3.74 9.625 2.727 1 80.88 37 ALA B O 1
ATOM 3131 N N . ARG B 1 38 ? -5.34 8.328 1.854 1 83.44 38 ARG B N 1
ATOM 3132 C CA . ARG B 1 38 ? -6.285 9.438 1.755 1 83.44 38 ARG B CA 1
ATOM 3133 C C . ARG B 1 38 ? -6.648 9.977 3.135 1 83.44 38 ARG B C 1
ATOM 3135 O O . ARG B 1 38 ? -6.727 11.188 3.334 1 83.44 38 ARG B O 1
ATOM 3142 N N . GLN B 1 39 ? -6.828 9.102 4.043 1 83.06 39 GLN B N 1
ATOM 3143 C CA . GLN B 1 39 ? -7.207 9.492 5.395 1 83.06 39 GLN B CA 1
ATOM 3144 C C . GLN B 1 39 ? -6.062 10.227 6.094 1 83.06 39 GLN B C 1
ATOM 3146 O O . GLN B 1 39 ? -6.293 11.195 6.82 1 83.06 39 GLN B O 1
ATOM 3151 N N . ILE B 1 40 ? -4.863 9.758 5.867 1 82.19 40 ILE B N 1
ATOM 3152 C CA . ILE B 1 40 ? -3.689 10.406 6.441 1 82.19 40 ILE B CA 1
ATOM 3153 C C . ILE B 1 40 ? -3.533 11.805 5.848 1 82.19 40 ILE B C 1
ATOM 3155 O O . ILE B 1 40 ? -3.264 12.773 6.57 1 82.19 40 ILE B O 1
ATOM 3159 N N . ASN B 1 41 ? -3.781 11.898 4.578 1 83.94 41 ASN B N 1
ATOM 3160 C CA . ASN B 1 41 ? -3.66 13.188 3.9 1 83.94 41 ASN B CA 1
ATOM 3161 C C . ASN B 1 41 ? -4.746 14.164 4.348 1 83.94 41 ASN B C 1
ATOM 3163 O O . ASN B 1 41 ? -4.535 15.375 4.352 1 83.94 41 ASN B O 1
ATOM 3167 N N . GLU B 1 42 ? -5.898 13.648 4.676 1 85.31 42 GLU B N 1
ATOM 3168 C CA . GLU B 1 42 ? -7.012 14.484 5.129 1 85.31 42 GLU B CA 1
ATOM 3169 C C . GLU B 1 42 ? -6.656 15.227 6.414 1 85.31 42 GLU B C 1
ATOM 3171 O O . GLU B 1 42 ? -7.102 16.359 6.629 1 85.31 42 GLU B O 1
ATOM 3176 N N . ALA B 1 43 ? -5.844 14.602 7.227 1 83.81 43 ALA B N 1
ATOM 3177 C CA . ALA B 1 43 ? -5.414 15.266 8.453 1 83.81 43 ALA B CA 1
ATOM 3178 C C . ALA B 1 43 ? -4.625 16.531 8.148 1 83.81 43 ALA B C 1
ATOM 3180 O O . ALA B 1 43 ? -4.898 17.594 8.711 1 83.81 43 ALA B O 1
ATOM 3181 N N . SER B 1 44 ? -3.68 16.438 7.238 1 84.44 44 SER B N 1
ATOM 3182 C CA . SER B 1 44 ? -2.877 17.594 6.855 1 84.44 44 SER B CA 1
ATOM 3183 C C . SER B 1 44 ? -3.734 18.672 6.199 1 84.44 44 SER B C 1
ATOM 3185 O O . SER B 1 44 ? -3.533 19.859 6.438 1 84.44 44 SER B O 1
ATOM 3187 N N . THR B 1 45 ? -4.711 18.25 5.418 1 85.75 45 THR B N 1
ATOM 3188 C CA . THR B 1 45 ? -5.598 19.188 4.727 1 85.75 45 THR B CA 1
ATOM 3189 C C . THR B 1 45 ? -6.508 19.891 5.719 1 85.75 45 THR B C 1
ATOM 3191 O O . THR B 1 45 ? -6.699 21.109 5.629 1 85.75 45 THR B O 1
ATOM 3194 N N . GLU B 1 46 ? -7.004 19.125 6.633 1 87.94 46 GLU B N 1
ATOM 3195 C CA . GLU B 1 46 ? -7.875 19.719 7.645 1 87.94 46 GLU B CA 1
ATOM 3196 C C . GLU B 1 46 ? -7.121 20.719 8.508 1 87.94 46 GLU B C 1
ATOM 3198 O O . GLU B 1 46 ? -7.645 21.797 8.82 1 87.94 46 GLU B O 1
ATOM 3203 N N . ILE B 1 47 ? -5.91 20.391 8.867 1 90.56 47 ILE B N 1
ATOM 3204 C CA . ILE B 1 47 ? -5.109 21.297 9.695 1 90.56 47 ILE B CA 1
ATOM 3205 C C . ILE B 1 47 ? -4.816 22.578 8.93 1 90.56 47 ILE B C 1
ATOM 3207 O O . ILE B 1 47 ? -5.09 23.672 9.422 1 90.56 47 ILE B O 1
ATOM 3211 N N . SER B 1 48 ? -4.363 22.438 7.715 1 88.81 48 SER B N 1
ATOM 3212 C CA . SER B 1 48 ? -3.879 23.562 6.938 1 88.81 48 SER B CA 1
ATOM 3213 C C . SER B 1 48 ? -5.031 24.438 6.445 1 88.81 48 SER B C 1
ATOM 3215 O O . SER B 1 48 ? -4.914 25.656 6.379 1 88.81 48 SER B O 1
ATOM 3217 N N . GLN B 1 49 ? -6.211 23.906 6.184 1 88.25 49 GLN B N 1
ATOM 3218 C CA . GLN B 1 49 ? -7.254 24.656 5.488 1 88.25 49 GLN B CA 1
ATOM 3219 C C . GLN B 1 49 ? -8.391 25.016 6.441 1 88.25 49 GLN B C 1
ATOM 3221 O O . GLN B 1 49 ? -9.227 25.859 6.113 1 88.25 49 GLN B O 1
ATOM 3226 N N . SER B 1 50 ? -8.367 24.422 7.609 1 90.69 50 SER B N 1
ATOM 3227 C CA . SER B 1 50 ? -9.453 24.75 8.531 1 90.69 50 SER B CA 1
ATOM 3228 C C . SER B 1 50 ? -8.914 25.25 9.867 1 90.69 50 SER B C 1
ATOM 3230 O O . SER B 1 50 ? -9.094 26.406 10.219 1 90.69 50 SER B O 1
ATOM 3232 N N . TRP B 1 51 ? -8.039 24.469 10.523 1 92.81 51 TRP B N 1
ATOM 3233 C CA . TRP B 1 51 ? -7.602 24.781 11.875 1 92.81 51 TRP B CA 1
ATOM 3234 C C . TRP B 1 51 ? -6.648 25.984 11.875 1 92.81 51 TRP B C 1
ATOM 3236 O O . TRP B 1 51 ? -6.793 26.891 12.688 1 92.81 51 TRP B O 1
ATOM 3246 N N . VAL B 1 52 ? -5.699 26.016 10.93 1 93.56 52 VAL B N 1
ATOM 3247 C CA . VAL B 1 52 ? -4.672 27.062 10.914 1 93.56 52 VAL B CA 1
ATOM 3248 C C . VAL B 1 52 ? -5.309 28.406 10.609 1 93.56 52 VAL B C 1
ATOM 3250 O O . VAL B 1 52 ? -5.129 29.375 11.367 1 93.56 52 VAL B O 1
ATOM 3253 N N . PRO B 1 53 ? -6.125 28.547 9.539 1 93.88 53 PRO B N 1
ATOM 3254 C CA . PRO B 1 53 ? -6.758 29.844 9.305 1 93.88 53 PRO B CA 1
ATOM 3255 C C . PRO B 1 53 ? -7.625 30.297 10.477 1 93.88 53 PRO B C 1
ATOM 3257 O O . PRO B 1 53 ? -7.668 31.5 10.789 1 93.88 53 PRO B O 1
ATOM 3260 N N . ALA B 1 54 ? -8.32 29.375 11.133 1 96.38 54 ALA B N 1
ATOM 3261 C CA . ALA B 1 54 ? -9.148 29.719 12.289 1 96.38 54 ALA B CA 1
ATOM 3262 C C . ALA B 1 54 ? -8.305 30.312 13.414 1 96.38 54 ALA B C 1
ATOM 3264 O O . ALA B 1 54 ? -8.688 31.297 14.023 1 96.38 54 ALA B O 1
ATOM 3265 N N . ILE B 1 55 ? -7.137 29.719 13.656 1 95.75 55 ILE B N 1
ATOM 3266 C CA . ILE B 1 55 ? -6.219 30.203 14.68 1 95.75 55 ILE B CA 1
ATOM 3267 C C . ILE B 1 55 ? -5.746 31.609 14.32 1 95.75 55 ILE B C 1
ATOM 3269 O O . ILE B 1 55 ? -5.75 32.5 15.164 1 95.75 55 ILE B O 1
ATOM 3273 N N . ILE B 1 56 ? -5.383 31.812 13.078 1 94.75 56 ILE B N 1
ATOM 3274 C CA . ILE B 1 56 ? -4.828 33.094 12.609 1 94.75 56 ILE B CA 1
ATOM 3275 C C . ILE B 1 56 ? -5.879 34.188 12.742 1 94.75 56 ILE B C 1
ATOM 3277 O O . ILE B 1 56 ? -5.602 35.25 13.297 1 94.75 56 ILE B O 1
ATOM 3281 N N . ILE B 1 57 ? -7.082 33.906 12.281 1 96.25 57 ILE B N 1
ATOM 3282 C CA . ILE B 1 57 ? -8.141 34.906 12.344 1 96.25 57 ILE B CA 1
ATOM 3283 C C . ILE B 1 57 ? -8.43 35.281 13.797 1 96.25 57 ILE B C 1
ATOM 3285 O O . ILE B 1 57 ? -8.562 36.438 14.133 1 96.25 57 ILE B O 1
ATOM 3289 N N . ALA B 1 58 ? -8.508 34.281 14.695 1 97.31 58 ALA B N 1
ATOM 3290 C CA . ALA B 1 58 ? -8.766 34.531 16.109 1 97.31 58 ALA B CA 1
ATOM 3291 C C . ALA B 1 58 ? -7.676 35.406 16.719 1 97.31 58 ALA B C 1
ATOM 3293 O O . ALA B 1 58 ? -7.965 36.375 17.438 1 97.31 58 ALA B O 1
ATOM 3294 N N . GLU B 1 59 ? -6.492 35.062 16.438 1 95.69 59 GLU B N 1
ATOM 3295 C CA . GLU B 1 59 ? -5.359 35.812 16.953 1 95.69 59 GLU B CA 1
ATOM 3296 C C . GLU B 1 59 ? -5.336 37.219 16.375 1 95.69 59 GLU B C 1
ATOM 3298 O O . GLU B 1 59 ? -5.031 38.188 17.078 1 95.69 59 GLU B O 1
ATOM 3303 N N . GLU B 1 60 ? -5.598 37.375 15.102 1 94.62 60 GLU B N 1
ATOM 3304 C CA . GLU B 1 60 ? -5.621 38.688 14.469 1 94.62 60 GLU B CA 1
ATOM 3305 C C . GLU B 1 60 ? -6.762 39.531 15.016 1 94.62 60 GLU B C 1
ATOM 3307 O O . GLU B 1 60 ? -6.609 40.75 15.172 1 94.62 60 GLU B O 1
ATOM 3312 N N . LEU B 1 61 ? -7.883 38.906 15.172 1 97.25 61 LEU B N 1
ATOM 3313 C CA . LEU B 1 61 ? -8.977 39.625 15.82 1 97.25 61 LEU B CA 1
ATOM 3314 C C . LEU B 1 61 ? -8.547 40.156 17.188 1 97.25 61 LEU B C 1
ATOM 3316 O O . LEU B 1 61 ? -8.828 41.312 17.516 1 97.25 61 LEU B O 1
ATOM 3320 N N . ASN B 1 62 ? -7.875 39.312 17.953 1 96.25 62 ASN B N 1
ATOM 3321 C CA . ASN B 1 62 ? -7.379 39.75 19.266 1 96.25 62 ASN B CA 1
ATOM 3322 C C . ASN B 1 62 ? -6.457 40.93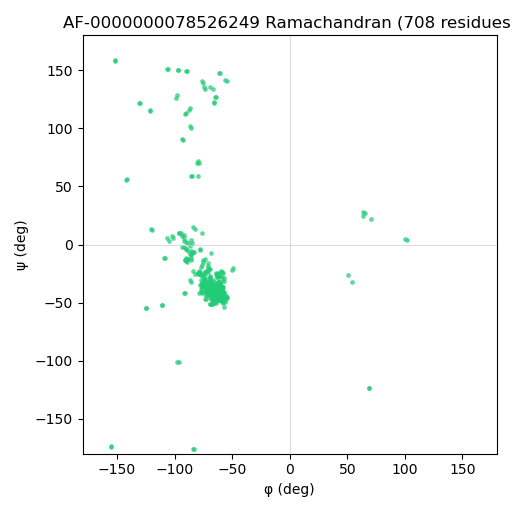8 19.141 1 96.25 62 ASN B C 1
ATOM 3324 O O . ASN B 1 62 ? -6.574 41.906 19.922 1 96.25 62 ASN B O 1
ATOM 3328 N N . THR B 1 63 ? -5.562 40.875 18.203 1 93.12 63 THR B N 1
ATOM 3329 C CA . THR B 1 63 ? -4.656 42 17.953 1 93.12 63 THR B CA 1
ATOM 3330 C C . THR B 1 63 ? -5.434 43.25 17.578 1 93.12 63 THR B C 1
ATOM 3332 O O . THR B 1 63 ? -5.125 44.344 18.047 1 93.12 63 THR B O 1
ATOM 3335 N N . ARG B 1 64 ? -6.391 43.125 16.703 1 94.81 64 ARG B N 1
ATOM 3336 C CA . ARG B 1 64 ? -7.176 44.281 16.25 1 94.81 64 ARG B CA 1
ATOM 3337 C C . ARG B 1 64 ? -7.957 44.906 17.391 1 94.81 64 ARG B C 1
ATOM 3339 O O . ARG B 1 64 ? -8.172 46.094 17.422 1 94.81 64 ARG B O 1
ATOM 3346 N N . THR B 1 65 ? -8.438 44.062 18.344 1 96.69 65 THR B N 1
ATOM 3347 C CA . THR B 1 65 ? -9.117 44.625 19.516 1 96.69 65 THR B CA 1
ATOM 3348 C C . THR B 1 65 ? -8.164 45.5 20.344 1 96.69 65 THR B C 1
ATOM 3350 O O . THR B 1 65 ? -8.562 46.531 20.859 1 96.69 65 THR B O 1
ATOM 3353 N N . SER B 1 66 ? -6.961 44.969 20.453 1 94.69 66 SER B N 1
ATOM 3354 C CA . SER B 1 66 ? -5.957 45.781 21.141 1 94.69 66 SER B CA 1
ATOM 3355 C C . SER B 1 66 ? -5.688 47.094 20.406 1 94.69 66 SER B C 1
ATOM 3357 O O . SER B 1 66 ? -5.535 48.156 21.031 1 94.69 66 SER B O 1
ATOM 3359 N N . ASP B 1 67 ? -5.656 47.031 19.062 1 92.94 67 ASP B N 1
ATOM 3360 C CA . ASP B 1 67 ? -5.469 48.25 18.25 1 92.94 67 ASP B CA 1
ATOM 3361 C C . ASP B 1 67 ? -6.586 49.25 18.5 1 92.94 67 ASP B C 1
ATOM 3363 O O . ASP B 1 67 ? -6.34 50.469 18.562 1 92.94 67 ASP B O 1
ATOM 3367 N N . TYR B 1 68 ? -7.754 48.75 18.547 1 96.81 68 TYR B N 1
ATOM 3368 C CA . TYR B 1 68 ? -8.898 49.625 18.828 1 96.81 68 TYR B CA 1
ATOM 3369 C C . TYR B 1 68 ? -8.727 50.312 20.172 1 96.81 68 TYR B C 1
ATOM 3371 O O . TYR B 1 68 ? -8.938 51.531 20.281 1 96.81 68 TYR B O 1
ATOM 3379 N N . ARG B 1 69 ? -8.359 49.562 21.172 1 95.25 69 ARG B N 1
ATOM 3380 C CA . ARG B 1 69 ? -8.203 50.125 22.516 1 95.25 69 ARG B CA 1
ATOM 3381 C C . ARG B 1 69 ? -7.109 51.188 22.531 1 95.25 69 ARG B C 1
ATOM 3383 O O . ARG B 1 69 ? -7.227 52.188 23.25 1 95.25 69 ARG B O 1
ATOM 3390 N N . ILE B 1 70 ? -6.09 51 21.812 1 93 70 ILE B N 1
ATOM 3391 C CA . ILE B 1 70 ? -5.008 51.969 21.719 1 93 70 ILE B CA 1
ATOM 3392 C C . ILE B 1 70 ? -5.555 53.281 21.172 1 93 70 ILE B C 1
ATOM 3394 O O . ILE B 1 70 ? -5.234 54.344 21.703 1 93 70 ILE B O 1
ATOM 3398 N N . LYS B 1 71 ? -6.34 53.188 20.125 1 94 71 LYS B N 1
ATOM 3399 C CA . LYS B 1 71 ? -6.941 54.406 19.578 1 94 71 LYS B CA 1
ATOM 3400 C C . LYS B 1 71 ? -7.848 55.094 20.594 1 94 71 LYS B C 1
ATOM 3402 O O . LYS B 1 71 ? -7.949 56.312 20.609 1 94 71 LYS B O 1
ATOM 3407 N N . GLU B 1 72 ? -8.523 54.312 21.422 1 94.81 72 GLU B N 1
ATOM 3408 C CA . GLU B 1 72 ? -9.344 54.875 22.5 1 94.81 72 GLU B CA 1
ATOM 3409 C C . GLU B 1 72 ? -8.508 55.688 23.469 1 94.81 72 GLU B C 1
ATOM 3411 O O . GLU B 1 72 ? -8.898 56.781 23.875 1 94.81 72 GLU B O 1
ATOM 3416 N N . TYR B 1 73 ? -7.461 55.094 23.844 1 91.94 73 TYR B N 1
ATOM 3417 C CA . TYR B 1 73 ? -6.566 55.812 24.75 1 91.94 73 TYR B CA 1
ATOM 3418 C C . TYR B 1 73 ? -6.102 57.125 24.125 1 91.94 73 TYR B C 1
ATOM 3420 O O . TYR B 1 73 ? -6.062 58.156 24.812 1 91.94 73 TYR B O 1
ATOM 3428 N N . ASN B 1 74 ? -5.777 57.062 22.859 1 91.31 74 ASN B N 1
ATOM 3429 C CA . ASN B 1 74 ? -5.395 58.281 22.156 1 91.31 74 ASN B CA 1
ATOM 3430 C C . ASN B 1 74 ? -6.508 59.344 22.188 1 91.31 74 ASN B C 1
ATOM 3432 O O . ASN B 1 74 ? -6.254 60.531 22.391 1 91.31 74 ASN B O 1
ATOM 3436 N N . HIS B 1 75 ? -7.641 58.875 21.953 1 93.19 75 HIS B N 1
ATOM 3437 C CA . HIS B 1 75 ? -8.805 59.75 21.922 1 93.19 75 HIS B CA 1
ATOM 3438 C C . HIS B 1 75 ? -9.016 60.438 23.281 1 93.19 75 HIS B C 1
ATOM 3440 O O . HIS B 1 75 ? -9.336 61.625 23.344 1 93.19 75 HIS B O 1
ATOM 3446 N N . VAL B 1 76 ? -8.82 59.719 24.375 1 90.5 76 VAL B N 1
ATOM 3447 C CA . VAL B 1 76 ? -9.039 60.219 25.719 1 90.5 76 VAL B CA 1
ATOM 3448 C C . VAL B 1 76 ? -7.992 61.281 26.047 1 90.5 76 VAL B C 1
ATOM 3450 O O . VAL B 1 76 ? -8.297 62.281 26.719 1 90.5 76 VAL B O 1
ATOM 3453 N N . ILE B 1 77 ? -6.883 61.125 25.562 1 85.81 77 ILE B N 1
ATOM 3454 C CA . ILE B 1 77 ? -5.773 62 25.938 1 85.81 77 ILE B CA 1
ATOM 3455 C C . ILE B 1 77 ? -5.785 63.25 25.062 1 85.81 77 ILE B C 1
ATOM 3457 O O . ILE B 1 77 ? -5.41 64.312 25.516 1 85.81 77 ILE B O 1
ATOM 3461 N N . THR B 1 78 ? -6.27 62.969 23.812 1 85.69 78 THR B N 1
ATOM 3462 C CA . THR B 1 78 ? -6.234 64.125 22.891 1 85.69 78 THR B CA 1
ATOM 3463 C C . THR B 1 78 ? -7.312 65.125 23.234 1 85.69 78 THR B C 1
ATOM 3465 O O . THR B 1 78 ? -8.391 64.75 23.703 1 85.69 78 THR B O 1
ATOM 3468 N N . GLY B 1 79 ? -7.062 66.375 23.266 1 79.75 79 GLY B N 1
ATOM 3469 C CA . GLY B 1 79 ? -8.031 67.438 23.531 1 79.75 79 GLY B CA 1
ATOM 3470 C C . GLY B 1 79 ? -8.422 68.25 22.281 1 79.75 79 GLY B C 1
ATOM 3471 O O . GLY B 1 79 ? -9.266 69.125 22.344 1 79.75 79 GLY B O 1
ATOM 3472 N N . ASP B 1 80 ? -7.938 67.812 21.141 1 88 80 ASP B N 1
ATOM 3473 C CA . ASP B 1 80 ? -8.18 68.5 19.875 1 88 80 ASP B CA 1
ATOM 3474 C C . ASP B 1 80 ? -9.289 67.875 19.078 1 88 80 ASP B C 1
ATOM 3476 O O . ASP B 1 80 ? -9.25 66.625 18.859 1 88 80 ASP B O 1
ATOM 3480 N N . SER B 1 81 ? -10.258 68.688 18.703 1 91.5 81 SER B N 1
ATOM 3481 C CA . SER B 1 81 ? -11.43 68.125 18.016 1 91.5 81 SER B CA 1
ATOM 3482 C C . SER B 1 81 ? -11.055 67.562 16.656 1 91.5 81 SER B C 1
ATOM 3484 O O . SER B 1 81 ? -11.633 66.562 16.234 1 91.5 81 SER B O 1
ATOM 3486 N N . ARG B 1 82 ? -10.164 68.062 15.992 1 93.19 82 ARG B N 1
ATOM 3487 C CA . ARG B 1 82 ? -9.734 67.5 14.703 1 93.19 82 ARG B CA 1
ATOM 3488 C C . ARG B 1 82 ? -9.086 66.125 14.859 1 93.19 82 ARG B C 1
ATOM 3490 O O . ARG B 1 82 ? -9.344 65.25 14.07 1 93.19 82 ARG B O 1
ATOM 3497 N N . ASP B 1 83 ? -8.281 66.062 15.836 1 91.5 83 ASP B N 1
ATOM 3498 C CA . ASP B 1 83 ? -7.621 64.812 16.109 1 91.5 83 ASP B CA 1
ATOM 3499 C C . ASP B 1 83 ? -8.633 63.719 16.562 1 91.5 83 ASP B C 1
ATOM 3501 O O . ASP B 1 83 ? -8.508 62.562 16.219 1 91.5 83 ASP B O 1
ATOM 3505 N N . MET B 1 84 ? -9.578 64.188 17.344 1 94.62 84 MET B N 1
ATOM 3506 C CA . MET B 1 84 ? -10.609 63.25 17.797 1 94.62 84 MET B CA 1
ATOM 3507 C C . MET B 1 84 ? -11.414 62.719 16.625 1 94.62 84 MET B C 1
ATOM 3509 O O . MET B 1 84 ? -11.758 61.531 16.594 1 94.62 84 MET B O 1
ATOM 3513 N N . ASP B 1 85 ? -11.656 63.594 15.633 1 95.44 85 ASP B N 1
ATOM 3514 C CA . ASP B 1 85 ? -12.359 63.156 14.43 1 95.44 85 ASP B CA 1
ATOM 3515 C C . ASP B 1 85 ? -11.555 62.094 13.68 1 95.44 85 ASP B C 1
ATOM 3517 O O . ASP B 1 85 ? -12.102 61.094 13.219 1 95.44 85 ASP B O 1
ATOM 3521 N N . ARG B 1 86 ? -10.328 62.375 13.539 1 94.94 86 ARG B N 1
ATOM 3522 C CA . ARG B 1 86 ? -9.445 61.438 12.852 1 94.94 86 ARG B CA 1
ATOM 3523 C C . ARG B 1 86 ? -9.406 60.094 13.57 1 94.94 86 ARG B C 1
ATOM 3525 O O . ARG B 1 86 ? -9.508 59.031 12.93 1 94.94 86 ARG B O 1
ATOM 3532 N N . LEU B 1 87 ? -9.25 60.094 14.844 1 95.38 87 LEU B N 1
ATOM 3533 C CA . LEU B 1 87 ? -9.188 58.906 15.648 1 95.38 87 LEU B CA 1
ATOM 3534 C C . LEU B 1 87 ? -10.5 58.125 15.562 1 95.38 87 LEU B C 1
ATOM 3536 O O . LEU B 1 87 ? -10.5 56.875 15.469 1 95.38 87 LEU B O 1
ATOM 3540 N N . GLU B 1 88 ? -11.586 58.812 15.625 1 96.69 88 GLU B N 1
ATOM 3541 C CA . GLU B 1 88 ? -12.883 58.156 15.5 1 96.69 88 GLU B CA 1
ATOM 3542 C C . GLU B 1 88 ? -13.031 57.469 14.148 1 96.69 88 GLU B C 1
ATOM 3544 O O . GLU B 1 88 ? -13.617 56.406 14.055 1 96.69 88 GLU B O 1
ATOM 3549 N N . SER B 1 89 ? -12.516 58.094 13.133 1 97 89 SER B N 1
ATOM 3550 C CA . SER B 1 89 ? -12.523 57.469 11.812 1 97 89 SER B CA 1
ATOM 3551 C C . SER B 1 89 ? -11.68 56.219 11.797 1 97 89 SER B C 1
ATOM 3553 O O . SER B 1 89 ? -12.094 55.188 11.234 1 97 89 SER B O 1
ATOM 3555 N N . GLU B 1 90 ? -10.516 56.219 12.32 1 96.12 90 GLU B N 1
ATOM 3556 C CA . GLU B 1 90 ? -9.648 55.062 12.406 1 96.12 90 GLU B CA 1
ATOM 3557 C C . GLU B 1 90 ? -10.297 53.938 13.227 1 96.12 90 GLU B C 1
ATOM 3559 O O . GLU B 1 90 ? -10.195 52.781 12.867 1 96.12 90 GLU B O 1
ATOM 3564 N N . MET B 1 91 ? -10.898 54.344 14.305 1 97.12 91 MET B N 1
ATOM 3565 C CA . MET B 1 91 ? -11.586 53.375 15.156 1 97.12 91 MET B CA 1
ATOM 3566 C C . MET B 1 91 ? -12.719 52.688 14.398 1 97.12 91 MET B C 1
ATOM 3568 O O . MET B 1 91 ? -12.922 51.5 14.539 1 97.12 91 MET B O 1
ATOM 3572 N N . THR B 1 92 ? -13.438 53.469 13.586 1 97.19 92 THR B N 1
ATOM 3573 C CA . THR B 1 92 ? -14.508 52.906 12.766 1 97.19 92 THR B CA 1
ATOM 3574 C C . THR B 1 92 ? -13.953 51.906 11.773 1 97.19 92 THR B C 1
ATOM 3576 O O . THR B 1 92 ? -14.547 50.844 11.562 1 97.19 92 THR B O 1
ATOM 3579 N N . GLN B 1 93 ? -12.852 52.188 11.195 1 97.06 93 GLN B N 1
ATOM 3580 C CA . GLN B 1 93 ? -12.211 51.25 10.266 1 97.06 93 GLN B CA 1
ATOM 3581 C C . GLN B 1 93 ? -11.812 49.969 10.977 1 97.06 93 GLN B C 1
ATOM 3583 O O . GLN B 1 93 ? -11.992 48.875 10.438 1 97.06 93 GLN B O 1
ATOM 3588 N N . ILE B 1 94 ? -11.211 50.062 12.133 1 97.38 94 ILE B N 1
ATOM 3589 C CA . ILE B 1 94 ? -10.812 48.875 12.898 1 97.38 94 ILE B CA 1
ATOM 3590 C C . ILE B 1 94 ? -12.047 48.031 13.242 1 97.38 94 ILE B C 1
ATOM 3592 O O . ILE B 1 94 ? -12 46.812 13.18 1 97.38 94 ILE B O 1
ATOM 3596 N N . ARG B 1 95 ? -13.109 48.75 13.633 1 97.44 95 ARG B N 1
ATOM 3597 C CA . ARG B 1 95 ? -14.359 48.062 13.922 1 97.44 95 ARG B CA 1
ATOM 3598 C C . ARG B 1 95 ? -14.836 47.281 12.711 1 97.44 95 ARG B C 1
ATOM 3600 O O . ARG B 1 95 ? -15.305 46.156 12.844 1 97.44 95 ARG B O 1
ATOM 3607 N N . GLU B 1 96 ? -14.727 47.812 11.562 1 97.19 96 GLU B N 1
ATOM 3608 C CA . GLU B 1 96 ? -15.117 47.156 10.336 1 97.19 96 GLU B CA 1
ATOM 3609 C C . GLU B 1 96 ? -14.234 45.938 10.07 1 97.19 96 GLU B C 1
ATOM 3611 O O . GLU B 1 96 ? -14.719 44.875 9.648 1 97.19 96 GLU B O 1
ATOM 3616 N N . ASP B 1 97 ? -13 46.094 10.242 1 96.62 97 ASP B N 1
ATOM 3617 C CA . ASP B 1 97 ? -12.07 45 10.07 1 96.62 97 ASP B CA 1
ATOM 3618 C C . ASP B 1 97 ? -12.406 43.844 11.023 1 96.62 97 ASP B C 1
ATOM 3620 O O . ASP B 1 97 ? -12.336 42.656 10.641 1 96.62 97 ASP B O 1
ATOM 3624 N N . ILE B 1 98 ? -12.68 44.219 12.258 1 97.88 98 ILE B N 1
ATOM 3625 C CA . ILE B 1 98 ? -13.023 43.219 13.258 1 97.88 98 ILE B CA 1
ATOM 3626 C C . ILE B 1 98 ? -14.305 42.5 12.844 1 97.88 98 ILE B C 1
ATOM 3628 O O . ILE B 1 98 ? -14.391 41.281 12.914 1 97.88 98 ILE B O 1
ATOM 3632 N N . THR B 1 99 ? -15.281 43.25 12.406 1 97.44 99 THR B N 1
ATOM 3633 C CA . THR B 1 99 ? -16.531 42.656 11.922 1 97.44 99 THR B CA 1
ATOM 3634 C C . THR B 1 99 ? -16.25 41.719 10.758 1 97.44 99 THR B C 1
ATOM 3636 O O . THR B 1 99 ? -16.828 40.625 10.703 1 97.44 99 THR B O 1
ATOM 3639 N N . ARG B 1 100 ? -15.438 42.125 9.883 1 97 100 ARG B N 1
ATOM 3640 C CA . ARG B 1 100 ? -15.055 41.25 8.773 1 97 100 ARG B CA 1
ATOM 3641 C C . ARG B 1 100 ? -14.352 40 9.266 1 97 100 ARG B C 1
ATOM 3643 O O . ARG B 1 100 ? -14.562 38.906 8.719 1 97 100 ARG B O 1
ATOM 3650 N N . GLY B 1 101 ? -13.508 40.188 10.234 1 97.31 101 GLY B N 1
ATOM 3651 C CA . GLY B 1 101 ? -12.836 39.031 10.828 1 97.31 101 GLY B CA 1
ATOM 3652 C C . GLY B 1 101 ? -13.805 38 11.383 1 97.31 101 GLY B C 1
ATOM 3653 O O . GLY B 1 101 ? -13.633 36.812 11.164 1 97.31 101 GLY B O 1
ATOM 3654 N N . PHE B 1 102 ? -14.828 38.5 12.086 1 97.56 102 PHE B N 1
ATOM 3655 C CA . PHE B 1 102 ? -15.844 37.594 12.617 1 97.56 102 PHE B CA 1
ATOM 3656 C C . PHE B 1 102 ? -16.578 36.875 11.484 1 97.56 102 PHE B C 1
ATOM 3658 O O . PHE B 1 102 ? -16.859 35.688 11.578 1 97.56 102 PHE B O 1
ATOM 3665 N N . THR B 1 103 ? -16.859 37.562 10.422 1 96.88 103 THR B N 1
ATOM 3666 C CA . THR B 1 103 ? -17.547 37 9.273 1 96.88 103 THR B CA 1
ATOM 3667 C C . THR B 1 103 ? -16.688 35.938 8.578 1 96.88 103 THR B C 1
ATOM 3669 O O . THR B 1 103 ? -17.156 34.875 8.234 1 96.88 103 THR B O 1
ATOM 3672 N N . ASP B 1 104 ? -15.453 36.281 8.336 1 96 104 ASP B N 1
ATOM 3673 C CA . ASP B 1 104 ? -14.523 35.375 7.688 1 96 104 ASP B CA 1
ATOM 3674 C C . ASP B 1 104 ? -14.375 34.062 8.492 1 96 104 ASP B C 1
ATOM 3676 O O . ASP B 1 104 ? -14.234 33 7.914 1 96 104 ASP B O 1
ATOM 3680 N N . TYR B 1 105 ? -14.414 34.25 9.82 1 97.38 105 TYR B N 1
ATOM 3681 C CA . TYR B 1 105 ? -14.219 33.094 10.695 1 97.38 105 TYR B CA 1
ATOM 3682 C C . TYR B 1 105 ? -15.328 32.062 10.492 1 97.38 105 TYR B C 1
ATOM 3684 O O . TYR B 1 105 ? -15.117 30.875 10.703 1 97.38 105 TYR B O 1
ATOM 3692 N N . GLU B 1 106 ? -16.5 32.438 10.023 1 95.38 106 GLU B N 1
ATOM 3693 C CA . GLU B 1 106 ? -17.641 31.547 9.828 1 95.38 106 GLU B CA 1
ATOM 3694 C C . GLU B 1 106 ? -17.328 30.469 8.797 1 95.38 106 GLU B C 1
ATOM 3696 O O . GLU B 1 106 ? -17.844 29.344 8.883 1 95.38 106 GLU B O 1
ATOM 3701 N N . LEU B 1 107 ? -16.438 30.766 7.922 1 94.19 107 LEU B N 1
ATOM 3702 C CA . LEU B 1 107 ? -16.062 29.828 6.859 1 94.19 107 LEU B CA 1
ATOM 3703 C C . LEU B 1 107 ? -15.188 28.703 7.402 1 94.19 107 LEU B C 1
ATOM 3705 O O . LEU B 1 107 ? -15.023 27.672 6.75 1 94.19 107 LEU B O 1
ATOM 3709 N N . TYR B 1 108 ? -14.672 28.922 8.617 1 94.94 108 TYR B N 1
ATOM 3710 C CA . TYR B 1 108 ? -13.68 27.984 9.109 1 94.94 108 TYR B CA 1
ATOM 3711 C C . TYR B 1 108 ? -14.148 27.312 10.406 1 94.94 108 TYR B C 1
ATOM 3713 O O . TYR B 1 108 ? -13.352 26.688 11.109 1 94.94 108 TYR B O 1
ATOM 3721 N N . ILE B 1 109 ? -15.453 27.484 10.719 1 94.62 109 ILE B N 1
ATOM 3722 C CA . ILE B 1 109 ? -15.992 26.844 11.922 1 94.62 109 ILE B CA 1
ATOM 3723 C C . ILE B 1 109 ? -15.922 25.328 11.789 1 94.62 109 ILE B C 1
ATOM 3725 O O . ILE B 1 109 ? -16.391 24.766 10.797 1 94.62 109 ILE B O 1
ATOM 3729 N N . THR B 1 110 ? -15.32 24.703 12.773 1 90.06 110 THR B N 1
ATOM 3730 C CA . THR B 1 110 ? -15.039 23.266 12.688 1 90.06 110 THR B CA 1
ATOM 3731 C C . THR B 1 110 ? -16.188 22.453 13.281 1 90.06 110 THR B C 1
ATOM 3733 O O . THR B 1 110 ? -16.516 21.391 12.773 1 90.06 110 THR B O 1
ATOM 3736 N N . ASN B 1 111 ? -16.734 22.891 14.398 1 92.06 111 ASN B N 1
ATOM 3737 C CA . ASN B 1 111 ? -17.828 22.172 15.047 1 92.06 111 ASN B CA 1
ATOM 3738 C C . ASN B 1 111 ? -18.672 23.094 15.914 1 92.06 111 ASN B C 1
ATOM 3740 O O . ASN B 1 111 ? -18.469 24.312 15.906 1 92.06 111 ASN B O 1
ATOM 3744 N N . GLU B 1 112 ? -19.609 22.641 16.656 1 95.06 112 GLU B N 1
ATOM 3745 C CA . GLU B 1 112 ? -20.562 23.438 17.422 1 95.06 112 GLU B CA 1
ATOM 3746 C C . GLU B 1 112 ? -19.875 24.125 18.609 1 95.06 112 GLU B C 1
ATOM 3748 O O . GLU B 1 112 ? -20.25 25.234 18.984 1 95.06 112 GLU B O 1
ATOM 3753 N N . SER B 1 113 ? -18.906 23.453 19.188 1 96.12 113 SER B N 1
ATOM 3754 C CA . SER B 1 113 ? -18.156 24.062 20.266 1 96.12 113 SER B CA 1
ATOM 3755 C C . SER B 1 113 ? -17.375 25.297 19.781 1 96.12 113 SER B C 1
ATOM 3757 O O . SER B 1 113 ? -17.312 26.312 20.484 1 96.12 113 SER B O 1
ATOM 3759 N N . ASP B 1 114 ? -16.844 25.094 18.609 1 96.56 114 ASP B N 1
ATOM 3760 C CA . ASP B 1 114 ? -16.141 26.203 17.984 1 96.56 114 ASP B CA 1
ATOM 3761 C C . ASP B 1 114 ? -17.078 27.391 17.734 1 96.56 114 ASP B C 1
ATOM 3763 O O . ASP B 1 114 ? -16.734 28.531 18.062 1 96.56 114 ASP B O 1
ATOM 3767 N N . ARG B 1 115 ? -18.188 27.125 17.234 1 96.44 115 ARG B N 1
ATOM 3768 C CA . ARG B 1 115 ? -19.188 28.141 16.953 1 96.44 115 ARG B CA 1
ATOM 3769 C C . ARG B 1 115 ? -19.609 28.891 18.219 1 96.44 115 ARG B C 1
ATOM 3771 O O . ARG B 1 115 ? -19.672 30.109 18.234 1 96.44 115 ARG B O 1
ATOM 3778 N N . LYS B 1 116 ? -19.828 28.156 19.234 1 97.44 116 LYS B N 1
ATOM 3779 C CA . LYS B 1 116 ? -20.266 28.734 20.5 1 97.44 116 LYS B CA 1
ATOM 3780 C C . LYS B 1 116 ? -19.172 29.625 21.094 1 97.44 116 LYS B C 1
ATOM 3782 O O . LYS B 1 116 ? -19.469 30.719 21.609 1 97.44 116 LYS B O 1
ATOM 3787 N N . LEU B 1 117 ? -17.953 29.141 21.031 1 97.62 117 LEU B N 1
ATOM 3788 C CA . LEU B 1 117 ? -16.828 29.922 21.562 1 97.62 117 LEU B CA 1
ATOM 3789 C C . LEU B 1 117 ? -16.703 31.25 20.828 1 97.62 117 LEU B C 1
ATOM 3791 O O . LEU B 1 117 ? -16.5 32.281 21.438 1 97.62 117 LEU B O 1
ATOM 3795 N N . MET B 1 118 ? -16.875 31.188 19.516 1 97.62 118 MET B N 1
ATOM 3796 C CA . MET B 1 118 ? -16.734 32.406 18.719 1 97.62 118 MET B CA 1
ATOM 3797 C C . MET B 1 118 ? -17.891 33.375 18.953 1 97.62 118 MET B C 1
ATOM 3799 O O . MET B 1 118 ? -17.703 34.562 19.016 1 97.62 118 MET B O 1
ATOM 3803 N N . GLU B 1 119 ? -19.016 32.812 19.109 1 97.19 119 GLU B N 1
ATOM 3804 C CA . GLU B 1 119 ? -20.188 33.625 19.406 1 97.19 119 GLU B CA 1
ATOM 3805 C C . GLU B 1 119 ? -20.047 34.312 20.766 1 97.19 119 GLU B C 1
ATOM 3807 O O . GLU B 1 119 ? -20.406 35.469 20.906 1 97.19 119 GLU B O 1
ATOM 3812 N N . GLU B 1 120 ? -19.547 33.594 21.688 1 97.81 120 GLU B N 1
ATOM 3813 C CA . GLU B 1 120 ? -19.297 34.156 23 1 97.81 120 GLU B CA 1
ATOM 3814 C C . GLU B 1 120 ? -18.25 35.281 22.938 1 97.81 120 GLU B C 1
ATOM 3816 O O . GLU B 1 120 ? -18.406 36.312 23.578 1 97.81 120 GLU B O 1
ATOM 3821 N N . ALA B 1 121 ? -17.203 35.031 22.188 1 98.12 121 ALA B N 1
ATOM 3822 C CA . ALA B 1 121 ? -16.156 36.031 22.016 1 98.12 121 ALA B CA 1
ATOM 3823 C C . ALA B 1 121 ? -16.719 37.281 21.344 1 98.12 121 ALA B C 1
ATOM 3825 O O . ALA B 1 121 ? -16.391 38.406 21.75 1 98.12 121 ALA B O 1
ATOM 3826 N N . GLU B 1 122 ? -17.516 37.094 20.328 1 97.94 122 GLU B N 1
ATOM 3827 C CA . GLU B 1 122 ? -18.141 38.219 19.641 1 97.94 122 GLU B CA 1
ATOM 3828 C C . GLU B 1 122 ? -19.078 38.969 20.578 1 97.94 122 GLU B C 1
ATOM 3830 O O . GLU B 1 122 ? -19.141 40.219 20.531 1 97.94 122 GLU B O 1
ATOM 3835 N N . GLY B 1 123 ? -19.766 38.25 21.375 1 98 123 GLY B N 1
ATOM 3836 C CA . GLY B 1 123 ? -20.625 38.875 22.359 1 98 123 GLY B CA 1
ATOM 3837 C C . GLY B 1 123 ? -19.859 39.719 23.344 1 98 123 GLY B C 1
ATOM 3838 O O . GLY B 1 123 ? -20.297 40.844 23.672 1 98 123 GLY B O 1
ATOM 3839 N N . GLU B 1 124 ? -18.766 39.188 23.844 1 98.12 124 GLU B N 1
ATOM 3840 C CA . GLU B 1 124 ? -17.938 39.969 24.766 1 98.12 124 GLU B CA 1
ATOM 3841 C C . GLU B 1 124 ? -17.391 41.219 24.094 1 98.12 124 GLU B C 1
ATOM 3843 O O . GLU B 1 124 ? -17.312 42.281 24.719 1 98.12 124 GLU B O 1
ATOM 3848 N N . TRP B 1 125 ? -17 41.125 22.875 1 98.06 125 TRP B N 1
ATOM 3849 C CA . TRP B 1 125 ? -16.516 42.281 22.125 1 98.06 125 TRP B CA 1
ATOM 3850 C C . TRP B 1 125 ? -17.609 43.312 21.969 1 98.06 125 TRP B C 1
ATOM 3852 O O . TRP B 1 125 ? -17.359 44.531 22.109 1 98.06 125 TRP B O 1
ATOM 3862 N N . ASN B 1 126 ? -18.828 42.906 21.688 1 97.88 126 ASN B N 1
ATOM 3863 C CA . ASN B 1 126 ? -19.953 43.844 21.531 1 97.88 126 ASN B CA 1
ATOM 3864 C C . ASN B 1 126 ? -20.25 44.562 22.844 1 97.88 126 ASN B C 1
ATOM 3866 O O . ASN B 1 126 ? -20.578 45.75 22.828 1 97.88 126 ASN B O 1
ATOM 3870 N N . LYS B 1 127 ? -20.125 43.844 23.938 1 97.81 127 LYS B N 1
ATOM 3871 C CA . LYS B 1 127 ? -20.281 44.5 25.234 1 97.81 127 LYS B CA 1
ATOM 3872 C C . LYS B 1 127 ? -19.219 45.594 25.422 1 97.81 127 LYS B C 1
ATOM 3874 O O . LYS B 1 127 ? -19.531 46.688 25.922 1 97.81 127 LYS B O 1
ATOM 3879 N N . TYR B 1 128 ? -18.031 45.219 25 1 98.06 128 TYR B N 1
ATOM 3880 C CA . TYR B 1 128 ? -16.938 46.188 25.078 1 98.06 128 TYR B CA 1
ATOM 3881 C C . TYR B 1 128 ? -17.234 47.406 24.219 1 98.06 128 TYR B C 1
ATOM 3883 O O . TYR B 1 128 ? -17.016 48.531 24.656 1 98.06 128 TYR B O 1
ATOM 3891 N N . LEU B 1 129 ? -17.75 47.219 23.031 1 97.5 129 LEU B N 1
ATOM 3892 C CA . LEU B 1 129 ? -18.016 48.281 22.094 1 97.5 129 LEU B CA 1
ATOM 3893 C C . LEU B 1 129 ? -19.109 49.219 22.641 1 97.5 129 LEU B C 1
ATOM 3895 O O . LEU B 1 129 ? -19.031 50.438 22.453 1 97.5 129 LEU B O 1
ATOM 3899 N N . GLU B 1 130 ? -20.094 48.656 23.234 1 96.94 130 GLU B N 1
ATOM 3900 C CA . GLU B 1 130 ? -21.156 49.469 23.828 1 96.94 130 GLU B CA 1
ATOM 3901 C C . GLU B 1 130 ? -20.609 50.406 24.891 1 96.94 130 GLU B C 1
ATOM 3903 O O . GLU B 1 130 ? -20.984 51.594 24.938 1 96.94 130 GLU B O 1
ATOM 3908 N N . TYR B 1 131 ? -19.766 49.812 25.703 1 97.31 131 TYR B N 1
ATOM 3909 C CA . TYR B 1 131 ? -19.156 50.625 26.734 1 97.31 131 TYR B CA 1
ATOM 3910 C C . TYR B 1 131 ? -18.234 51.688 26.125 1 97.31 131 TYR B C 1
ATOM 3912 O O . TYR B 1 131 ? -18.156 52.812 26.594 1 97.31 131 TYR B O 1
ATOM 3920 N N . SER B 1 132 ? -17.531 51.281 25.125 1 97 132 SER B N 1
ATOM 3921 C CA . SER B 1 132 ? -16.625 52.188 24.422 1 97 132 SER B CA 1
ATOM 3922 C C . SER B 1 132 ? -17.375 53.375 23.844 1 97 132 SER B C 1
ATOM 3924 O O . SER B 1 132 ? -16.891 54.5 23.891 1 97 132 SER B O 1
ATOM 3926 N N . ASP B 1 133 ? -18.531 53.188 23.25 1 96.62 133 ASP B N 1
ATOM 3927 C CA . ASP B 1 133 ? -19.328 54.25 22.656 1 96.62 133 ASP B CA 1
ATOM 3928 C C . ASP B 1 133 ? -19.703 55.312 23.719 1 96.62 133 ASP B C 1
ATOM 3930 O O . ASP B 1 133 ? -19.688 56.5 23.453 1 96.62 133 ASP B O 1
ATOM 3934 N N . ARG B 1 134 ? -19.969 54.812 24.875 1 95.88 134 ARG B N 1
ATOM 3935 C CA . ARG B 1 134 ? -20.266 55.719 25.984 1 95.88 134 ARG B CA 1
ATOM 3936 C C . ARG B 1 134 ? -19.031 56.5 26.391 1 95.88 134 ARG B C 1
ATOM 3938 O O . ARG B 1 134 ? -19.109 57.719 26.656 1 95.88 134 ARG B O 1
ATOM 3945 N N . LEU B 1 135 ? -18 55.812 26.422 1 96.19 135 LEU B N 1
ATOM 3946 C CA . LEU B 1 135 ? -16.719 56.406 26.797 1 96.19 135 LEU B CA 1
ATOM 3947 C C . LEU B 1 135 ? -16.328 57.5 25.828 1 96.19 135 LEU B C 1
ATOM 3949 O O . LEU B 1 135 ? -15.859 58.562 26.25 1 96.19 135 LEU B O 1
ATOM 3953 N N . LEU B 1 136 ? -16.531 57.312 24.562 1 95.62 136 LEU B N 1
ATOM 3954 C CA . LEU B 1 136 ? -16.109 58.25 23.531 1 95.62 136 LEU B CA 1
ATOM 3955 C C . LEU B 1 136 ? -16.938 59.531 23.609 1 95.62 136 LEU B C 1
ATOM 3957 O O . LEU B 1 136 ? -16.438 60.625 23.312 1 95.62 136 LEU B O 1
ATOM 3961 N N . VAL B 1 137 ? -18.219 59.438 24.031 1 95.12 137 VAL B N 1
ATOM 3962 C CA . VAL B 1 137 ? -19.078 60.594 24.188 1 95.12 137 VAL B CA 1
ATOM 3963 C C . VAL B 1 137 ? -18.531 61.469 25.312 1 95.12 137 VAL B C 1
ATOM 3965 O O . VAL B 1 137 ? -18.469 62.688 25.172 1 95.12 137 VAL B O 1
ATOM 3968 N N . ILE B 1 138 ? -18.109 60.844 26.375 1 95.44 138 ILE B N 1
ATOM 3969 C CA . ILE B 1 138 ? -17.562 61.562 27.516 1 95.44 138 ILE B CA 1
ATOM 3970 C C . ILE B 1 138 ? -16.219 62.188 27.141 1 95.44 138 ILE B C 1
ATOM 3972 O O . ILE B 1 138 ? -15.938 63.344 27.484 1 95.44 138 ILE B O 1
ATOM 3976 N N . SER B 1 139 ? -15.445 61.469 26.453 1 94.75 139 SER B N 1
ATOM 3977 C CA . SER B 1 139 ? -14.141 61.938 26 1 94.75 139 SER B CA 1
ATOM 3978 C C . SER B 1 139 ? -14.281 63.125 25.062 1 94.75 139 SER B C 1
ATOM 3980 O O . SER B 1 139 ? -13.508 64.062 25.141 1 94.75 139 SER B O 1
ATOM 3982 N N . ARG B 1 140 ? -15.227 63.156 24.156 1 93.62 140 ARG B N 1
ATOM 3983 C CA . ARG B 1 140 ? -15.453 64.188 23.188 1 93.62 140 ARG B CA 1
ATOM 3984 C C . ARG B 1 140 ? -15.82 65.5 23.891 1 93.62 140 ARG B C 1
ATOM 3986 O O . ARG B 1 140 ? -15.602 66.625 23.344 1 93.62 140 ARG B O 1
ATOM 3993 N N . GLN B 1 141 ? -16.359 65.375 25.094 1 93.56 141 GLN B N 1
ATOM 3994 C CA . GLN B 1 141 ? -16.703 66.562 25.891 1 93.56 141 GLN B CA 1
ATOM 3995 C C . GLN B 1 141 ? -15.508 67.062 26.703 1 93.56 141 GLN B C 1
ATOM 3997 O O . GLN B 1 141 ? -15.633 67.938 27.531 1 93.56 141 GLN B O 1
ATOM 4002 N N . ASN B 1 142 ? -14.398 66.438 26.516 1 90.56 142 ASN B N 1
ATOM 4003 C CA . ASN B 1 142 ? -13.117 66.75 27.141 1 90.56 142 ASN B CA 1
ATOM 4004 C C . ASN B 1 142 ? -13.172 66.562 28.656 1 90.56 142 ASN B C 1
ATOM 4006 O O . ASN B 1 142 ? -12.531 67.312 29.391 1 90.56 142 ASN B O 1
ATOM 4010 N N . HIS B 1 143 ? -14.031 65.688 29.078 1 91.56 143 HIS B N 1
ATOM 4011 C CA . HIS B 1 143 ? -13.969 65.188 30.453 1 91.56 143 HIS B CA 1
ATOM 4012 C C . HIS B 1 143 ? -12.898 64.125 30.594 1 91.56 143 HIS B C 1
ATOM 4014 O O . HIS B 1 143 ? -13.211 62.969 30.875 1 91.56 143 HIS B O 1
ATOM 4020 N N . THR B 1 144 ? -11.711 64.562 30.547 1 88.62 144 THR B N 1
ATOM 4021 C CA . THR B 1 144 ? -10.562 63.656 30.391 1 88.62 144 THR B CA 1
ATOM 4022 C C . THR B 1 144 ? -10.398 62.75 31.594 1 88.62 144 THR B C 1
ATOM 4024 O O . THR B 1 144 ? -10.156 61.562 31.453 1 88.62 144 THR B O 1
ATOM 4027 N N . GLN B 1 145 ? -10.508 63.312 32.812 1 88.75 145 GLN B N 1
ATOM 4028 C CA . GLN B 1 145 ? -10.305 62.5 34 1 88.75 145 GLN B CA 1
ATOM 4029 C C . GLN B 1 145 ? -11.391 61.438 34.125 1 88.75 145 GLN B C 1
ATOM 4031 O O . GLN B 1 145 ? -11.109 60.281 34.469 1 88.75 145 GLN B O 1
ATOM 4036 N N . GLU B 1 146 ? -12.562 61.844 33.844 1 93.06 146 GLU B N 1
ATOM 4037 C CA . GLU B 1 146 ? -13.672 60.906 33.906 1 93.06 146 GLU B CA 1
ATOM 4038 C C . GLU B 1 146 ? -13.516 59.781 32.875 1 93.06 146 GLU B C 1
ATOM 4040 O O . GLU B 1 146 ? -13.758 58.625 33.188 1 93.06 146 GLU B O 1
ATOM 4045 N N . ALA B 1 147 ? -13.18 60.156 31.672 1 93.88 147 ALA B N 1
ATOM 4046 C CA . ALA B 1 147 ? -12.969 59.219 30.594 1 93.88 147 ALA B CA 1
ATOM 4047 C C . ALA B 1 147 ? -11.836 58.25 30.938 1 93.88 147 ALA B C 1
ATOM 4049 O O . ALA B 1 147 ? -11.914 57.062 30.656 1 93.88 147 ALA B O 1
ATOM 4050 N N . PHE B 1 148 ? -10.875 58.781 31.516 1 90.5 148 PHE B N 1
ATOM 4051 C CA . PHE B 1 148 ? -9.727 57.969 31.891 1 90.5 148 PHE B CA 1
ATOM 4052 C C . PHE B 1 148 ? -10.102 56.969 32.969 1 90.5 148 PHE B C 1
ATOM 4054 O O . PHE B 1 148 ? -9.688 55.812 32.938 1 90.5 148 PHE B O 1
ATOM 4061 N N . ASP B 1 149 ? -10.859 57.406 34 1 91.31 149 ASP B N 1
ATOM 4062 C CA . ASP B 1 149 ? -11.336 56.5 35.031 1 91.31 149 ASP B CA 1
ATOM 4063 C C . ASP B 1 149 ? -12.164 55.344 34.438 1 91.31 149 ASP B C 1
ATOM 4065 O O . ASP B 1 149 ? -12.094 54.219 34.938 1 91.31 149 ASP B O 1
ATOM 4069 N N . MET B 1 150 ? -12.82 55.625 33.375 1 93.88 150 MET B N 1
ATOM 4070 C CA . MET B 1 150 ? -13.641 54.625 32.688 1 93.88 150 MET B CA 1
ATOM 4071 C C . MET B 1 150 ? -12.758 53.625 31.969 1 93.88 150 MET B C 1
ATOM 4073 O O . MET B 1 150 ? -13.008 52.406 32.031 1 93.88 150 MET B O 1
ATOM 4077 N N . ILE B 1 151 ? -11.789 54.094 31.266 1 92.94 151 ILE B N 1
ATOM 4078 C CA . ILE B 1 151 ? -10.984 53.219 30.406 1 92.94 151 ILE B CA 1
ATOM 4079 C C . ILE B 1 151 ? -10.148 52.281 31.266 1 92.94 151 ILE B C 1
ATOM 4081 O O . ILE B 1 151 ? -9.93 51.125 30.891 1 92.94 151 ILE B O 1
ATOM 4085 N N . ILE B 1 152 ? -9.68 52.688 32.469 1 89.19 152 ILE B N 1
ATOM 4086 C CA . ILE B 1 152 ? -8.805 51.875 33.281 1 89.19 152 ILE B CA 1
ATOM 4087 C C . ILE B 1 152 ? -9.641 51 34.219 1 89.19 152 ILE B C 1
ATOM 4089 O O . ILE B 1 152 ? -9.133 50.031 34.812 1 89.19 152 ILE B O 1
ATOM 4093 N N . GLY B 1 153 ? -10.93 51.25 34.406 1 91 153 GLY B N 1
ATOM 4094 C CA . GLY B 1 153 ? -11.812 50.531 35.281 1 91 153 GLY B CA 1
ATOM 4095 C C . GLY B 1 153 ? -12.625 49.438 34.594 1 91 153 GLY B C 1
ATOM 4096 O O . GLY B 1 153 ? -12.078 48.438 34.156 1 91 153 GLY B O 1
ATOM 4097 N N . ASP B 1 154 ? -13.883 49.812 34.344 1 93.38 154 ASP B N 1
ATOM 4098 C CA . ASP B 1 154 ? -14.82 48.844 33.781 1 93.38 154 ASP B CA 1
ATOM 4099 C C . ASP B 1 154 ? -14.438 48.469 32.344 1 93.38 154 ASP B C 1
ATOM 4101 O O . ASP B 1 154 ? -14.594 47.344 31.938 1 93.38 154 ASP B O 1
ATOM 4105 N N . SER B 1 155 ? -14.016 49.406 31.625 1 95.75 155 SER B N 1
ATOM 4106 C CA . SER B 1 155 ? -13.625 49.156 30.234 1 95.75 155 SER B CA 1
ATOM 4107 C C . SER B 1 155 ? -12.508 48.125 30.156 1 95.75 155 SER B C 1
ATOM 4109 O O . SER B 1 155 ? -12.469 47.312 29.234 1 95.75 155 SER B O 1
ATOM 4111 N N . ARG B 1 156 ? -11.617 48.125 31.078 1 93.38 156 ARG B N 1
ATOM 4112 C CA . ARG B 1 156 ? -10.492 47.219 31.094 1 93.38 156 ARG B CA 1
ATOM 4113 C C . ARG B 1 156 ? -10.984 45.781 31.234 1 93.38 156 ARG B C 1
ATOM 4115 O O . ARG B 1 156 ? -10.508 44.875 30.531 1 93.38 156 ARG B O 1
ATOM 4122 N N . GLN B 1 157 ? -11.883 45.625 32.188 1 95 157 GLN B N 1
ATOM 4123 C CA . GLN B 1 157 ? -12.414 44.281 32.406 1 95 157 GLN B CA 1
ATOM 4124 C C . GLN B 1 157 ? -13.133 43.781 31.156 1 95 157 GLN B C 1
ATOM 4126 O O . GLN B 1 157 ? -12.984 42.594 30.781 1 95 157 GLN B O 1
ATOM 4131 N N . LEU B 1 158 ? -13.938 44.594 30.578 1 97 158 LEU B N 1
ATOM 4132 C CA . LEU B 1 158 ? -14.648 44.219 29.344 1 97 158 LEU B CA 1
ATOM 4133 C C . LEU B 1 158 ? -13.664 43.875 28.234 1 97 158 LEU B C 1
ATOM 4135 O O . LEU B 1 158 ? -13.883 42.938 27.484 1 97 158 LEU B O 1
ATOM 4139 N N . PHE B 1 159 ? -12.625 44.594 28.141 1 96.44 159 PHE B N 1
ATOM 4140 C CA . PHE B 1 159 ? -11.586 44.344 27.141 1 96.44 159 PHE B CA 1
ATOM 4141 C C . PHE B 1 159 ? -10.906 43 27.406 1 96.44 159 PHE B C 1
ATOM 4143 O O . PHE B 1 159 ? -10.695 42.219 26.469 1 96.44 159 PHE B O 1
ATOM 4150 N N . ASP B 1 160 ? -10.562 42.75 28.641 1 94.62 160 ASP B N 1
ATOM 4151 C CA . ASP B 1 160 ? -9.914 41.5 29 1 94.62 160 ASP B CA 1
ATOM 4152 C C . ASP B 1 160 ? -10.805 40.312 28.688 1 94.62 160 ASP B C 1
ATOM 4154 O O . ASP B 1 160 ? -10.32 39.281 28.219 1 94.62 160 ASP B O 1
ATOM 4158 N N . ASP B 1 161 ? -12.016 40.5 28.953 1 96.69 161 ASP B N 1
ATOM 4159 C CA . ASP B 1 161 ? -12.961 39.438 28.656 1 96.69 161 ASP B CA 1
ATOM 4160 C C . ASP B 1 161 ? -13.031 39.156 27.156 1 96.69 161 ASP B C 1
ATOM 4162 O O . ASP B 1 161 ? -13.062 38 26.734 1 96.69 161 ASP B O 1
ATOM 4166 N N . ALA B 1 162 ? -13.102 40.188 26.344 1 96.75 162 ALA B N 1
ATOM 4167 C CA . ALA B 1 162 ? -13.133 40.031 24.891 1 96.75 162 ALA B CA 1
ATOM 4168 C C . ALA B 1 162 ? -11.859 39.375 24.375 1 96.75 162 ALA B C 1
ATOM 4170 O O . ALA B 1 162 ? -11.914 38.469 23.547 1 96.75 162 ALA B O 1
ATOM 4171 N N . SER B 1 163 ? -10.75 39.844 24.859 1 96.19 163 SER B N 1
ATOM 4172 C CA . SER B 1 163 ? -9.453 39.312 24.469 1 96.19 163 SER B CA 1
ATOM 4173 C C . SER B 1 163 ? -9.328 37.844 24.844 1 96.19 163 SER B C 1
ATOM 4175 O O . SER B 1 163 ? -8.906 37.031 24.031 1 96.19 163 SER B O 1
ATOM 4177 N N . ASP B 1 164 ? -9.711 37.562 26.094 1 95.38 164 ASP B N 1
ATOM 4178 C CA . ASP B 1 164 ? -9.656 36.188 26.578 1 95.38 164 ASP B CA 1
ATOM 4179 C C . ASP B 1 164 ? -10.547 35.25 25.75 1 95.38 164 ASP B C 1
ATOM 4181 O O . ASP B 1 164 ? -10.195 34.094 25.5 1 95.38 164 ASP B O 1
ATOM 4185 N N . GLY B 1 165 ? -11.727 35.75 25.438 1 97 165 GLY B N 1
ATOM 4186 C CA . GLY B 1 165 ? -12.609 34.969 24.578 1 97 165 GLY B CA 1
ATOM 4187 C C . GLY B 1 165 ? -11.969 34.562 23.266 1 97 165 GLY B C 1
ATOM 4188 O O . GLY B 1 165 ? -12.086 33.406 22.828 1 97 165 GLY B O 1
ATOM 4189 N N . LEU B 1 166 ? -11.328 35.469 22.609 1 97.5 166 LEU B N 1
ATOM 4190 C CA . LEU B 1 166 ? -10.672 35.188 21.328 1 97.5 166 LEU B CA 1
ATOM 4191 C C . LEU B 1 166 ? -9.492 34.25 21.516 1 97.5 166 LEU B C 1
ATOM 4193 O O . LEU B 1 166 ? -9.234 33.406 20.641 1 97.5 166 LEU B O 1
ATOM 4197 N N . LEU B 1 167 ? -8.758 34.344 22.625 1 95.56 167 LEU B N 1
ATOM 4198 C CA . LEU B 1 167 ? -7.645 33.438 22.922 1 95.56 167 LEU B CA 1
ATOM 4199 C C . LEU B 1 167 ? -8.148 32.031 23.156 1 95.56 167 LEU B C 1
ATOM 4201 O O . LEU B 1 167 ? -7.477 31.062 22.797 1 95.56 167 LEU B O 1
ATOM 4205 N N . LYS B 1 168 ? -9.312 31.953 23.781 1 96.62 168 LYS B N 1
ATOM 4206 C CA . LYS B 1 168 ? -9.922 30.641 23.953 1 96.62 168 LYS B CA 1
ATOM 4207 C C . LYS B 1 168 ? -10.25 30 22.625 1 96.62 168 LYS B C 1
ATOM 4209 O O . LYS B 1 168 ? -10.094 28.781 22.453 1 96.62 168 LYS B O 1
ATOM 4214 N N . VAL B 1 169 ? -10.75 30.781 21.703 1 97.44 169 VAL B N 1
ATOM 4215 C CA . VAL B 1 169 ? -11.055 30.281 20.375 1 97.44 169 VAL B CA 1
ATOM 4216 C C . VAL B 1 169 ? -9.773 29.797 19.703 1 97.44 169 VAL B C 1
ATOM 4218 O O . VAL B 1 169 ? -9.742 28.719 19.109 1 97.44 169 VAL B O 1
ATOM 4221 N N . ALA B 1 170 ? -8.719 30.562 19.75 1 96.5 170 ALA B N 1
ATOM 4222 C CA . ALA B 1 170 ? -7.43 30.188 19.172 1 96.5 170 ALA B CA 1
ATOM 4223 C C . ALA B 1 170 ? -6.902 28.891 19.797 1 96.5 170 ALA B C 1
ATOM 4225 O O . ALA B 1 170 ? -6.402 28.016 19.094 1 96.5 170 ALA B O 1
ATOM 4226 N N . ASP B 1 171 ? -7.035 28.812 21.109 1 95.25 171 ASP B N 1
ATOM 4227 C CA . ASP B 1 171 ? -6.559 27.625 21.828 1 95.25 171 ASP B 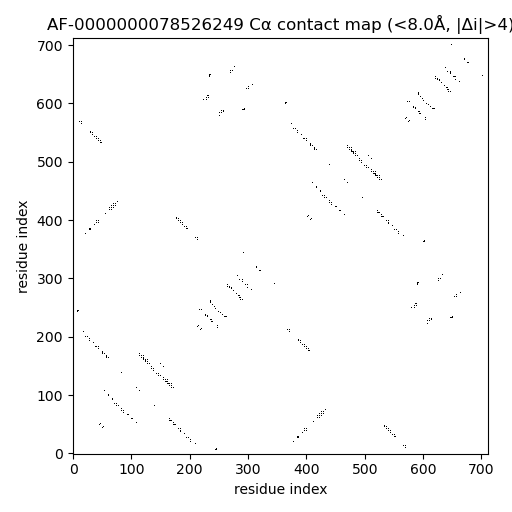CA 1
ATOM 4228 C C . ASP B 1 171 ? -7.359 26.391 21.422 1 95.25 171 ASP B C 1
ATOM 4230 O O . ASP B 1 171 ? -6.801 25.297 21.297 1 95.25 171 ASP B O 1
ATOM 4234 N N . PHE B 1 172 ? -8.648 26.562 21.297 1 96.44 172 PHE B N 1
ATOM 4235 C CA . PHE B 1 172 ? -9.492 25.469 20.859 1 96.44 172 PHE B CA 1
ATOM 4236 C C . PHE B 1 172 ? -9.031 24.938 19.516 1 96.44 172 PHE B C 1
ATOM 4238 O O . PHE B 1 172 ? -8.914 23.719 19.328 1 96.44 172 PHE B O 1
ATOM 4245 N N . ASN B 1 173 ? -8.82 25.812 18.672 1 95.56 173 ASN B N 1
ATOM 4246 C CA . ASN B 1 173 ? -8.414 25.422 17.328 1 95.56 173 ASN B CA 1
ATOM 4247 C C . ASN B 1 173 ? -7 24.859 17.312 1 95.56 173 ASN B C 1
ATOM 4249 O O . ASN B 1 173 ? -6.688 23.969 16.516 1 95.56 173 ASN B O 1
ATOM 4253 N N . ARG B 1 174 ? -6.117 25.406 18.125 1 94.19 174 ARG B N 1
ATOM 4254 C CA . ARG B 1 174 ? -4.789 24.828 18.297 1 94.19 174 ARG B CA 1
ATOM 4255 C C . ARG B 1 174 ? -4.875 23.375 18.734 1 94.19 174 ARG B C 1
ATOM 4257 O O . ARG B 1 174 ? -4.211 22.516 18.156 1 94.19 174 ARG B O 1
ATOM 4264 N N . LYS B 1 175 ? -5.668 23.125 19.75 1 93.94 175 LYS B N 1
ATOM 4265 C CA . LYS B 1 175 ? -5.852 21.766 20.234 1 93.94 175 LYS B CA 1
ATOM 4266 C C . LYS B 1 175 ? -6.473 20.875 19.156 1 93.94 175 LYS B C 1
ATOM 4268 O O . LYS B 1 175 ? -6.156 19.688 19.078 1 93.94 175 LYS B O 1
ATOM 4273 N N . GLY B 1 176 ? -7.355 21.453 18.422 1 93.12 176 GLY B N 1
ATOM 4274 C CA . GLY B 1 176 ? -7.926 20.719 17.297 1 93.12 176 GLY B CA 1
ATOM 4275 C C . GLY B 1 176 ? -6.898 20.328 16.266 1 93.12 176 GLY B C 1
ATOM 4276 O O . GLY B 1 176 ? -6.895 19.188 15.789 1 93.12 176 GLY B O 1
ATOM 4277 N N . ALA B 1 177 ? -6.059 21.25 15.883 1 92.12 177 ALA B N 1
ATOM 4278 C CA . ALA B 1 177 ? -4.984 20.969 14.93 1 92.12 177 ALA B CA 1
ATOM 4279 C C . ALA B 1 177 ? -4.055 19.875 15.453 1 92.12 177 ALA B C 1
ATOM 4281 O O . ALA B 1 177 ? -3.65 18.984 14.703 1 92.12 177 ALA B O 1
ATOM 4282 N N . GLU B 1 178 ? -3.711 19.953 16.734 1 90.81 178 GLU B N 1
ATOM 4283 C CA . GLU B 1 178 ? -2.863 18.938 17.359 1 90.81 178 GLU B CA 1
ATOM 4284 C C . GLU B 1 178 ? -3.539 17.562 17.344 1 90.81 178 GLU B C 1
ATOM 4286 O O . GLU B 1 178 ? -2.895 16.562 17.062 1 90.81 178 GLU B O 1
ATOM 4291 N N . ALA B 1 179 ? -4.77 17.594 17.688 1 90.44 179 ALA B N 1
ATOM 4292 C CA . ALA B 1 179 ? -5.523 16.344 17.703 1 90.44 179 ALA B CA 1
ATOM 4293 C C . ALA B 1 179 ? -5.586 15.727 16.297 1 90.44 179 ALA B C 1
ATOM 4295 O O . ALA B 1 179 ? -5.508 14.508 16.156 1 90.44 179 ALA B O 1
ATOM 4296 N N . ALA B 1 180 ? -5.797 16.547 15.328 1 87.31 180 ALA B N 1
ATOM 4297 C CA . ALA B 1 180 ? -5.828 16.062 13.953 1 87.31 180 ALA B CA 1
ATOM 4298 C C . ALA B 1 180 ? -4.492 15.438 13.562 1 87.31 180 ALA B C 1
ATOM 4300 O O . ALA B 1 180 ? -4.461 14.406 12.883 1 87.31 180 ALA B O 1
ATOM 4301 N N . SER B 1 181 ? -3.4 16.062 13.945 1 88.31 181 SER B N 1
ATOM 4302 C CA . SER B 1 181 ? -2.07 15.531 13.664 1 88.31 181 SER B CA 1
ATOM 4303 C C . SER B 1 181 ? -1.851 14.195 14.367 1 88.31 181 SER B C 1
ATOM 4305 O O . SER B 1 181 ? -1.323 13.258 13.773 1 88.31 181 SER B O 1
ATOM 4307 N N . ILE B 1 182 ? -2.252 14.125 15.641 1 87.19 182 ILE B N 1
ATOM 4308 C CA . ILE B 1 182 ? -2.117 12.891 16.406 1 87.19 182 ILE B CA 1
ATOM 4309 C C . ILE B 1 182 ? -2.939 11.781 15.75 1 87.19 182 ILE B C 1
ATOM 4311 O O . ILE B 1 182 ? -2.494 10.633 15.672 1 87.19 182 ILE B O 1
ATOM 4315 N N . GLN B 1 183 ? -4.098 12.18 15.305 1 84.88 183 GLN B N 1
ATOM 4316 C CA . GLN B 1 183 ? -4.926 11.203 14.602 1 84.88 183 GLN B CA 1
ATOM 4317 C C . GLN B 1 183 ? -4.23 10.695 13.344 1 84.88 183 GLN B C 1
ATOM 4319 O O . GLN B 1 183 ? -4.289 9.5 13.031 1 84.88 183 GLN B O 1
ATOM 4324 N N . GLY B 1 184 ? -3.621 11.633 12.594 1 82.81 184 GLY B N 1
ATOM 4325 C CA . GLY B 1 184 ? -2.834 11.234 11.438 1 82.81 184 GLY B CA 1
ATOM 4326 C C . GLY B 1 184 ? -1.712 10.273 11.781 1 82.81 184 GLY B C 1
ATOM 4327 O O . GLY B 1 184 ? -1.511 9.273 11.094 1 82.81 184 GLY B O 1
ATOM 4328 N N . ASP B 1 185 ? -1.022 10.5 12.898 1 83.81 185 ASP B N 1
ATOM 4329 C CA . ASP B 1 185 ? 0.067 9.648 13.367 1 83.81 185 ASP B CA 1
ATOM 4330 C C . ASP B 1 185 ? -0.441 8.258 13.734 1 83.81 185 ASP B C 1
ATOM 4332 O O . ASP B 1 185 ? 0.196 7.25 13.406 1 83.81 185 ASP B O 1
ATOM 4336 N N . ASN B 1 186 ? -1.545 8.227 14.406 1 84.38 186 ASN B N 1
ATOM 4337 C CA . ASN B 1 186 ? -2.137 6.945 14.797 1 84.38 186 ASN B CA 1
ATOM 4338 C C . ASN B 1 186 ? -2.541 6.121 13.578 1 84.38 186 ASN B C 1
ATOM 4340 O O . ASN B 1 186 ? -2.355 4.902 13.555 1 84.38 186 ASN B O 1
ATOM 4344 N N . LEU B 1 187 ? -3.104 6.832 12.602 1 79.38 187 LEU B N 1
ATOM 4345 C CA . LEU B 1 187 ? -3.514 6.152 11.375 1 79.38 187 LEU B CA 1
ATOM 4346 C C . LEU B 1 187 ? -2.311 5.559 10.656 1 79.38 187 LEU B C 1
ATOM 4348 O O . LEU B 1 187 ? -2.377 4.438 10.141 1 79.38 187 LEU B O 1
ATOM 4352 N N . TYR B 1 188 ? -1.228 6.242 10.648 1 81.94 188 TYR B N 1
ATOM 4353 C CA . TYR B 1 188 ? -0.008 5.754 10.016 1 81.94 188 TYR B CA 1
ATOM 4354 C C . TYR B 1 188 ? 0.519 4.512 10.727 1 81.94 188 TYR B C 1
ATOM 4356 O O . TYR B 1 188 ? 0.897 3.533 10.086 1 81.94 188 TYR B O 1
ATOM 4364 N N . ASP B 1 189 ? 0.556 4.535 12.047 1 81.44 189 ASP B N 1
ATOM 4365 C CA . ASP B 1 189 ? 1.042 3.391 12.805 1 81.44 189 ASP B CA 1
ATOM 4366 C C . ASP B 1 189 ? 0.165 2.162 12.578 1 81.44 189 ASP B C 1
ATOM 4368 O O . ASP B 1 189 ? 0.671 1.046 12.453 1 81.44 189 ASP B O 1
ATOM 4372 N N . GLN B 1 190 ? -1.07 2.369 12.484 1 81.12 190 GLN B N 1
ATOM 4373 C CA . GLN B 1 190 ? -2.01 1.278 12.242 1 81.12 190 GLN B CA 1
ATOM 4374 C C . GLN B 1 190 ? -1.857 0.728 10.82 1 81.12 190 GLN B C 1
ATOM 4376 O O . GLN B 1 190 ? -1.95 -0.482 10.609 1 81.12 190 GLN B O 1
ATOM 4381 N N . LEU B 1 191 ? -1.609 1.683 9.906 1 79.44 191 LEU B N 1
ATOM 4382 C CA . LEU B 1 191 ? -1.442 1.278 8.516 1 79.44 191 LEU B CA 1
ATOM 4383 C C . LEU B 1 191 ? -0.251 0.339 8.367 1 79.44 191 LEU B C 1
ATOM 4385 O O . LEU B 1 191 ? -0.348 -0.689 7.691 1 79.44 191 LEU B O 1
ATOM 4389 N N . ALA B 1 192 ? 0.852 0.658 9.008 1 81.56 192 ALA B N 1
ATOM 4390 C CA . ALA B 1 192 ? 2.062 -0.153 8.906 1 81.56 192 ALA B CA 1
ATOM 4391 C C . ALA B 1 192 ? 1.833 -1.554 9.469 1 81.56 192 ALA B C 1
ATOM 4393 O O . ALA B 1 192 ? 2.223 -2.547 8.852 1 81.56 192 ALA B O 1
ATOM 4394 N N . LYS B 1 193 ? 1.168 -1.652 10.594 1 85.19 193 LYS B N 1
ATOM 4395 C CA . LYS B 1 193 ? 0.894 -2.939 11.227 1 85.19 193 LYS B CA 1
ATOM 4396 C C . LYS B 1 193 ? -0.077 -3.768 10.391 1 85.19 193 LYS B C 1
ATOM 4398 O O . LYS B 1 193 ? 0.146 -4.961 10.172 1 85.19 193 LYS B O 1
ATOM 4403 N N . VAL B 1 194 ? -1.14 -3.148 9.938 1 83.31 194 VAL B N 1
ATOM 4404 C CA . VAL B 1 194 ? -2.156 -3.836 9.148 1 83.31 194 VAL B CA 1
ATOM 4405 C C . VAL B 1 194 ? -1.544 -4.332 7.836 1 83.31 194 VAL B C 1
ATOM 4407 O O . VAL B 1 194 ? -1.865 -5.426 7.371 1 83.31 194 VAL B O 1
ATOM 4410 N N . LYS B 1 195 ? -0.64 -3.49 7.266 1 84.94 195 LYS B N 1
ATOM 4411 C CA . LYS B 1 195 ? -0.001 -3.873 6.008 1 84.94 195 LYS B CA 1
ATOM 4412 C C . LYS B 1 195 ? 0.862 -5.117 6.191 1 84.94 195 LYS B C 1
ATOM 4414 O O . LYS B 1 195 ? 0.844 -6.02 5.348 1 84.94 195 LYS B O 1
ATOM 4419 N N . ILE B 1 196 ? 1.617 -5.246 7.301 1 86.62 196 ILE B N 1
ATOM 4420 C CA . ILE B 1 196 ? 2.469 -6.395 7.574 1 86.62 196 ILE B CA 1
ATOM 4421 C C . ILE B 1 196 ? 1.608 -7.645 7.754 1 86.62 196 ILE B C 1
ATOM 4423 O O . ILE B 1 196 ? 1.909 -8.695 7.188 1 86.62 196 ILE B O 1
ATOM 4427 N N . ILE B 1 197 ? 0.515 -7.504 8.43 1 88.25 197 ILE B N 1
ATOM 4428 C CA . ILE B 1 197 ? -0.385 -8.625 8.68 1 88.25 197 ILE B CA 1
ATOM 4429 C C . ILE B 1 197 ? -1.005 -9.094 7.367 1 88.25 197 ILE B C 1
ATOM 4431 O O . ILE B 1 197 ? -1.078 -10.297 7.102 1 88.25 197 ILE B O 1
ATOM 4435 N N . THR B 1 198 ? -1.413 -8.07 6.578 1 86.88 198 THR B N 1
ATOM 4436 C CA . THR B 1 198 ? -2.057 -8.398 5.312 1 86.88 198 THR B CA 1
ATOM 4437 C C . THR B 1 198 ? -1.08 -9.109 4.379 1 86.88 198 THR B C 1
ATOM 4439 O O . THR B 1 198 ? -1.443 -10.078 3.713 1 86.88 198 THR B O 1
ATOM 4442 N N . ILE B 1 199 ? 0.197 -8.656 4.348 1 88.19 199 ILE B N 1
ATOM 4443 C CA . ILE B 1 199 ? 1.217 -9.281 3.512 1 88.19 199 ILE B CA 1
ATOM 4444 C C . ILE B 1 199 ? 1.453 -10.719 3.967 1 88.19 199 ILE B C 1
ATOM 4446 O O . ILE B 1 199 ? 1.523 -11.633 3.145 1 88.19 199 ILE B O 1
ATOM 4450 N N . CYS B 1 200 ? 1.494 -10.953 5.289 1 91.75 200 CYS B N 1
ATOM 4451 C CA . CYS B 1 200 ? 1.729 -12.289 5.844 1 91.75 200 CYS B CA 1
ATOM 4452 C C . CYS B 1 200 ? 0.55 -13.211 5.559 1 91.75 200 CYS B C 1
ATOM 4454 O O . CYS B 1 200 ? 0.741 -14.375 5.191 1 91.75 200 CYS B O 1
ATOM 4456 N N . LEU B 1 201 ? -0.641 -12.664 5.633 1 91.88 201 LEU B N 1
ATOM 4457 C CA . LEU B 1 201 ? -1.84 -13.469 5.402 1 91.88 201 LEU B CA 1
ATOM 4458 C C . LEU B 1 201 ? -1.95 -13.875 3.938 1 91.88 201 LEU B C 1
ATOM 4460 O O . LEU B 1 201 ? -2.1 -15.055 3.627 1 91.88 201 LEU B O 1
ATOM 4464 N N . ILE B 1 202 ? -1.836 -12.875 3.014 1 91.12 202 ILE B N 1
ATOM 4465 C CA . ILE B 1 202 ? -1.965 -13.148 1.587 1 91.12 202 ILE B CA 1
ATOM 4466 C C . ILE B 1 202 ? -0.778 -13.984 1.113 1 91.12 202 ILE B C 1
ATOM 4468 O O . ILE B 1 202 ? -0.946 -14.93 0.339 1 91.12 202 ILE B O 1
ATOM 4472 N N . GLY B 1 203 ? 0.42 -13.562 1.642 1 91.88 203 GLY B N 1
ATOM 4473 C CA . GLY B 1 203 ? 1.593 -14.367 1.336 1 91.88 203 GLY B CA 1
ATOM 4474 C C . GLY B 1 203 ? 1.473 -15.797 1.811 1 91.88 203 GLY B C 1
ATOM 4475 O O . GLY B 1 203 ? 1.871 -16.734 1.105 1 91.88 203 GLY B O 1
ATOM 4476 N N . GLY B 1 204 ? 0.894 -15.984 3.018 1 93.94 204 GLY B N 1
ATOM 4477 C CA . GLY B 1 204 ? 0.649 -17.312 3.543 1 93.94 204 GLY B CA 1
ATOM 4478 C C . GLY B 1 204 ? -0.312 -18.125 2.691 1 93.94 204 GLY B C 1
ATOM 4479 O O . GLY B 1 204 ? -0.07 -19.297 2.42 1 93.94 204 GLY B O 1
ATOM 4480 N N . ILE B 1 205 ? -1.36 -17.516 2.24 1 93.56 205 ILE B N 1
ATOM 4481 C CA . ILE B 1 205 ? -2.357 -18.172 1.399 1 93.56 205 ILE B CA 1
ATOM 4482 C C . ILE B 1 205 ? -1.722 -18.578 0.075 1 93.56 205 ILE B C 1
ATOM 4484 O O . ILE B 1 205 ? -1.916 -19.719 -0.385 1 93.56 205 ILE B O 1
ATOM 4488 N N . ILE B 1 206 ? -0.913 -17.656 -0.523 1 92.81 206 ILE B N 1
ATOM 4489 C CA . ILE B 1 206 ? -0.237 -17.938 -1.783 1 92.81 206 ILE B CA 1
ATOM 4490 C C . ILE B 1 206 ? 0.75 -19.094 -1.587 1 92.81 206 ILE B C 1
ATOM 4492 O O . ILE B 1 206 ? 0.801 -20.016 -2.396 1 92.81 206 ILE B O 1
ATOM 4496 N N . SER B 1 207 ? 1.455 -19.047 -0.447 1 94.06 207 SER B N 1
ATOM 4497 C CA . SER B 1 207 ? 2.43 -20.078 -0.149 1 94.06 207 SER B CA 1
ATOM 4498 C C . SER B 1 207 ? 1.752 -21.438 0.014 1 94.06 207 SER B C 1
ATOM 4500 O O . SER B 1 207 ? 2.234 -22.453 -0.507 1 94.06 207 SER B O 1
ATOM 4502 N N . LEU B 1 208 ? 0.675 -21.484 0.688 1 94.25 208 LEU B N 1
ATOM 4503 C CA . LEU B 1 208 ? -0.075 -22.719 0.893 1 94.25 208 LEU B CA 1
ATOM 4504 C C . LEU B 1 208 ? -0.594 -23.266 -0.433 1 94.25 208 LEU B C 1
ATOM 4506 O O . LEU B 1 208 ? -0.543 -24.484 -0.675 1 94.25 208 LEU B O 1
ATOM 4510 N N . LEU B 1 209 ? -1.084 -22.375 -1.277 1 92.12 209 LEU B N 1
ATOM 4511 C CA . LEU B 1 209 ? -1.607 -22.781 -2.576 1 92.12 209 LEU B CA 1
ATOM 4512 C C . LEU B 1 209 ? -0.495 -23.344 -3.457 1 92.12 209 LEU B C 1
ATOM 4514 O O . LEU B 1 209 ? -0.696 -24.328 -4.168 1 92.12 209 LEU B O 1
ATOM 4518 N N . VAL B 1 210 ? 0.685 -22.703 -3.443 1 92.12 210 VAL B N 1
ATOM 4519 C CA . VAL B 1 210 ? 1.829 -23.156 -4.23 1 92.12 210 VAL B CA 1
ATOM 4520 C C . VAL B 1 210 ? 2.242 -24.547 -3.787 1 92.12 210 VAL B C 1
ATOM 4522 O O . VAL B 1 210 ? 2.439 -25.438 -4.621 1 92.12 210 VAL B O 1
ATOM 4525 N N . ILE B 1 211 ? 2.35 -24.734 -2.471 1 92.19 211 ILE B N 1
ATOM 4526 C CA . ILE B 1 211 ? 2.746 -26.031 -1.927 1 92.19 211 ILE B CA 1
ATOM 4527 C C . ILE B 1 211 ? 1.722 -27.094 -2.322 1 92.19 211 ILE B C 1
ATOM 4529 O O . ILE B 1 211 ? 2.088 -28.188 -2.762 1 92.19 211 ILE B O 1
ATOM 4533 N N . TYR B 1 212 ? 0.513 -26.719 -2.279 1 92.31 212 TYR B N 1
ATOM 4534 C CA . TYR B 1 212 ? -0.563 -27.641 -2.629 1 92.31 212 TYR B CA 1
ATOM 4535 C C . TYR B 1 212 ? -0.498 -28.016 -4.102 1 92.31 212 TYR B C 1
ATOM 4537 O O . TYR B 1 212 ? -0.631 -29.203 -4.453 1 92.31 212 TYR B O 1
ATOM 4545 N N . ILE B 1 213 ? -0.329 -27.094 -4.934 1 90.56 213 ILE B N 1
ATOM 4546 C CA . ILE B 1 213 ? -0.307 -27.344 -6.371 1 90.56 213 ILE B CA 1
ATOM 4547 C C . ILE B 1 213 ? 0.927 -28.172 -6.734 1 90.56 213 ILE B C 1
ATOM 4549 O O . ILE B 1 213 ? 0.861 -29.047 -7.586 1 90.56 213 ILE B O 1
ATOM 4553 N N . ILE B 1 214 ? 2.023 -27.891 -6.07 1 90.12 214 ILE B N 1
ATOM 4554 C CA . ILE B 1 214 ? 3.244 -28.672 -6.289 1 90.12 214 ILE B CA 1
ATOM 4555 C C . ILE B 1 214 ? 2.992 -30.141 -5.965 1 90.12 214 ILE B C 1
ATOM 4557 O O . ILE B 1 214 ? 3.326 -31.016 -6.758 1 90.12 214 ILE B O 1
ATOM 4561 N N . ILE B 1 215 ? 2.34 -30.375 -4.891 1 88.69 215 ILE B N 1
ATOM 4562 C CA . ILE B 1 215 ? 2.066 -31.75 -4.461 1 88.69 215 ILE B CA 1
ATOM 4563 C C . ILE B 1 215 ? 1.056 -32.375 -5.41 1 88.69 215 ILE B C 1
ATOM 4565 O O . ILE B 1 215 ? 1.173 -33.562 -5.742 1 88.69 215 ILE B O 1
ATOM 4569 N N . ALA B 1 216 ? 0.136 -31.594 -5.887 1 88 216 ALA B N 1
ATOM 4570 C CA . ALA B 1 216 ? -0.958 -32.094 -6.711 1 88 216 ALA B CA 1
ATOM 4571 C C . ALA B 1 216 ? -0.485 -32.375 -8.133 1 88 216 ALA B C 1
ATOM 4573 O O . ALA B 1 216 ? -1.075 -33.219 -8.836 1 88 216 ALA B O 1
ATOM 4574 N N . ILE B 1 217 ? 0.536 -31.719 -8.586 1 87.19 217 ILE B N 1
ATOM 4575 C CA . ILE B 1 217 ? 0.975 -31.875 -9.969 1 87.19 217 ILE B CA 1
ATOM 4576 C C . ILE B 1 217 ? 2.318 -32.594 -10 1 87.19 217 ILE B C 1
ATOM 4578 O O . ILE B 1 217 ? 2.451 -33.656 -10.641 1 87.19 217 ILE B O 1
ATOM 4582 N N . ASP B 1 218 ? 3.283 -32.156 -9.281 1 87.12 218 ASP B N 1
ATOM 4583 C CA . ASP B 1 218 ? 4.664 -32.625 -9.344 1 87.12 218 ASP B CA 1
ATOM 4584 C C . ASP B 1 218 ? 4.766 -34.062 -8.891 1 87.12 218 ASP B C 1
ATOM 4586 O O . ASP B 1 218 ? 5.371 -34.906 -9.578 1 87.12 218 ASP B O 1
ATOM 4590 N N . LYS B 1 219 ? 4.195 -34.5 -7.777 1 88.56 219 LYS B N 1
ATOM 4591 C CA . LYS B 1 219 ? 4.344 -35.812 -7.207 1 88.56 219 LYS B CA 1
ATOM 4592 C C . LYS B 1 219 ? 3.736 -36.875 -8.125 1 88.56 219 LYS B C 1
ATOM 4594 O O . LYS B 1 219 ? 4.391 -37.875 -8.461 1 88.56 219 LYS B O 1
ATOM 4599 N N . PRO B 1 220 ? 2.477 -36.562 -8.5 1 89.94 220 PRO B N 1
ATOM 4600 C CA . PRO B 1 220 ? 1.9 -37.594 -9.398 1 89.94 220 PRO B CA 1
ATOM 4601 C C . PRO B 1 220 ? 2.662 -37.688 -10.719 1 89.94 220 PRO B C 1
ATOM 4603 O O . PRO B 1 220 ? 2.787 -38.812 -11.266 1 89.94 220 PRO B O 1
ATOM 4606 N N . VAL B 1 221 ? 3.146 -36.625 -11.289 1 89.88 221 VAL B N 1
ATOM 4607 C CA . VAL B 1 221 ? 3.883 -36.656 -12.555 1 89.88 221 VAL B CA 1
ATOM 4608 C C . VAL B 1 221 ? 5.18 -37.438 -12.375 1 89.88 221 VAL B C 1
ATOM 4610 O O . VAL B 1 221 ? 5.562 -38.25 -13.242 1 89.88 221 VAL B O 1
ATOM 4613 N N . LYS B 1 222 ? 5.855 -37.281 -11.258 1 90.19 222 LYS B N 1
ATOM 4614 C CA . LYS B 1 222 ? 7.082 -38 -10.977 1 90.19 222 LYS B CA 1
ATOM 4615 C C . LYS B 1 222 ? 6.809 -39.5 -10.859 1 90.19 222 LYS B C 1
ATOM 4617 O O . LYS B 1 222 ? 7.609 -40.344 -11.312 1 90.19 222 LYS B O 1
ATOM 4622 N N . ALA B 1 223 ? 5.676 -39.844 -10.234 1 90.81 223 ALA B N 1
ATOM 4623 C CA . ALA B 1 223 ? 5.273 -41.25 -10.133 1 90.81 223 ALA B CA 1
ATOM 4624 C C . ALA B 1 223 ? 5.031 -41.844 -11.508 1 90.81 223 ALA B C 1
ATOM 4626 O O . ALA B 1 223 ? 5.391 -43 -11.766 1 90.81 223 ALA B O 1
ATOM 4627 N N . LEU B 1 224 ? 4.43 -41.062 -12.383 1 92.12 224 LEU B N 1
ATOM 4628 C CA . LEU B 1 224 ? 4.176 -41.5 -13.75 1 92.12 224 LEU B CA 1
ATOM 4629 C C . LEU B 1 224 ? 5.484 -41.719 -14.5 1 92.12 224 LEU B C 1
ATOM 4631 O O . LEU B 1 224 ? 5.602 -42.688 -15.273 1 92.12 224 LEU B O 1
ATOM 4635 N N . VAL B 1 225 ? 6.41 -40.781 -14.305 1 90.88 225 VAL B N 1
ATOM 4636 C CA . VAL B 1 225 ? 7.715 -40.906 -14.953 1 90.88 225 VAL B CA 1
ATOM 4637 C C . VAL B 1 225 ? 8.383 -42.188 -14.523 1 90.88 225 VAL B C 1
ATOM 4639 O O . VAL B 1 225 ? 8.844 -42.969 -15.359 1 90.88 225 VAL B O 1
ATOM 4642 N N . GLU B 1 226 ? 8.43 -42.469 -13.242 1 92.25 226 GLU B N 1
ATOM 4643 C CA . GLU B 1 226 ? 9.055 -43.688 -12.711 1 92.25 226 GLU B CA 1
ATOM 4644 C C . GLU B 1 226 ? 8.32 -44.938 -13.188 1 92.25 226 GLU B C 1
ATOM 4646 O O . GLU B 1 226 ? 8.945 -45.906 -13.586 1 92.25 226 GLU B O 1
ATOM 4651 N N . GLY B 1 227 ? 6.988 -44.906 -13.102 1 90.44 227 GLY B N 1
ATOM 4652 C CA . GLY B 1 227 ? 6.188 -46.031 -13.539 1 90.44 227 GLY B CA 1
ATOM 4653 C C . GLY B 1 227 ? 6.359 -46.344 -15.016 1 90.44 227 GLY B C 1
ATOM 4654 O O . GLY B 1 227 ? 6.574 -47.5 -15.383 1 90.44 227 GLY B O 1
ATOM 4655 N N . THR B 1 228 ? 6.32 -45.312 -15.859 1 90.69 228 THR B N 1
ATOM 4656 C CA . THR B 1 228 ? 6.434 -45.5 -17.297 1 90.69 228 THR B CA 1
ATOM 4657 C C . THR B 1 228 ? 7.84 -45.969 -17.672 1 90.69 228 THR B C 1
ATOM 4659 O O . THR B 1 228 ? 8.016 -46.75 -18.609 1 90.69 228 THR B O 1
ATOM 4662 N N . ARG B 1 229 ? 8.812 -45.438 -16.953 1 89.62 229 ARG B N 1
ATOM 4663 C CA . ARG B 1 229 ? 10.18 -45.875 -17.172 1 89.62 229 ARG B CA 1
ATOM 4664 C C . ARG B 1 229 ? 10.336 -47.375 -16.875 1 89.62 229 ARG B C 1
ATOM 4666 O O . ARG B 1 229 ? 10.992 -48.094 -17.625 1 89.62 229 ARG B O 1
ATOM 4673 N N . ARG B 1 230 ? 9.742 -47.812 -15.805 1 91.06 230 ARG B N 1
ATOM 4674 C CA . ARG B 1 230 ? 9.781 -49.219 -15.445 1 91.06 230 ARG B CA 1
ATOM 4675 C C . ARG B 1 230 ? 9.07 -50.094 -16.484 1 91.06 230 ARG B C 1
ATOM 4677 O O . ARG B 1 230 ? 9.57 -51.156 -16.875 1 91.06 230 ARG B O 1
ATOM 4684 N N . VAL B 1 231 ? 7.984 -49.625 -16.969 1 88.31 231 VAL B N 1
ATOM 4685 C CA . VAL B 1 231 ? 7.234 -50.375 -18 1 88.31 231 VAL B CA 1
ATOM 4686 C C . VAL B 1 231 ? 8.047 -50.406 -19.297 1 88.31 231 VAL B C 1
ATOM 4688 O O . VAL B 1 231 ? 8.102 -51.438 -19.953 1 88.31 231 VAL B O 1
ATOM 4691 N N . ALA B 1 232 ? 8.609 -49.219 -19.625 1 86.44 232 ALA B N 1
ATOM 4692 C CA . ALA B 1 232 ? 9.445 -49.156 -20.828 1 86.44 232 ALA B CA 1
ATOM 4693 C C . ALA B 1 232 ? 10.609 -50.125 -20.734 1 86.44 232 ALA B C 1
ATOM 4695 O O . ALA B 1 232 ? 11.102 -50.625 -21.75 1 86.44 232 ALA B O 1
ATOM 4696 N N . ASN B 1 233 ? 10.984 -50.469 -19.5 1 86.81 233 ASN B N 1
ATOM 4697 C CA . ASN B 1 233 ? 12.086 -51.406 -19.281 1 86.81 233 ASN B CA 1
ATOM 4698 C C . ASN B 1 233 ? 11.578 -52.844 -19.125 1 86.81 233 ASN B C 1
ATOM 4700 O O . ASN B 1 233 ? 12.344 -53.75 -18.766 1 86.81 233 ASN B O 1
ATOM 4704 N N . GLY B 1 234 ? 10.289 -53.062 -19.359 1 86.81 234 GLY B N 1
ATOM 4705 C CA . GLY B 1 234 ? 9.75 -54.406 -19.453 1 86.81 234 GLY B CA 1
ATOM 4706 C C . GLY B 1 234 ? 9.031 -54.844 -18.203 1 86.81 234 GLY B C 1
ATOM 4707 O O . GLY B 1 234 ? 8.625 -56.031 -18.094 1 86.81 234 GLY B O 1
ATOM 4708 N N . ASP B 1 235 ? 8.906 -53.969 -17.234 1 90.62 235 ASP B N 1
ATOM 4709 C CA . ASP B 1 235 ? 8.195 -54.312 -16 1 90.62 235 ASP B CA 1
ATOM 4710 C C . ASP B 1 235 ? 6.695 -54.062 -16.156 1 90.62 235 ASP B C 1
ATOM 4712 O O . ASP B 1 235 ? 6.227 -52.938 -15.977 1 90.62 235 ASP B O 1
ATOM 4716 N N . LEU B 1 236 ? 5.949 -55.094 -16.391 1 90.5 236 LEU B N 1
ATOM 4717 C CA . LEU B 1 236 ? 4.516 -54.938 -16.594 1 90.5 236 LEU B CA 1
ATOM 4718 C C . LEU B 1 236 ? 3.748 -55.188 -15.297 1 90.5 236 LEU B C 1
ATOM 4720 O O . LEU B 1 236 ? 2.516 -55.25 -15.305 1 90.5 236 LEU B O 1
ATOM 4724 N N . GLU B 1 237 ? 4.469 -55.312 -14.125 1 91.25 237 GLU B N 1
ATOM 4725 C CA . GLU B 1 237 ? 3.834 -55.469 -12.82 1 91.25 237 GLU B CA 1
ATOM 4726 C C . GLU B 1 237 ? 3.578 -54.125 -12.156 1 91.25 237 GLU B C 1
ATOM 4728 O O . GLU B 1 237 ? 2.941 -54.062 -11.102 1 91.25 237 GLU B O 1
ATOM 4733 N N . VAL B 1 238 ? 4.027 -53.156 -12.812 1 91.69 238 VAL B N 1
ATOM 4734 C CA . VAL B 1 238 ? 3.857 -51.812 -12.297 1 91.69 238 VAL B CA 1
ATOM 4735 C C . VAL B 1 238 ? 2.377 -51.438 -12.297 1 91.69 238 VAL B C 1
ATOM 4737 O O . VAL B 1 238 ? 1.647 -51.781 -13.234 1 91.69 238 VAL B O 1
ATOM 4740 N N . TYR B 1 239 ? 1.82 -50.844 -11.195 1 90.75 239 TYR B N 1
ATOM 4741 C CA . TYR B 1 239 ? 0.484 -50.25 -11.109 1 90.75 239 TYR B CA 1
ATOM 4742 C C . TYR B 1 239 ? 0.534 -48.875 -10.516 1 90.75 239 TYR B C 1
ATOM 4744 O O . TYR B 1 239 ? 1.085 -48.656 -9.43 1 90.75 239 TYR B O 1
ATOM 4752 N N . LEU B 1 240 ? 0.047 -47.906 -11.258 1 91.56 240 LEU B N 1
ATOM 4753 C CA . LEU B 1 240 ? 0.004 -46.5 -10.805 1 91.56 240 LEU B CA 1
ATOM 4754 C C . LEU B 1 240 ? -1.31 -46.219 -10.094 1 91.56 240 LEU B C 1
ATOM 4756 O O . LEU B 1 240 ? -2.361 -46.125 -10.727 1 91.56 240 LEU B O 1
ATOM 4760 N N . PRO B 1 241 ? -1.284 -45.938 -8.75 1 89.19 241 PRO B N 1
ATOM 4761 C CA . PRO B 1 241 ? -2.5 -45.844 -7.938 1 89.19 241 PRO B CA 1
ATOM 4762 C C . PRO B 1 241 ? -3.145 -44.469 -8.016 1 89.19 241 PRO B C 1
ATOM 4764 O O . PRO B 1 241 ? -4.27 -44.281 -7.543 1 89.19 241 PRO B O 1
ATOM 4767 N N . TYR B 1 242 ? -2.523 -43.562 -8.633 1 88.31 242 TYR B N 1
ATOM 4768 C CA . TYR B 1 242 ? -3.049 -42.188 -8.625 1 88.31 242 TYR B CA 1
ATOM 4769 C C . TYR B 1 242 ? -4.383 -42.125 -9.359 1 88.31 242 TYR B C 1
ATOM 4771 O O . TYR B 1 242 ? -4.484 -42.531 -10.516 1 88.31 242 TYR B O 1
ATOM 4779 N N . ARG B 1 243 ? -5.473 -41.625 -8.539 1 87.44 243 ARG B N 1
ATOM 4780 C CA . ARG B 1 243 ? -6.805 -41.469 -9.125 1 87.44 243 ARG B CA 1
ATOM 4781 C C . ARG B 1 243 ? -7.293 -40.031 -9.031 1 87.44 243 ARG B C 1
ATOM 4783 O O . ARG B 1 243 ? -7.234 -39.438 -7.961 1 87.44 243 ARG B O 1
ATOM 4790 N N . SER B 1 244 ? -7.461 -39.438 -10.156 1 88.69 244 SER B N 1
ATOM 4791 C CA . SER B 1 244 ? -7.996 -38.094 -10.242 1 88.69 244 SER B CA 1
ATOM 4792 C C . SER B 1 244 ? -8.727 -37.875 -11.57 1 88.69 244 SER B C 1
ATOM 4794 O O . SER B 1 244 ? -8.57 -38.656 -12.508 1 88.69 244 SER B O 1
ATOM 4796 N N . LYS B 1 245 ? -9.625 -36.844 -11.539 1 88.25 245 LYS B N 1
ATOM 4797 C CA . LYS B 1 245 ? -10.367 -36.531 -12.758 1 88.25 245 LYS B CA 1
ATOM 4798 C C . LYS B 1 245 ? -9.594 -35.531 -13.633 1 88.25 245 LYS B C 1
ATOM 4800 O O . LYS B 1 245 ? -10.023 -35.219 -14.75 1 88.25 245 LYS B O 1
ATOM 4805 N N . ASP B 1 246 ? -8.438 -35.125 -13.227 1 88.31 246 ASP B N 1
ATOM 4806 C CA . ASP B 1 246 ? -7.66 -34.188 -14.016 1 88.31 246 ASP B CA 1
ATOM 4807 C C . ASP B 1 246 ? -6.844 -34.906 -15.094 1 88.31 246 ASP B C 1
ATOM 4809 O O . ASP B 1 246 ? -7.031 -36.094 -15.328 1 88.31 246 ASP B O 1
ATOM 4813 N N . GLU B 1 247 ? -6.008 -34.094 -15.828 1 90.56 247 GLU B N 1
ATOM 4814 C CA . GLU B 1 247 ? -5.219 -34.625 -16.938 1 90.56 247 GLU B CA 1
ATOM 4815 C C . GLU B 1 247 ? -4.25 -35.688 -16.484 1 90.56 247 GLU B C 1
ATOM 4817 O O . GLU B 1 247 ? -4.023 -36.688 -17.188 1 90.56 247 GLU B O 1
ATOM 4822 N N . ILE B 1 248 ? -3.756 -35.531 -15.227 1 90.75 248 ILE B N 1
ATOM 4823 C CA . ILE B 1 248 ? -2.787 -36.5 -14.711 1 90.75 248 ILE B CA 1
ATOM 4824 C C . ILE B 1 248 ? -3.49 -37.812 -14.375 1 90.75 248 ILE B C 1
ATOM 4826 O O . ILE B 1 248 ? -2.949 -38.875 -14.625 1 90.75 248 ILE B O 1
ATOM 4830 N N . GLY B 1 249 ? -4.68 -37.688 -13.797 1 90.5 249 GLY B N 1
ATOM 4831 C CA . GLY B 1 249 ? -5.469 -38.875 -13.523 1 90.5 249 GLY B CA 1
ATOM 4832 C C . GLY B 1 249 ? -5.828 -39.656 -14.773 1 90.5 249 GLY B C 1
ATOM 4833 O O . GLY B 1 249 ? -5.715 -40.875 -14.805 1 90.5 249 GLY B O 1
ATOM 4834 N N . ILE B 1 250 ? -6.234 -38.969 -15.797 1 90.25 250 ILE B N 1
ATOM 4835 C CA . ILE B 1 250 ? -6.59 -39.594 -17.062 1 90.25 250 ILE B CA 1
ATOM 4836 C C . ILE B 1 250 ? -5.363 -40.25 -17.672 1 90.25 250 ILE B C 1
ATOM 4838 O O . ILE B 1 250 ? -5.453 -41.375 -18.188 1 90.25 250 ILE B O 1
ATOM 4842 N N . LEU B 1 251 ? -4.262 -39.562 -17.625 1 90.94 251 LEU B N 1
ATOM 4843 C CA . LEU B 1 251 ? -3.012 -40.125 -18.141 1 90.94 251 LEU B CA 1
ATOM 4844 C C . LEU B 1 251 ? -2.645 -41.375 -17.391 1 90.94 251 LEU B C 1
ATOM 4846 O O . LEU B 1 251 ? -2.258 -42.375 -18 1 90.94 251 LEU B O 1
ATOM 4850 N N . THR B 1 252 ? -2.732 -41.344 -16.031 1 92.56 252 THR B N 1
ATOM 4851 C CA . THR B 1 252 ? -2.43 -42.5 -15.188 1 92.56 252 THR B CA 1
ATOM 4852 C C . THR B 1 252 ? -3.305 -43.688 -15.562 1 92.56 252 THR B C 1
ATOM 4854 O O . THR B 1 252 ? -2.811 -44.812 -15.688 1 92.56 252 THR B O 1
ATOM 4857 N N . ASN B 1 253 ? -4.551 -43.469 -15.758 1 91.31 253 ASN B N 1
ATOM 4858 C CA . ASN B 1 253 ? -5.492 -44.5 -16.141 1 91.31 253 ASN B CA 1
ATOM 4859 C C . ASN B 1 253 ? -5.148 -45.094 -17.516 1 91.31 253 ASN B C 1
ATOM 4861 O O . ASN B 1 253 ? -5.242 -46.312 -17.719 1 91.31 253 ASN B O 1
ATOM 4865 N N . SER B 1 254 ? -4.801 -44.219 -18.422 1 88.94 254 SER B N 1
ATOM 4866 C CA . SER B 1 254 ? -4.445 -44.656 -19.766 1 88.94 254 SER B CA 1
ATOM 4867 C C . SER B 1 254 ? -3.211 -45.562 -19.75 1 88.94 254 SER B C 1
ATOM 4869 O O . SER B 1 254 ? -3.162 -46.562 -20.453 1 88.94 254 SER B O 1
ATOM 4871 N N . VAL B 1 255 ? -2.264 -45.219 -18.938 1 91.06 255 VAL B N 1
ATOM 4872 C CA . VAL B 1 255 ? -1.044 -46 -18.812 1 91.06 255 VAL B CA 1
ATOM 4873 C C . VAL B 1 255 ? -1.366 -47.375 -18.172 1 91.06 255 VAL B C 1
ATOM 4875 O O . VAL B 1 255 ? -0.905 -48.406 -18.656 1 91.06 255 VAL B O 1
ATOM 4878 N N . ASN B 1 256 ? -2.168 -47.344 -17.156 1 92.81 256 ASN B N 1
ATOM 4879 C CA . ASN B 1 256 ? -2.568 -48.562 -16.5 1 92.81 256 ASN B CA 1
ATOM 4880 C C . ASN B 1 256 ? -3.328 -49.5 -17.453 1 92.81 256 ASN B C 1
ATOM 4882 O O . ASN B 1 256 ? -3.148 -50.719 -17.406 1 92.81 256 ASN B O 1
ATOM 4886 N N . GLN B 1 257 ? -4.148 -48.906 -18.25 1 90.19 257 GLN B N 1
ATOM 4887 C CA . GLN B 1 257 ? -4.891 -49.688 -19.234 1 90.19 257 GLN B CA 1
ATOM 4888 C C . GLN B 1 257 ? -3.951 -50.344 -20.25 1 90.19 257 GLN B C 1
ATOM 4890 O O . GLN B 1 257 ? -4.168 -51.469 -20.672 1 90.19 257 GLN B O 1
ATOM 4895 N N . LEU B 1 258 ? -3.01 -49.562 -20.688 1 87.75 258 LEU B N 1
ATOM 4896 C CA . LEU B 1 258 ? -2.016 -50.094 -21.609 1 87.75 258 LEU B CA 1
ATOM 4897 C C . LEU B 1 258 ? -1.27 -51.281 -21 1 87.75 258 LEU B C 1
ATOM 4899 O O . LEU B 1 258 ? -1.087 -52.312 -21.641 1 87.75 258 LEU B O 1
ATOM 4903 N N . ILE B 1 259 ? -0.829 -51.094 -19.719 1 90.56 259 ILE B N 1
ATOM 4904 C CA . ILE B 1 259 ? -0.116 -52.156 -19 1 90.56 259 ILE B CA 1
ATOM 4905 C C . ILE B 1 259 ? -0.981 -53.406 -18.922 1 90.56 259 ILE B C 1
ATOM 4907 O O . ILE B 1 259 ? -0.509 -54.5 -19.203 1 90.56 259 ILE B O 1
ATOM 4911 N N . LYS B 1 260 ? -2.195 -53.188 -18.562 1 90.56 260 LYS B N 1
ATOM 4912 C CA . LYS B 1 260 ? -3.131 -54.281 -18.438 1 90.56 260 LYS B CA 1
ATOM 4913 C C . LYS B 1 260 ? -3.303 -55 -19.781 1 90.56 260 LYS B C 1
ATOM 4915 O O . LYS B 1 260 ? -3.334 -56.219 -19.844 1 90.56 260 LYS B O 1
ATOM 4920 N N . ARG B 1 261 ? -3.428 -54.312 -20.844 1 88.56 261 ARG B N 1
ATOM 4921 C CA . ARG B 1 261 ? -3.58 -54.875 -22.188 1 88.56 261 ARG B CA 1
ATOM 4922 C C . ARG B 1 261 ? -2.354 -55.688 -22.594 1 88.56 261 ARG B C 1
ATOM 4924 O O . ARG B 1 261 ? -2.48 -56.781 -23.141 1 88.56 261 ARG B O 1
ATOM 4931 N N . LEU B 1 262 ? -1.202 -55.188 -22.312 1 88.75 262 LEU B N 1
ATOM 4932 C CA . LEU B 1 262 ? 0.046 -55.844 -22.625 1 88.75 262 LEU B CA 1
ATOM 4933 C C . LEU B 1 262 ? 0.174 -57.156 -21.844 1 88.75 262 LEU B C 1
ATOM 4935 O O . LEU B 1 262 ? 0.581 -58.188 -22.391 1 88.75 262 LEU B O 1
ATOM 4939 N N . LYS B 1 263 ? -0.201 -57.031 -20.609 1 89.81 263 LYS B N 1
ATOM 4940 C CA . LYS B 1 263 ? -0.176 -58.25 -19.781 1 89.81 263 LYS B CA 1
ATOM 4941 C C . LYS B 1 263 ? -1.117 -59.312 -20.328 1 89.81 263 LYS B C 1
ATOM 4943 O O . LYS B 1 263 ? -0.765 -60.5 -20.391 1 89.81 263 LYS B O 1
ATOM 4948 N N . ASN B 1 264 ? -2.271 -58.938 -20.75 1 90.19 264 ASN B N 1
ATOM 4949 C CA . ASN B 1 264 ? -3.248 -59.844 -21.328 1 90.19 264 ASN B CA 1
ATOM 4950 C C . ASN B 1 264 ? -2.729 -60.5 -22.609 1 90.19 264 ASN B C 1
ATOM 4952 O O . ASN B 1 264 ? -2.91 -61.688 -22.828 1 90.19 264 ASN B O 1
ATOM 4956 N N . ILE B 1 265 ? -2.127 -59.719 -23.406 1 87.56 265 ILE B N 1
ATOM 4957 C CA . ILE B 1 265 ? -1.596 -60.219 -24.672 1 87.56 265 ILE B CA 1
ATOM 4958 C C . ILE B 1 265 ? -0.484 -61.219 -24.422 1 87.56 265 ILE B C 1
ATOM 4960 O O . ILE B 1 265 ? -0.467 -62.312 -25.016 1 87.56 265 ILE B O 1
ATOM 4964 N N . ILE B 1 266 ? 0.378 -60.875 -23.469 1 86.69 266 ILE B N 1
ATOM 4965 C CA . ILE B 1 266 ? 1.509 -61.75 -23.156 1 86.69 266 ILE B CA 1
ATOM 4966 C C . ILE B 1 266 ? 1.003 -63.062 -22.578 1 86.69 266 ILE B C 1
ATOM 4968 O O . ILE B 1 266 ? 1.461 -64.125 -22.969 1 86.69 266 ILE B O 1
ATOM 4972 N N . ASP B 1 267 ? 0.083 -62.969 -21.688 1 88 267 ASP B N 1
ATOM 4973 C CA . ASP B 1 267 ? -0.486 -64.188 -21.094 1 88 267 ASP B CA 1
ATOM 4974 C C . ASP B 1 267 ? -1.192 -65.062 -22.125 1 88 267 ASP B C 1
ATOM 4976 O O . ASP B 1 267 ? -1.108 -66.25 -22.094 1 88 267 ASP B O 1
ATOM 4980 N N . ASP B 1 268 ? -1.894 -64.375 -23.016 1 90.06 268 ASP B N 1
ATOM 4981 C CA . ASP B 1 268 ? -2.586 -65.125 -24.094 1 90.06 268 ASP B CA 1
ATOM 4982 C C . ASP B 1 268 ? -1.595 -65.812 -25.031 1 90.06 268 ASP B C 1
ATOM 4984 O O . ASP B 1 268 ? -1.825 -66.938 -25.469 1 90.06 268 ASP B O 1
ATOM 4988 N N . GLU B 1 269 ? -0.531 -65.125 -25.328 1 87.12 269 GLU B N 1
ATOM 4989 C CA . GLU B 1 269 ? 0.5 -65.688 -26.188 1 87.12 269 GLU B CA 1
ATOM 4990 C C . GLU B 1 269 ? 1.135 -66.938 -25.547 1 87.12 269 GLU B C 1
ATOM 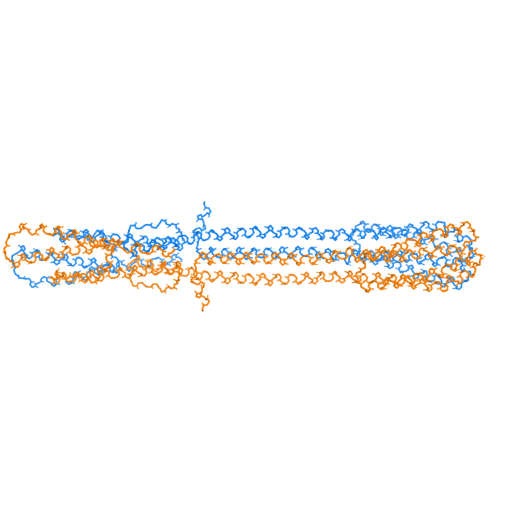4992 O O . GLU B 1 269 ? 1.342 -67.938 -26.219 1 87.12 269 GLU B O 1
ATOM 4997 N N . LYS B 1 270 ? 1.373 -66.812 -24.297 1 84.19 270 LYS B N 1
ATOM 4998 C CA . LYS B 1 270 ? 1.929 -67.938 -23.578 1 84.19 270 LYS B CA 1
ATOM 4999 C C . LYS B 1 270 ? 0.983 -69.125 -23.625 1 84.19 270 LYS B C 1
ATOM 5001 O O . LYS B 1 270 ? 1.421 -70.25 -23.828 1 84.19 270 LYS B O 1
ATOM 5006 N N . TYR B 1 271 ? -0.259 -68.812 -23.453 1 86.81 271 TYR B N 1
ATOM 5007 C CA . TYR B 1 271 ? -1.284 -69.875 -23.5 1 86.81 271 TYR B CA 1
ATOM 5008 C C . TYR B 1 271 ? -1.349 -70.5 -24.875 1 86.81 271 TYR B C 1
ATOM 5010 O O . TYR B 1 271 ? -1.341 -71.75 -24.984 1 86.81 271 TYR B O 1
ATOM 5018 N N . LEU B 1 272 ? -1.364 -69.688 -25.875 1 87.31 272 LEU B N 1
ATOM 5019 C CA . LEU B 1 272 ? -1.459 -70.188 -27.234 1 87.31 272 LEU B CA 1
ATOM 5020 C C . LEU B 1 272 ? -0.23 -71 -27.609 1 87.31 272 LEU B C 1
ATOM 5022 O O . LEU B 1 272 ? -0.348 -72.062 -28.25 1 87.31 272 LEU B O 1
ATOM 5026 N N . PHE B 1 273 ? 0.915 -70.625 -27.141 1 83.94 273 PHE B N 1
ATOM 5027 C CA . PHE B 1 273 ? 2.146 -71.375 -27.453 1 83.94 273 PHE B CA 1
ATOM 5028 C C . PHE B 1 273 ? 2.209 -72.688 -26.703 1 83.94 273 PHE B C 1
ATOM 5030 O O . PHE B 1 273 ? 2.725 -73.688 -27.234 1 83.94 273 PHE B O 1
ATOM 5037 N N . ARG B 1 274 ? 1.703 -72.688 -25.531 1 83.31 274 ARG B N 1
ATOM 5038 C CA . ARG B 1 274 ? 1.631 -73.938 -24.797 1 83.31 274 ARG B CA 1
ATOM 5039 C C . ARG B 1 274 ? 0.721 -74.938 -25.5 1 83.31 274 ARG B C 1
ATOM 5041 O O . ARG B 1 274 ? 1.04 -76.125 -25.578 1 83.31 274 ARG B O 1
ATOM 5048 N N . GLU B 1 275 ? -0.339 -74.438 -26.016 1 84.88 275 GLU B N 1
ATOM 5049 C CA . GLU B 1 275 ? -1.289 -75.312 -26.719 1 84.88 275 GLU B CA 1
ATOM 5050 C C . GLU B 1 275 ? -0.714 -75.812 -28.047 1 84.88 275 GLU B C 1
ATOM 5052 O O . GLU B 1 275 ? -0.908 -77 -28.406 1 84.88 275 GLU B O 1
ATOM 5057 N N . ILE B 1 276 ? -0.061 -74.938 -28.75 1 82.44 276 ILE B N 1
ATOM 5058 C CA . ILE B 1 276 ? 0.587 -75.312 -30 1 82.44 276 ILE B CA 1
ATOM 5059 C C . ILE B 1 276 ? 1.652 -76.375 -29.719 1 82.44 276 ILE B C 1
ATOM 5061 O O . ILE B 1 276 ? 1.791 -77.375 -30.484 1 82.44 276 ILE B O 1
ATOM 5065 N N . GLY B 1 277 ? 2.391 -76.188 -28.609 1 77.19 277 GLY B N 1
ATOM 5066 C CA . GLY B 1 277 ? 3.393 -77.125 -28.219 1 77.19 277 GLY B CA 1
ATOM 5067 C C . GLY B 1 277 ? 2.805 -78.5 -27.891 1 77.19 277 GLY B C 1
ATOM 5068 O O . GLY B 1 277 ? 3.457 -79.562 -28.094 1 77.19 277 GLY B O 1
ATOM 5069 N N . SER B 1 278 ? 1.573 -78.562 -27.453 1 80.81 278 SER B N 1
ATOM 5070 C CA . SER B 1 278 ? 0.893 -79.812 -27.109 1 80.81 278 SER B CA 1
ATOM 5071 C C . SER B 1 278 ? 0.124 -80.375 -28.312 1 80.81 278 SER B C 1
ATOM 5073 O O . SER B 1 278 ? -0.69 -81.25 -28.156 1 80.81 278 SER B O 1
ATOM 5075 N N . GLU B 1 279 ? 0.317 -79.688 -29.5 1 79.62 279 GLU B N 1
ATOM 5076 C CA . GLU B 1 279 ? -0.257 -80.125 -30.781 1 79.62 279 GLU B CA 1
ATOM 5077 C C . GLU B 1 279 ? -1.772 -79.938 -30.797 1 79.62 279 GLU B C 1
ATOM 5079 O O . GLU B 1 279 ? -2.494 -80.688 -31.406 1 79.62 279 GLU B O 1
ATOM 5084 N N . ASN B 1 280 ? -2.221 -79.062 -29.953 1 84.81 280 ASN B N 1
ATOM 5085 C CA . ASN B 1 280 ? -3.611 -78.625 -30.016 1 84.81 280 ASN B CA 1
ATOM 5086 C C . ASN B 1 280 ? -3.768 -77.375 -30.859 1 84.81 280 ASN B C 1
ATOM 5088 O O . ASN B 1 280 ? -3.742 -76.25 -30.344 1 84.81 280 ASN B O 1
ATOM 5092 N N . PHE B 1 281 ? -4.008 -77.5 -32.125 1 83 281 PHE B N 1
ATOM 5093 C CA . PHE B 1 281 ? -3.98 -76.438 -33.062 1 83 281 PHE B CA 1
ATOM 5094 C C . PHE B 1 281 ? -5.363 -75.812 -33.219 1 83 281 PHE B C 1
ATOM 5096 O O . PHE B 1 281 ? -5.539 -74.812 -33.969 1 83 281 PHE B O 1
ATOM 5103 N N . GLU B 1 282 ? -6.402 -76.25 -32.469 1 82.62 282 GLU B N 1
ATOM 5104 C CA . GLU B 1 282 ? -7.762 -75.75 -32.625 1 82.62 282 GLU B CA 1
ATOM 5105 C C . GLU B 1 282 ? -8.086 -74.75 -31.5 1 82.62 282 GLU B C 1
ATOM 5107 O O . GLU B 1 282 ? -9.188 -74.188 -31.453 1 82.62 282 GLU B O 1
ATOM 5112 N N . VAL B 1 283 ? -7.059 -74.438 -30.734 1 86.06 283 VAL B N 1
ATOM 5113 C CA . VAL B 1 283 ? -7.301 -73.562 -29.609 1 86.06 283 VAL B CA 1
ATOM 5114 C C . VAL B 1 283 ? -7.449 -72.125 -30.109 1 86.06 283 VAL B C 1
ATOM 5116 O O . VAL B 1 283 ? -6.812 -71.75 -31.094 1 86.06 283 VAL B O 1
ATOM 5119 N N . LYS B 1 284 ? -8.414 -71.438 -29.469 1 87 284 LYS B N 1
ATOM 5120 C CA . LYS B 1 284 ? -8.656 -70 -29.812 1 87 284 LYS B CA 1
ATOM 5121 C C . LYS B 1 284 ? -8.156 -69.062 -28.719 1 87 284 LYS B C 1
ATOM 5123 O O . LYS B 1 284 ? -7.992 -69.5 -27.578 1 87 284 LYS B O 1
ATOM 5128 N N . SER B 1 285 ? -7.781 -67.875 -29.141 1 89.44 285 SER B N 1
ATOM 5129 C CA . SER B 1 285 ? -7.344 -66.812 -28.203 1 89.44 285 SER B CA 1
ATOM 5130 C C . SER B 1 285 ? -8.398 -66.562 -27.141 1 89.44 285 SER B C 1
ATOM 5132 O O . SER B 1 285 ? -9.594 -66.625 -27.406 1 89.44 285 SER B O 1
ATOM 5134 N N . THR B 1 286 ? -7.969 -66.312 -25.828 1 85.38 286 THR B N 1
ATOM 5135 C CA . THR B 1 286 ? -8.852 -66.062 -24.703 1 85.38 286 THR B CA 1
ATOM 5136 C C . THR B 1 286 ? -9.117 -64.562 -24.578 1 85.38 286 THR B C 1
ATOM 5138 O O . THR B 1 286 ? -9.992 -64.125 -23.828 1 85.38 286 THR B O 1
ATOM 5141 N N . CYS B 1 287 ? -8.352 -63.781 -25.297 1 87.94 287 CYS B N 1
ATOM 5142 C CA . CYS B 1 287 ? -8.477 -62.344 -25.156 1 87.94 287 CYS B CA 1
ATOM 5143 C C . CYS B 1 287 ? -8.344 -61.656 -26.516 1 87.94 287 CYS B C 1
ATOM 5145 O O . CYS B 1 287 ? -7.551 -60.719 -26.672 1 87.94 287 CYS B O 1
ATOM 5147 N N . GLU B 1 288 ? -9.125 -62 -27.453 1 86.5 288 GLU B N 1
ATOM 5148 C CA . GLU B 1 288 ? -9.07 -61.469 -28.812 1 86.5 288 GLU B CA 1
ATOM 5149 C C . GLU B 1 288 ? -9.242 -59.969 -28.828 1 86.5 288 GLU B C 1
ATOM 5151 O O . GLU B 1 288 ? -8.664 -59.281 -29.672 1 86.5 288 GLU B O 1
ATOM 5156 N N . HIS B 1 289 ? -9.969 -59.469 -27.812 1 85.12 289 HIS B N 1
ATOM 5157 C CA . HIS B 1 289 ? -10.289 -58.031 -27.766 1 85.12 289 HIS B CA 1
ATOM 5158 C C . HIS B 1 289 ? -9.047 -57.188 -27.438 1 85.12 289 HIS B C 1
ATOM 5160 O O . HIS B 1 289 ? -9.008 -56 -27.719 1 85.12 289 HIS B O 1
ATOM 5166 N N . ALA B 1 290 ? -8.023 -57.812 -26.859 1 85.75 290 ALA B N 1
ATOM 5167 C CA . ALA B 1 290 ? -6.801 -57.125 -26.484 1 85.75 290 ALA B CA 1
ATOM 5168 C C . ALA B 1 290 ? -5.91 -56.875 -27.688 1 85.75 290 ALA B C 1
ATOM 5170 O O . ALA B 1 290 ? -5.09 -55.938 -27.688 1 85.75 290 ALA B O 1
ATOM 5171 N N . TYR B 1 291 ? -6.086 -57.688 -28.719 1 88.44 291 TYR B N 1
ATOM 5172 C CA . TYR B 1 291 ? -5.262 -57.594 -29.922 1 88.44 291 TYR B CA 1
ATOM 5173 C C . TYR B 1 291 ? -5.832 -56.562 -30.875 1 88.44 291 TYR B C 1
ATOM 5175 O O . TYR B 1 291 ? -6.207 -56.906 -32 1 88.44 291 TYR B O 1
ATOM 5183 N N . ARG B 1 292 ? -5.961 -55.344 -30.469 1 84.06 292 ARG B N 1
ATOM 5184 C CA . ARG B 1 292 ? -6.508 -54.281 -31.297 1 84.06 292 ARG B CA 1
ATOM 5185 C C . ARG B 1 292 ? -5.398 -53.469 -31.953 1 84.06 292 ARG B C 1
ATOM 5187 O O . ARG B 1 292 ? -4.293 -53.344 -31.422 1 84.06 292 ARG B O 1
ATOM 5194 N N . GLY B 1 293 ? -5.738 -52.938 -33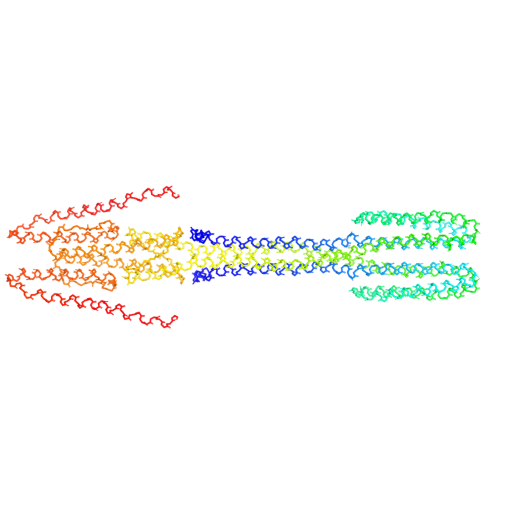.156 1 85.62 293 GLY B N 1
ATOM 5195 C CA . GLY B 1 293 ? -4.797 -52.062 -33.844 1 85.62 293 GLY B CA 1
ATOM 5196 C C . GLY B 1 293 ? -3.555 -52.781 -34.344 1 85.62 293 GLY B C 1
ATOM 5197 O O . GLY B 1 293 ? -3.652 -53.812 -35 1 85.62 293 GLY B O 1
ATOM 5198 N N . ASP B 1 294 ? -2.396 -52.25 -33.875 1 85.75 294 ASP B N 1
ATOM 5199 C CA . ASP B 1 294 ? -1.119 -52.75 -34.344 1 85.75 294 ASP B CA 1
ATOM 5200 C C . ASP B 1 294 ? -0.77 -54.094 -33.656 1 85.75 294 ASP B C 1
ATOM 5202 O O . ASP B 1 294 ? 0.199 -54.75 -34.031 1 85.75 294 ASP B O 1
ATOM 5206 N N . PHE B 1 295 ? -1.646 -54.5 -32.688 1 87.69 295 PHE B N 1
ATOM 5207 C CA . PHE B 1 295 ? -1.431 -55.781 -32.031 1 87.69 295 PHE B CA 1
ATOM 5208 C C . PHE B 1 295 ? -2.16 -56.906 -32.75 1 87.69 295 PHE B C 1
ATOM 5210 O O . PHE B 1 295 ? -1.881 -58.094 -32.531 1 87.69 295 PHE B O 1
ATOM 5217 N N . ALA B 1 296 ? -3.043 -56.594 -33.625 1 87.88 296 ALA B N 1
ATOM 5218 C CA . ALA B 1 296 ? -3.904 -57.562 -34.312 1 87.88 296 ALA B CA 1
ATOM 5219 C C . ALA B 1 296 ? -3.084 -58.531 -35.156 1 87.88 296 ALA B C 1
ATOM 5221 O O . ALA B 1 296 ? -3.354 -59.75 -35.188 1 87.88 296 ALA B O 1
ATOM 5222 N N . PRO B 1 297 ? -2.072 -57.969 -35.875 1 83.75 297 PRO B N 1
ATOM 5223 C CA . PRO B 1 297 ? -1.296 -58.844 -36.75 1 83.75 297 PRO B CA 1
ATOM 5224 C C . PRO B 1 297 ? -0.603 -59.969 -35.969 1 83.75 297 PRO B C 1
ATOM 5226 O O . PRO B 1 297 ? -0.315 -61.031 -36.531 1 83.75 297 PRO B O 1
ATOM 5229 N N . ILE B 1 298 ? -0.374 -59.812 -34.719 1 85.31 298 ILE B N 1
ATOM 5230 C CA . ILE B 1 298 ? 0.253 -60.844 -33.906 1 85.31 298 ILE B CA 1
ATOM 5231 C C . ILE B 1 298 ? -0.678 -62.062 -33.781 1 85.31 298 ILE B C 1
ATOM 5233 O O . ILE B 1 298 ? -0.268 -63.188 -34.062 1 85.31 298 ILE B O 1
ATOM 5237 N N . LEU B 1 299 ? -1.848 -61.719 -33.438 1 87.69 299 LEU B N 1
ATOM 5238 C CA . LEU B 1 299 ? -2.826 -62.812 -33.312 1 87.69 299 LEU B CA 1
ATOM 5239 C C . LEU B 1 299 ? -3.078 -63.5 -34.625 1 87.69 299 LEU B C 1
ATOM 5241 O O . LEU B 1 299 ? -3.223 -64.75 -34.688 1 87.69 299 LEU B O 1
ATOM 5245 N N . TYR B 1 300 ? -3.08 -62.75 -35.656 1 84.25 300 TYR B N 1
ATOM 5246 C CA . TYR B 1 300 ? -3.271 -63.312 -37 1 84.25 300 TYR B CA 1
ATOM 5247 C C . TYR B 1 300 ? -2.127 -64.25 -37.375 1 84.25 300 TYR B C 1
ATOM 5249 O O . TYR B 1 300 ? -2.35 -65.312 -37.938 1 84.25 300 TYR B O 1
ATOM 5257 N N . SER B 1 301 ? -0.975 -63.812 -37 1 84.56 301 SER B N 1
ATOM 5258 C CA . SER B 1 301 ? 0.196 -64.625 -37.344 1 84.56 301 SER B CA 1
ATOM 5259 C C . SER B 1 301 ? 0.192 -65.938 -36.531 1 84.56 301 SER B C 1
ATOM 5261 O O . SER B 1 301 ? 0.54 -67 -37.094 1 84.56 301 SER B O 1
ATOM 5263 N N . ILE B 1 302 ? -0.258 -65.812 -35.344 1 85.81 302 ILE B N 1
ATOM 5264 C CA . ILE B 1 302 ? -0.31 -67.062 -34.5 1 85.81 302 ILE B CA 1
ATOM 5265 C C . ILE B 1 302 ? -1.389 -68 -35.031 1 85.81 302 ILE B C 1
ATOM 5267 O O . ILE B 1 302 ? -1.153 -69.188 -35.156 1 85.81 302 ILE B O 1
ATOM 5271 N N . THR B 1 303 ? -2.553 -67.438 -35.375 1 84.88 303 THR B N 1
ATOM 5272 C CA . THR B 1 303 ? -3.662 -68.25 -35.875 1 84.88 303 THR B CA 1
ATOM 5273 C C . THR B 1 303 ? -3.307 -68.875 -37.219 1 84.88 303 THR B C 1
ATOM 5275 O O . THR B 1 303 ? -3.664 -70.062 -37.469 1 84.88 303 THR B O 1
ATOM 5278 N N . SER B 1 304 ? -2.627 -68.125 -38.031 1 85 304 SER B N 1
ATOM 5279 C CA . SER B 1 304 ? -2.193 -68.688 -39.312 1 85 304 SER B CA 1
ATOM 5280 C C . SER B 1 304 ? -1.206 -69.812 -39.156 1 85 304 SER B C 1
ATOM 5282 O O . SER B 1 304 ? -1.271 -70.812 -39.875 1 85 304 SER B O 1
ATOM 5284 N N . LEU B 1 305 ? -0.339 -69.625 -38.25 1 82.44 305 LEU B N 1
ATOM 5285 C CA . LEU B 1 305 ? 0.623 -70.688 -37.938 1 82.44 305 LEU B CA 1
ATOM 5286 C C . LEU B 1 305 ? -0.085 -71.938 -37.438 1 82.44 305 LEU B C 1
ATOM 5288 O O . LEU B 1 305 ? 0.247 -73.062 -37.844 1 82.44 305 LEU B O 1
ATOM 5292 N N . MET B 1 306 ? -1.016 -71.75 -36.594 1 84 306 MET B N 1
ATOM 5293 C CA . MET B 1 306 ? -1.772 -72.875 -36.031 1 84 306 MET B CA 1
ATOM 5294 C C . MET B 1 306 ? -2.514 -73.625 -37.125 1 84 306 MET B C 1
ATOM 5296 O O . MET B 1 306 ? -2.553 -74.875 -37.125 1 84 306 MET B O 1
ATOM 5300 N N . SER B 1 307 ? -3.064 -72.875 -38.031 1 84.06 307 SER B N 1
ATOM 5301 C CA . SER B 1 307 ? -3.789 -73.5 -39.156 1 84.06 307 SER B CA 1
ATOM 5302 C C . SER B 1 307 ? -2.854 -74.312 -40.031 1 84.06 307 SER B C 1
ATOM 5304 O O . SER B 1 307 ? -3.205 -75.438 -40.469 1 84.06 307 SER B O 1
ATOM 5306 N N . ARG B 1 308 ? -1.705 -73.875 -40.219 1 80.38 308 ARG B N 1
ATOM 5307 C CA . ARG B 1 308 ? -0.719 -74.562 -41.062 1 80.38 308 ARG B CA 1
ATOM 5308 C C . ARG B 1 308 ? -0.221 -75.812 -40.375 1 80.38 308 ARG B C 1
ATOM 5310 O O . ARG B 1 308 ? -0.05 -76.875 -41 1 80.38 308 ARG B O 1
ATOM 5317 N N . LEU B 1 309 ? -0.051 -75.688 -39.125 1 81.06 309 LEU B N 1
ATOM 5318 C CA . LEU B 1 309 ? 0.427 -76.875 -38.375 1 81.06 309 LEU B CA 1
ATOM 5319 C C . LEU B 1 309 ? -0.661 -77.938 -38.25 1 81.06 309 LEU B C 1
ATOM 5321 O O . LEU B 1 309 ? -0.369 -79.125 -38.25 1 81.06 309 LEU B O 1
ATOM 5325 N N . ASP B 1 310 ? -1.861 -77.375 -38.125 1 82.56 310 ASP B N 1
ATOM 5326 C CA . ASP B 1 310 ? -2.988 -78.312 -38.094 1 82.56 310 ASP B CA 1
ATOM 5327 C C . ASP B 1 310 ? -3.123 -79.062 -39.406 1 82.56 310 ASP B C 1
ATOM 5329 O O . ASP B 1 310 ? -3.359 -80.312 -39.406 1 82.56 310 ASP B O 1
ATOM 5333 N N . ALA B 1 311 ? -2.967 -78.438 -40.5 1 81.12 311 ALA B N 1
ATOM 5334 C CA . ALA B 1 311 ? -3.021 -79.062 -41.812 1 81.12 311 ALA B CA 1
ATOM 5335 C C . ALA B 1 311 ? -1.883 -80.062 -42 1 81.12 311 ALA B C 1
ATOM 5337 O O . ALA B 1 311 ? -2.076 -81.125 -42.562 1 81.12 311 ALA B O 1
ATOM 5338 N N . ALA B 1 312 ? -0.794 -79.688 -41.469 1 76.19 312 ALA B N 1
ATOM 5339 C CA . ALA B 1 312 ? 0.357 -80.562 -41.562 1 76.19 312 ALA B CA 1
ATOM 5340 C C . ALA B 1 312 ? 0.141 -81.812 -40.75 1 76.19 312 ALA B C 1
ATOM 5342 O O . ALA B 1 312 ? 0.52 -82.938 -41.156 1 76.19 312 ALA B O 1
ATOM 5343 N N . LYS B 1 313 ? -0.434 -81.75 -39.656 1 78.31 313 LYS B N 1
ATOM 5344 C CA . LYS B 1 313 ? -0.729 -82.875 -38.781 1 78.31 313 LYS B CA 1
ATOM 5345 C C . LYS B 1 313 ? -1.758 -83.812 -39.406 1 78.31 313 LYS B C 1
ATOM 5347 O O . LYS B 1 313 ? -1.606 -85 -39.375 1 78.31 313 LYS B O 1
ATOM 5352 N N . LYS B 1 314 ? -2.736 -83.25 -40 1 80.25 314 LYS B N 1
ATOM 5353 C CA . LYS B 1 314 ? -3.779 -84.062 -40.656 1 80.25 314 LYS B CA 1
ATOM 5354 C C . LYS B 1 314 ? -3.234 -84.75 -41.875 1 80.25 314 LYS B C 1
ATOM 5356 O O . LYS B 1 314 ? -3.635 -85.875 -42.156 1 80.25 314 LYS B O 1
ATOM 5361 N N . ARG B 1 315 ? -2.346 -84.188 -42.656 1 75.81 315 ARG B N 1
ATOM 5362 C CA . ARG B 1 315 ? -1.695 -84.875 -43.781 1 75.81 315 ARG B CA 1
ATOM 5363 C C . ARG B 1 315 ? -0.851 -86.062 -43.312 1 75.81 315 ARG B C 1
ATOM 5365 O O . ARG B 1 315 ? -0.816 -87.062 -43.969 1 75.81 315 ARG B O 1
ATOM 5372 N N . LYS B 1 316 ? -0.24 -85.875 -42.281 1 69.62 316 LYS B N 1
ATOM 5373 C CA . LYS B 1 316 ? 0.6 -86.938 -41.75 1 69.62 316 LYS B CA 1
ATOM 5374 C C . LYS B 1 316 ? -0.246 -88.125 -41.25 1 69.62 316 LYS B C 1
ATOM 5376 O O . LYS B 1 316 ? 0.143 -89.312 -41.406 1 69.62 316 LYS B O 1
ATOM 5381 N N . GLU B 1 317 ? -1.344 -87.812 -40.719 1 70.06 317 GLU B N 1
ATOM 5382 C CA . GLU B 1 317 ? -2.213 -88.875 -40.219 1 70.06 317 GLU B CA 1
ATOM 5383 C C . GLU B 1 317 ? -2.953 -89.562 -41.344 1 70.06 317 GLU B C 1
ATOM 5385 O O . GLU B 1 317 ? -3.26 -90.75 -41.281 1 70.06 317 GLU B O 1
ATOM 5390 N N . SER B 1 318 ? -3.361 -88.812 -42.469 1 68.06 318 SER B N 1
ATOM 5391 C CA . SER B 1 318 ? -4.098 -89.438 -43.531 1 68.06 318 SER B CA 1
ATOM 5392 C C . SER B 1 318 ? -3.156 -90.125 -44.5 1 68.06 318 SER B C 1
ATOM 5394 O O . SER B 1 318 ? -3.596 -90.938 -45.344 1 68.06 318 SER B O 1
ATOM 5396 N N . GLY B 1 319 ? -1.908 -90.438 -44.375 1 57.44 319 GLY B N 1
ATOM 5397 C CA . GLY B 1 319 ? -0.994 -91.188 -45.219 1 57.44 319 GLY B CA 1
ATOM 5398 C C . GLY B 1 319 ? -0.957 -90.75 -46.656 1 57.44 319 GLY B C 1
ATOM 5399 O O . GLY B 1 319 ? -0.277 -91.312 -47.5 1 57.44 319 GLY B O 1
ATOM 5400 N N . THR B 1 320 ? -1.991 -90.125 -47.344 1 50.09 320 THR B N 1
ATOM 5401 C CA . THR B 1 320 ? -2.203 -89.875 -48.781 1 50.09 320 THR B CA 1
ATOM 5402 C C . THR B 1 320 ? -1.556 -88.562 -49.219 1 50.09 320 THR B C 1
ATOM 5404 O O . THR B 1 320 ? -1.653 -87.562 -48.531 1 50.09 320 THR B O 1
ATOM 5407 N N . GLU B 1 321 ? -0.474 -88.5 -50.156 1 45.16 321 GLU B N 1
ATOM 5408 C CA . GLU B 1 321 ? 0.397 -87.562 -50.844 1 45.16 321 GLU B CA 1
ATOM 5409 C C . GLU B 1 321 ? -0.412 -86.438 -51.5 1 45.16 321 GLU B C 1
ATOM 5411 O O . GLU B 1 321 ? 0.141 -85.625 -52.25 1 45.16 321 GLU B O 1
ATOM 5416 N N . ASP B 1 322 ? -1.712 -86.375 -51.844 1 42.41 322 ASP B N 1
ATOM 5417 C CA . ASP B 1 322 ? -2.199 -85.5 -52.875 1 42.41 322 ASP B CA 1
ATOM 5418 C C . ASP B 1 322 ? -2.328 -84.062 -52.344 1 42.41 322 ASP B C 1
ATOM 5420 O O . ASP B 1 322 ? -3.336 -83.688 -51.719 1 42.41 322 ASP B O 1
ATOM 5424 N N . LEU B 1 323 ? -1.362 -83.312 -52.062 1 42.69 323 LEU B N 1
ATOM 5425 C CA . LEU B 1 323 ? -1.171 -82 -51.469 1 42.69 323 LEU B CA 1
ATOM 5426 C C . LEU B 1 323 ? -1.69 -80.875 -52.375 1 42.69 323 LEU B C 1
ATOM 5428 O O . LEU B 1 323 ? -1.579 -79.688 -52.062 1 42.69 323 LEU B O 1
ATOM 5432 N N . THR B 1 324 ? -2.141 -80.938 -53.625 1 40.31 324 THR B N 1
ATOM 5433 C CA . THR B 1 324 ? -2.273 -79.688 -54.438 1 40.31 324 THR B CA 1
ATOM 5434 C C . THR B 1 324 ? -3.408 -78.812 -53.938 1 40.31 324 THR B C 1
ATOM 5436 O O . THR B 1 324 ? -3.334 -77.625 -54 1 40.31 324 THR B O 1
ATOM 5439 N N . ALA B 1 325 ? -4.598 -79.25 -53.594 1 43.44 325 ALA B N 1
ATOM 5440 C CA . ALA B 1 325 ? -5.82 -78.438 -53.562 1 43.44 325 ALA B CA 1
ATOM 5441 C C . ALA B 1 325 ? -5.957 -77.688 -52.281 1 43.44 325 ALA B C 1
ATOM 5443 O O . ALA B 1 325 ? -6.641 -76.688 -52.219 1 43.44 325 ALA B O 1
ATOM 5444 N N . GLU B 1 326 ? -5.449 -77.938 -51.156 1 39.81 326 GLU B N 1
ATOM 5445 C CA . GLU B 1 326 ? -5.844 -77.375 -49.875 1 39.81 326 GLU B CA 1
ATOM 5446 C C . GLU B 1 326 ? -5.066 -76.062 -49.594 1 39.81 326 GLU B C 1
ATOM 5448 O O . GLU B 1 326 ? -5.348 -75.375 -48.625 1 39.81 326 GLU B O 1
ATOM 5453 N N . ASN B 1 327 ? -4.062 -75.688 -50.25 1 40.66 327 ASN B N 1
ATOM 5454 C CA . ASN B 1 327 ? -3.359 -74.438 -50.094 1 40.66 327 ASN B CA 1
ATOM 5455 C C . ASN B 1 327 ? -4.242 -73.25 -50.469 1 40.66 327 ASN B C 1
ATOM 5457 O O . ASN B 1 327 ? -3.967 -72.125 -50.094 1 40.66 327 ASN B O 1
ATOM 5461 N N . GLU B 1 328 ? -5.141 -73.375 -51.438 1 43.44 328 GLU B N 1
ATOM 5462 C CA . GLU B 1 328 ? -5.941 -72.25 -51.906 1 43.44 328 GLU B CA 1
ATOM 5463 C C . GLU B 1 328 ? -6.926 -71.812 -50.844 1 43.44 328 GLU B C 1
ATOM 5465 O O . GLU B 1 328 ? -7.328 -70.625 -50.844 1 43.44 328 GLU B O 1
ATOM 5470 N N . LYS B 1 329 ? -7.488 -72.625 -50.062 1 45.81 329 LYS B N 1
ATOM 5471 C CA . LYS B 1 329 ? -8.492 -72.188 -49.094 1 45.81 329 LYS B CA 1
ATOM 5472 C C . LYS B 1 329 ? -7.867 -71.438 -47.938 1 45.81 329 LYS B C 1
ATOM 5474 O O . LYS B 1 329 ? -8.562 -70.688 -47.219 1 45.81 329 LYS B O 1
ATOM 5479 N N . GLU B 1 330 ? -6.637 -71.438 -47.75 1 43.5 330 GLU B N 1
ATOM 5480 C CA . GLU B 1 330 ? -5.91 -70.75 -46.688 1 43.5 330 GLU B CA 1
ATOM 5481 C C . GLU B 1 330 ? -5.805 -69.25 -46.969 1 43.5 330 GLU B C 1
ATOM 5483 O O . GLU B 1 330 ? -5.809 -68.438 -46.031 1 43.5 330 GLU B O 1
ATOM 5488 N N . GLU B 1 331 ? -5.637 -68.875 -48.188 1 45.47 331 GLU B N 1
ATOM 5489 C CA . GLU B 1 331 ? -5.586 -67.438 -48.531 1 45.47 331 GLU B CA 1
ATOM 5490 C C . GLU B 1 331 ? -6.91 -66.75 -48.219 1 45.47 331 GLU B C 1
ATOM 5492 O O . GLU B 1 331 ? -6.93 -65.562 -47.844 1 45.47 331 GLU B O 1
ATOM 5497 N N . LEU B 1 332 ? -8.047 -67.438 -48.375 1 42.41 332 LEU B N 1
ATOM 5498 C CA . LEU B 1 332 ? -9.352 -66.812 -48.125 1 42.41 332 LEU B CA 1
ATOM 5499 C C . LEU B 1 332 ? -9.602 -66.625 -46.656 1 42.41 332 LEU B C 1
ATOM 5501 O O . LEU B 1 332 ? -10.18 -65.562 -46.25 1 42.41 332 LEU B O 1
ATOM 5505 N N . ALA B 1 333 ? -9.172 -67.5 -45.75 1 44.84 333 ALA B N 1
ATOM 5506 C CA . ALA B 1 333 ? -9.367 -67.312 -44.312 1 44.84 333 ALA B CA 1
ATOM 5507 C C . ALA B 1 333 ? -8.5 -66.188 -43.781 1 44.84 333 ALA B C 1
ATOM 5509 O O . ALA B 1 333 ? -8.859 -65.5 -42.781 1 44.84 333 ALA B O 1
ATOM 5510 N N . LYS B 1 334 ? -7.492 -65.812 -44.406 1 46.62 334 LYS B N 1
ATOM 5511 C CA . LYS B 1 334 ? -6.645 -64.625 -44.125 1 46.62 334 LYS B CA 1
ATOM 5512 C C . LYS B 1 334 ? -7.445 -63.344 -44.156 1 46.62 334 LYS B C 1
ATOM 5514 O O . LYS B 1 334 ? -7.336 -62.531 -43.281 1 46.62 334 LYS B O 1
ATOM 5519 N N . ARG B 1 335 ? -8.227 -63.188 -45.281 1 46.94 335 ARG B N 1
ATOM 5520 C CA . ARG B 1 335 ? -8.969 -61.938 -45.531 1 46.94 335 ARG B CA 1
ATOM 5521 C C . ARG B 1 335 ? -10.117 -61.781 -44.531 1 46.94 335 ARG B C 1
ATOM 5523 O O . ARG B 1 335 ? -10.484 -60.688 -44.156 1 46.94 335 ARG B O 1
ATOM 5530 N N . ALA B 1 336 ? -10.648 -62.875 -44.062 1 42.53 336 ALA B N 1
ATOM 5531 C CA . ALA B 1 336 ? -11.844 -62.75 -43.219 1 42.53 336 ALA B CA 1
ATOM 5532 C C . ALA B 1 336 ? -11.492 -62.281 -41.812 1 42.53 336 ALA B C 1
ATOM 5534 O O . ALA B 1 336 ? -12.203 -61.469 -41.219 1 42.53 336 ALA B O 1
ATOM 5535 N N . VAL B 1 337 ? -10.445 -62.781 -41.281 1 45.59 337 VAL B N 1
ATOM 5536 C CA . VAL B 1 337 ? -10.102 -62.375 -39.906 1 45.59 337 VAL B CA 1
ATOM 5537 C C . VAL B 1 337 ? -9.617 -60.938 -39.906 1 45.59 337 VAL B C 1
ATOM 5539 O O . VAL B 1 337 ? -9.953 -60.156 -39 1 45.59 337 VAL B O 1
ATOM 5542 N N . CYS B 1 338 ? -8.875 -60.5 -40.938 1 42.94 338 CYS B N 1
ATOM 5543 C CA . CYS B 1 338 ? -8.492 -59.094 -41.031 1 42.94 338 CYS B CA 1
ATOM 5544 C C . CYS B 1 338 ? -9.719 -58.219 -41.125 1 42.94 338 CYS B C 1
ATOM 5546 O O . CYS B 1 338 ? -9.75 -57.125 -40.531 1 42.94 338 CYS B O 1
ATOM 5548 N N . ARG B 1 339 ? -10.688 -58.656 -42 1 44.03 339 ARG B N 1
ATOM 5549 C CA . ARG B 1 339 ? -11.891 -57.844 -42.188 1 44.03 339 ARG B CA 1
ATOM 5550 C C . ARG B 1 339 ? -12.68 -57.719 -40.875 1 44.03 339 ARG B C 1
ATOM 5552 O O . ARG B 1 339 ? -13.242 -56.656 -40.594 1 44.03 339 ARG B O 1
ATOM 5559 N N . GLU B 1 340 ? -12.656 -58.75 -40.125 1 43.31 340 GLU B N 1
ATOM 5560 C CA . GLU B 1 340 ? -13.477 -58.719 -38.906 1 43.31 340 GLU B CA 1
ATOM 5561 C C . GLU B 1 340 ? -12.82 -57.875 -37.812 1 43.31 340 GLU B C 1
ATOM 5563 O O . GLU B 1 340 ? -13.5 -57.125 -37.125 1 43.31 340 GLU B O 1
ATOM 5568 N N . ILE B 1 341 ? -11.602 -58 -37.688 1 43.09 341 ILE B N 1
ATOM 5569 C CA . ILE B 1 341 ? -10.922 -57.219 -36.656 1 43.09 341 ILE B CA 1
ATOM 5570 C C . ILE B 1 341 ? -10.891 -55.75 -37.062 1 43.09 341 ILE B C 1
ATOM 5572 O O . ILE B 1 341 ? -11.07 -54.875 -36.219 1 43.09 341 ILE B O 1
ATOM 5576 N N . THR B 1 342 ? -10.719 -55.438 -38.406 1 41.91 342 THR B N 1
ATOM 5577 C CA . THR B 1 342 ? -10.781 -54.062 -38.844 1 41.91 342 THR B CA 1
ATOM 5578 C C . THR B 1 342 ? -12.18 -53.5 -38.625 1 41.91 342 THR B C 1
ATOM 5580 O O . THR B 1 342 ? -12.352 -52.281 -38.438 1 41.91 342 THR B O 1
ATOM 5583 N N . LYS B 1 343 ? -13.18 -54.281 -38.844 1 43.53 343 LYS B N 1
ATOM 5584 C CA . LYS B 1 343 ? -14.555 -53.781 -38.75 1 43.53 343 LYS B CA 1
ATOM 5585 C C . LYS B 1 343 ? -14.938 -53.438 -37.312 1 43.53 343 LYS B C 1
ATOM 5587 O O . LYS B 1 343 ? -15.633 -52.438 -37.094 1 43.53 343 LYS B O 1
ATOM 5592 N N . HIS B 1 344 ? -14.523 -54.156 -36.344 1 41.59 344 HIS B N 1
ATOM 5593 C CA . HIS B 1 344 ? -14.922 -53.812 -35 1 41.59 344 HIS B CA 1
ATOM 5594 C C . HIS B 1 344 ? -14.156 -52.625 -34.469 1 41.59 344 HIS B C 1
ATOM 5596 O O . HIS B 1 344 ? -14.617 -51.938 -33.531 1 41.59 344 HIS B O 1
ATOM 5602 N N . GLY B 1 345 ? -13.039 -52.219 -35 1 39.47 345 GLY B N 1
ATOM 5603 C CA . GLY B 1 345 ? -12.32 -51.031 -34.594 1 39.47 345 GLY B CA 1
ATOM 5604 C C . GLY B 1 345 ? -12.977 -49.75 -35.062 1 39.47 345 GLY B C 1
ATOM 5605 O O . GLY B 1 345 ? -12.711 -48.656 -34.531 1 39.47 345 GLY B O 1
ATOM 5606 N N . ARG B 1 346 ? -13.664 -49.719 -36.281 1 38.22 346 ARG B N 1
ATOM 5607 C CA . ARG B 1 346 ? -14.281 -48.5 -36.812 1 38.22 346 ARG B CA 1
ATOM 5608 C C . ARG B 1 346 ? -15.586 -48.188 -36.094 1 38.22 346 ARG B C 1
ATOM 5610 O O . ARG B 1 346 ? -16 -47.031 -36.062 1 38.22 346 ARG B O 1
ATOM 5617 N N . ARG B 1 347 ? -16.375 -49.094 -35.594 1 41.81 347 ARG B N 1
ATOM 5618 C CA . ARG B 1 347 ? -17.734 -48.781 -35.156 1 41.81 347 ARG B CA 1
ATOM 5619 C C . ARG B 1 347 ? -17.719 -47.938 -33.875 1 41.81 347 ARG B C 1
ATOM 5621 O O . ARG B 1 347 ? -18.656 -47.188 -33.625 1 41.81 347 ARG B O 1
ATOM 5628 N N . LYS B 1 348 ? -16.953 -48.031 -32.938 1 41.34 348 LYS B N 1
ATOM 5629 C CA . LYS B 1 348 ? -17.188 -47.375 -31.656 1 41.34 348 LYS B CA 1
ATOM 5630 C C . LYS B 1 348 ? -16.688 -45.938 -31.672 1 41.34 348 LYS B C 1
ATOM 5632 O O . LYS B 1 348 ? -16.828 -45.219 -30.688 1 41.34 348 LYS B O 1
ATOM 5637 N N . MET B 1 349 ? -16 -45.406 -32.656 1 36.94 349 MET B N 1
ATOM 5638 C CA . MET B 1 349 ? -15.547 -44.031 -32.594 1 36.94 349 MET B CA 1
ATOM 5639 C C . MET B 1 349 ? -16.703 -43.062 -32.812 1 36.94 349 MET B C 1
ATOM 5641 O O . MET B 1 349 ? -16.594 -41.875 -32.531 1 36.94 349 MET B O 1
ATOM 5645 N N . ASP B 1 350 ? -17.766 -43.344 -33.562 1 35.34 350 ASP B N 1
ATOM 5646 C CA . ASP B 1 350 ? -18.734 -42.344 -33.938 1 35.34 350 ASP B CA 1
ATOM 5647 C C . ASP B 1 350 ? -19.562 -41.875 -32.719 1 35.34 350 ASP B C 1
ATOM 5649 O O . ASP B 1 350 ? -20.188 -40.812 -32.75 1 35.34 350 ASP B O 1
ATOM 5653 N N . ALA B 1 351 ? -19.703 -42.75 -31.75 1 39.78 351 ALA B N 1
ATOM 5654 C CA . ALA B 1 351 ? -20.75 -42.344 -30.828 1 39.78 351 ALA B CA 1
ATOM 5655 C C . ALA B 1 351 ? -20.234 -41.281 -29.844 1 39.78 351 ALA B C 1
ATOM 5657 O O . ALA B 1 351 ? -21.016 -40.656 -29.125 1 39.78 351 ALA B O 1
ATOM 5658 N N . THR B 1 352 ? -18.984 -41.156 -29.516 1 33.03 352 THR B N 1
ATOM 5659 C CA . THR B 1 352 ? -18.641 -40.344 -28.359 1 33.03 352 THR B CA 1
ATOM 5660 C C . THR B 1 352 ? -18.484 -38.906 -28.75 1 33.03 352 THR B C 1
ATOM 5662 O O . THR B 1 352 ? -18.125 -38.062 -27.922 1 33.03 352 THR B O 1
ATOM 5665 N N . ASP B 1 353 ? -18.484 -38.469 -30 1 33.69 353 ASP B N 1
ATOM 5666 C CA . ASP B 1 353 ? -18.234 -37.062 -30.234 1 33.69 353 ASP B CA 1
ATOM 5667 C C . ASP B 1 353 ? -19.406 -36.188 -29.781 1 33.69 353 ASP B C 1
ATOM 5669 O O . ASP B 1 353 ? -19.391 -34.969 -29.953 1 33.69 353 ASP B O 1
ATOM 5673 N N . LYS B 1 354 ? -20.672 -36.688 -29.578 1 34.75 354 LYS B N 1
ATOM 5674 C CA . LYS B 1 354 ? -21.688 -35.656 -29.422 1 34.75 354 LYS B CA 1
ATOM 5675 C C . LYS B 1 354 ? -21.656 -35.031 -28.031 1 34.75 354 LYS B C 1
ATOM 5677 O O . LYS B 1 354 ? -22.375 -34.062 -27.75 1 34.75 354 LYS B O 1
ATOM 5682 N N . LYS B 1 355 ? -21.344 -35.875 -27.031 1 34.78 355 LYS B N 1
ATOM 5683 C CA . LYS B 1 355 ? -21.656 -35.188 -25.781 1 34.78 355 LYS B CA 1
ATOM 5684 C C . LYS B 1 355 ? -20.5 -34.312 -25.312 1 34.78 355 LYS B C 1
ATOM 5686 O O . LYS B 1 355 ? -20.531 -33.75 -24.219 1 34.78 355 LYS B O 1
ATOM 5691 N N . GLY B 1 356 ? -19.281 -34.219 -25.75 1 24.05 356 GLY B N 1
ATOM 5692 C CA . GLY B 1 356 ? -18.406 -33.219 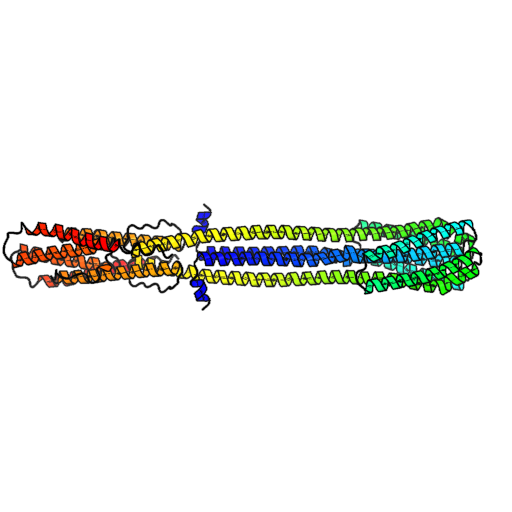-25.141 1 24.05 356 GLY B CA 1
ATOM 5693 C C . GLY B 1 356 ? -18.641 -31.828 -25.672 1 24.05 356 GLY B C 1
ATOM 5694 O O . GLY B 1 356 ? -19.094 -31.656 -26.812 1 24.05 356 GLY B O 1
#

pLDDT: mean 84.3, std 16.51, range [21.33, 98.12]

Nearest PDB structures (foldseek):
  8bsa-assembly2_B  TM=9.075E-01  e=7.904E-04  Vibrio cholerae O1 biovar El Tor str. N16961
  5xua-assembly2_C  TM=8.053E-01  e=1.960E-03  Comamonas testosteroni CNB-2
  6its-assembly1_A  TM=8.809E-01  e=2.381E-02  Comamonas testosteroni CNB-2
  7sqc-assembly1_1F  TM=4.356E-01  e=7.854E-01  Chlamydomonas reinhardtii
  7sqc-assembly1_1Y  TM=3.142E-01  e=3.798E-01  Chlamydomonas reinhardtii

Foldseek 3Di:
DVLQVLLQDALVVLVVVLVVLVVVLVVVLVVLVVVLVVLLVVLVVLLVPALVVLLVLLVVLLVLLVVLLVLLLVLLPDPDLVSVVVSVVVSVVSVVVSVVSLVVSVVRQDDDVLVVLSVQLVVLVVVLVVLSVVLNVCSNVVVNVVSVCSCVPPSVVSSVSSSVSSVVSSVVSVVVSVVSNVVSVVSVVVSVVVSVVSCCVSVVVSVVSVVSSCCSPVVLVVLVVVQVVCVVVPDLVGQRPDDYNYPSNVVSVVVVVVSVLVVLLVVQVVVLVVCVVVVNLVDAGPCQVSCADPSNVVRLVSNLVSVVSNVVVVCVVVVDPPPPPPVVVSVVVSVVSVVVRVVVVPPPPPPPPPPD/DVLQVLLQDALVVLVVVLVVLVVVLVVVLVVLVVVLVVLLVVLVVLLVPALVVLLVLLVVLLVLLVVLLVLLVVLLPDPDLVSNVVSVVVSVVSVVVSVVSLVVSVVRQDDPVLVVLSVQLVVLVVVLVVLSVVLNVCSSVVVNVVSVCSCVPPSVVSSVSSSVSSVVSSVVSVVVSVVSNVVSVVSVVVSVVVSVVSCCVSVVVSVVSVVSSCCSPVVLVVVVVVQVVCVVVPDLVGQRPDDYNYPSNVVSVVVVVLSVLVVLLVVQVVVLVVCVVVVNLVDDGPCQVSCADPSNVVRLVSNLVSVVSNVVVVCVVVVDPPPDPPVVVSVVVSVVSVVVRVVVVPPPPPPPPPPD

Secondary structure (DSSP, 8-state):
-HHHHHHTS-HHHHHHHHHHHHHHHHHHHHHHHHHHHHHHHHHHHHIIIIIHHHHHHHHHHHHHHHHHHHHHHHHHH---HHHHHHHHHHHHHHHHHHHHHHHHHGGG--SHHHHHHHHHHHHHHHHHHHHHHHHHHHHHTT-HHHHHHHHHTHHHHHHHHHHHHHHHHHHHHHHHHHHHHHHHHHHHHHHHHHHHHHHHHHHHHHHHHHHHHHHHHHHHHHHHHHHHHHHHTT-TT-------SSHHHHHHHHHHHHHHHHHHHHHHHHHHHHHHHTT-TT---S-GGG--GGGHHHHHHHHHHHHHHHHHHHHHHH-----SSTHHHHHHHHHHHHHHHHHHHHHTTSSTTS--/-HHHHHHTS-HHHHHHHHHHHHHHHHHHHHHHHHHHHHHHHHHHHHIIIIIHHHHHHHHHHHHHHHHHHHHHHHHHH---HHHHHHHHHHHHHHHHHHHHHHHHHGGG--SHHHHHHHHHHHHHHHHHHHHHHHHHHHHHTT-HHHHHHHHHTHHHHHHHHHHHHHHHHHHHHHHHHHHHHHHHHHHHHHHHHHHHHHHHHHHHHHHHHHHHHHHHHHHHHHHHHHHHHHHHTT-TT-------SSHHHHHHHHHHHHHHHHHHHHHHHHHHHHHHHTT-TT---S-GGG--GGGHHHHHHHHHHHHHHHHHHHHHHH-----SSTTHHHHHHHHHHHHHHHHHHHHTTSGGGS--

Organism: NCBI:txid29354